Protein AF-A0A0Q6SMK9-F1 (afdb_monomer_lite)

Radius of gyration: 26.26 Å; chains: 1; bounding box: 68×52×74 Å

Secondary structure (DSSP, 8-state):
-HHHHHHHHHHHHHHHHHHHHTTSSGGGTTTHHHHHHHTT-PPTTS-HHHHHHHHHHHHHHHHHHHHHHTT--EEEEEPPPS---TT-HHHHHHHHHHHHHHHHHHHH-TTEEEEE---GGGHHHHHHH-S-HHHHSTT-------HHHHHHHHHHHHHHHHHHH-HHHHHHHTT--TTSHHHHHHHHHHHS-SEEE-TTS-EEEHHHHHHTTSSS-HHHHHHHHHHHHHHHHHHHSSSSS--HHHHHHHHHHHHHHHHHHHHHHHHTT-HHHHHHHHHHGGGS-SEEEHHHHHHHHHHHTTTS-TT-S-HHHHHHHTTSEEEEES--S-TT---TTGGGEEEEE-GGG-SS-----TT-EEEE-HHHHHHTTPPPPTT---EEEETT--SSTTTS-STT-

Foldseek 3Di:
DLQVVLLLVVLVVVLVVVCVVCVPDPCCVLQVLSVCQVVVVFDPPDDSVVSNVVSSVSNVVSVLVSCVVVVAAAEAEADEDPAQPLVPLVSLVNVLSNLSSQVVCCVVHVRYHYHYDYDLLCVVSNCVSHPDNCRSCVPPDDDFAALLNLLLVCLVVVLVVCVPQPVVLNVVLVPQDSVDLQSSVVSVVFQDPQWAQDPLRDIDGLSQVLCLLDLNDNVLSCQLLCQQQVVVCVVPSHNTDRDNVSSNVSSLVSLQVRVCVLCPNVCSPKVQLVVQCLVQQQADAQKFAPVRCVVRVVVCPPRIDPPCPDSQQSCLSSQQKFWFDLAAQDPPDDPPCSVQAGAGAGPSNDPDGDDHDNGTMMGGRPSNCVNSNHDHDSPRRHDYGHHNRHPVVSRDDPVPD

Sequence (401 aa):
MYRDLWVDSLWHEIITYFYDYAHEDDTRADLMPVHRYINAEAPPGVPLKLAAQQMAEDARDAIVSFLDQRDAQLFFLVDTMERYPIRNSVFAQTLSGMFPAMYKIKANNSRIKIIFSVPEEIESFMAAGSANLMKDFASSFRVRWKPIDLVHLIAYRLRASASIHDRPLYERTESLDFSKRDDLHKMLSVILPETIRNACGNDEDALAYIIRHTQLLPRQILFIFNAALSEQFRKHKTFENVKGELVRKAVTESQRFIGEQMLTLYRNVYPKLLTEARKILPDLEPICDYQSLRKIESRFNRNIEDDVVSIWDTMFEMGILGRSTTKSGDLSNPPMDESRYCYGQFHFNADSGFGLATDGEYCFHPIFARYYGMARRKEEQRVVYPANIDLENIYVDQSSR

pLDDT: mean 90.01, std 11.03, range [34.66, 98.38]

Structure (mmCIF, N/CA/C/O backbone):
data_AF-A0A0Q6SMK9-F1
#
_entry.id   AF-A0A0Q6SMK9-F1
#
loop_
_atom_site.group_PDB
_atom_site.id
_atom_site.type_symbol
_atom_site.label_atom_id
_atom_site.label_alt_id
_atom_site.label_comp_id
_atom_site.label_asym_id
_atom_site.label_entity_id
_atom_site.label_seq_id
_atom_site.pdbx_PDB_ins_code
_atom_site.Cartn_x
_atom_site.Cartn_y
_atom_site.Cartn_z
_atom_site.occupancy
_atom_site.B_iso_or_equiv
_atom_site.auth_seq_id
_atom_site.auth_comp_id
_atom_site.auth_asym_id
_atom_site.auth_atom_id
_atom_site.pdbx_PDB_model_num
ATOM 1 N N . MET A 1 1 ? 4.345 7.850 -32.147 1.00 79.25 1 MET A N 1
ATOM 2 C CA . MET A 1 1 ? 5.231 8.912 -31.623 1.00 79.25 1 MET A CA 1
ATOM 3 C C . MET A 1 1 ? 5.659 8.625 -30.188 1.00 79.25 1 MET A C 1
ATOM 5 O O . MET A 1 1 ? 6.796 8.217 -30.025 1.00 79.25 1 MET A O 1
ATOM 9 N N . TYR A 1 2 ? 4.787 8.727 -29.171 1.00 86.69 2 TYR A N 1
ATOM 10 C CA . TYR A 1 2 ? 5.191 8.502 -27.765 1.00 86.69 2 TYR A CA 1
ATOM 11 C C . TYR A 1 2 ? 5.784 7.114 -27.487 1.00 86.69 2 TYR A C 1
ATOM 13 O O . TYR A 1 2 ? 6.723 7.004 -26.712 1.00 86.69 2 TYR A O 1
ATOM 21 N N . ARG A 1 3 ? 5.283 6.065 -28.154 1.00 89.69 3 ARG A N 1
ATOM 22 C CA . ARG A 1 3 ? 5.829 4.706 -28.026 1.00 89.69 3 ARG A CA 1
ATOM 23 C C . ARG A 1 3 ? 7.309 4.624 -28.397 1.00 89.69 3 ARG A C 1
ATOM 25 O O . ARG A 1 3 ? 8.086 4.096 -27.619 1.00 89.69 3 ARG A O 1
ATOM 32 N N . ASP A 1 4 ? 7.689 5.095 -29.583 1.00 91.88 4 ASP A N 1
ATOM 33 C CA . ASP A 1 4 ? 9.074 4.961 -30.053 1.00 91.88 4 ASP A CA 1
ATOM 34 C C . ASP A 1 4 ? 10.018 5.850 -29.240 1.00 91.88 4 ASP A C 1
ATOM 36 O O . ASP A 1 4 ? 11.091 5.393 -28.866 1.00 91.88 4 ASP A O 1
ATOM 40 N N . LEU A 1 5 ? 9.554 7.042 -28.839 1.00 92.81 5 LEU A N 1
ATOM 41 C CA . LEU A 1 5 ? 10.288 7.897 -27.906 1.00 92.81 5 LEU A CA 1
ATOM 42 C C . LEU A 1 5 ? 10.588 7.166 -26.589 1.00 92.81 5 LEU A C 1
ATOM 44 O O . LEU A 1 5 ? 11.727 7.165 -26.146 1.00 92.81 5 LEU A O 1
ATOM 48 N N . TRP A 1 6 ? 9.599 6.487 -25.998 1.00 94.06 6 TRP A N 1
ATOM 49 C CA . TRP A 1 6 ? 9.809 5.704 -24.778 1.00 94.06 6 TRP A CA 1
ATOM 50 C C . TRP A 1 6 ? 10.737 4.509 -24.969 1.00 94.06 6 TRP A C 1
ATOM 52 O O . TRP A 1 6 ? 11.508 4.198 -24.067 1.00 94.06 6 TRP A O 1
ATOM 62 N N . VAL A 1 7 ? 10.674 3.830 -26.118 1.00 94.62 7 VAL A N 1
ATOM 63 C CA . VAL A 1 7 ? 11.601 2.731 -26.427 1.00 94.62 7 VAL A CA 1
ATOM 64 C C . VAL A 1 7 ? 13.032 3.252 -26.433 1.00 94.62 7 VAL A C 1
ATOM 66 O O . VAL A 1 7 ? 13.901 2.638 -25.819 1.00 94.62 7 VAL A O 1
ATOM 69 N N . ASP A 1 8 ? 13.264 4.386 -27.089 1.00 94.25 8 ASP A N 1
ATOM 70 C CA . ASP A 1 8 ? 14.588 4.990 -27.166 1.00 94.25 8 ASP A CA 1
ATOM 71 C C . ASP A 1 8 ? 15.049 5.526 -25.806 1.00 94.25 8 ASP A C 1
ATOM 73 O O . ASP A 1 8 ? 16.189 5.272 -25.429 1.00 94.25 8 ASP A O 1
ATOM 77 N N . SER A 1 9 ? 14.169 6.169 -25.028 1.00 94.62 9 SER A N 1
ATOM 78 C CA . SER A 1 9 ? 14.482 6.633 -23.669 1.00 94.62 9 SER A CA 1
ATOM 79 C C . SER A 1 9 ? 14.834 5.485 -22.722 1.00 94.62 9 SER A C 1
ATOM 81 O O . SER A 1 9 ? 15.853 5.552 -22.047 1.00 94.62 9 SER A O 1
ATOM 83 N N . LEU A 1 10 ? 14.044 4.406 -22.689 1.00 95.00 10 LEU A N 1
ATOM 84 C CA . LEU A 1 10 ? 14.331 3.249 -21.832 1.00 95.00 10 LEU A CA 1
ATOM 85 C C . LEU A 1 10 ? 15.648 2.573 -22.224 1.00 95.00 10 LEU A C 1
ATOM 87 O O . LEU A 1 10 ? 16.432 2.200 -21.356 1.00 95.00 10 LEU A O 1
ATOM 91 N N . TRP A 1 11 ? 15.916 2.437 -23.525 1.00 96.44 11 TRP A N 1
ATOM 92 C CA . TRP A 1 11 ? 17.199 1.914 -23.984 1.00 96.44 11 TRP A CA 1
ATOM 93 C C . TRP A 1 11 ? 18.363 2.827 -23.635 1.00 96.44 11 TRP A C 1
ATOM 95 O O . TRP A 1 11 ? 19.417 2.317 -23.278 1.00 96.44 11 TRP A O 1
ATOM 105 N N . HIS A 1 12 ? 18.183 4.142 -23.721 1.00 95.62 12 HIS A N 1
ATOM 106 C CA . HIS A 1 12 ? 19.212 5.092 -23.325 1.00 95.62 12 HIS A CA 1
ATOM 107 C C . HIS A 1 12 ? 19.593 4.909 -21.851 1.00 95.62 12 HIS A C 1
ATOM 109 O O . HIS A 1 12 ? 20.771 4.748 -21.561 1.00 95.62 12 HIS A O 1
ATOM 115 N N . GLU A 1 13 ? 18.617 4.813 -20.945 1.00 96.00 13 GLU A N 1
ATOM 116 C CA . GLU A 1 13 ? 18.878 4.559 -19.518 1.00 96.00 13 GLU A CA 1
ATOM 117 C C . GLU A 1 13 ? 19.581 3.213 -19.276 1.00 96.00 13 GLU A C 1
ATOM 119 O O . GLU A 1 13 ? 20.529 3.132 -18.497 1.00 96.00 13 GLU A O 1
ATOM 124 N N . ILE A 1 14 ? 19.163 2.151 -19.977 1.00 96.31 14 ILE A N 1
ATOM 125 C CA . ILE A 1 14 ? 19.816 0.834 -19.891 1.00 96.31 14 ILE A CA 1
ATOM 126 C C . ILE A 1 14 ? 21.274 0.920 -20.367 1.00 96.31 14 ILE A C 1
ATOM 128 O O . ILE A 1 14 ? 22.170 0.398 -19.711 1.00 96.31 14 ILE A O 1
ATOM 132 N N . ILE A 1 15 ? 21.525 1.585 -21.494 1.00 97.12 15 ILE A N 1
ATOM 133 C CA . ILE A 1 15 ? 22.871 1.767 -22.046 1.00 97.12 15 ILE A CA 1
ATOM 134 C C . ILE A 1 15 ? 23.745 2.575 -21.084 1.00 97.12 15 ILE A C 1
ATOM 136 O O . ILE A 1 15 ? 24.880 2.177 -20.839 1.00 97.12 15 ILE A O 1
ATOM 140 N N . THR A 1 16 ? 23.225 3.661 -20.509 1.00 95.94 16 THR A N 1
ATOM 141 C CA . THR A 1 16 ? 23.942 4.474 -19.515 1.00 95.94 16 THR A CA 1
ATOM 142 C C . THR A 1 16 ? 24.323 3.643 -18.290 1.00 95.94 16 THR A C 1
ATOM 144 O O . THR A 1 16 ? 25.478 3.672 -17.876 1.00 95.94 16 THR A O 1
ATOM 147 N N . TYR A 1 17 ? 23.414 2.809 -17.775 1.00 95.44 17 TYR A N 1
ATOM 148 C CA . TYR A 1 17 ? 23.731 1.885 -16.682 1.00 95.44 17 TYR A CA 1
ATOM 149 C C . TYR A 1 17 ? 24.894 0.939 -17.030 1.00 95.44 17 TYR A C 1
ATOM 151 O O . TYR A 1 17 ? 25.826 0.785 -16.242 1.00 95.44 17 TYR A O 1
ATOM 159 N N . PHE A 1 18 ? 24.875 0.322 -18.218 1.00 95.69 18 PHE A N 1
ATOM 160 C CA . PHE A 1 18 ? 25.954 -0.578 -18.641 1.00 95.69 18 PHE A CA 1
ATOM 161 C C . PHE A 1 18 ? 27.259 0.149 -18.961 1.00 95.69 18 PHE A C 1
ATOM 163 O O . PHE A 1 18 ? 28.326 -0.445 -18.828 1.00 95.69 18 PHE A O 1
ATOM 170 N N . TYR A 1 19 ? 27.194 1.417 -19.364 1.00 95.50 19 TYR A N 1
ATOM 171 C CA . TYR A 1 19 ? 28.375 2.254 -19.524 1.00 95.50 19 TYR A CA 1
ATOM 172 C C . TYR A 1 19 ? 29.073 2.474 -18.183 1.00 95.50 19 TYR A C 1
ATOM 174 O O . TYR A 1 19 ? 30.276 2.243 -18.092 1.00 95.50 19 TYR A O 1
ATOM 182 N N . ASP A 1 20 ? 28.318 2.851 -17.150 1.00 93.00 20 ASP A N 1
ATOM 183 C CA . ASP A 1 20 ? 28.854 3.060 -15.803 1.00 93.00 20 ASP A CA 1
ATOM 184 C C . ASP A 1 20 ? 29.398 1.749 -15.215 1.00 93.00 20 ASP A C 1
ATOM 186 O O . ASP A 1 20 ? 30.517 1.711 -14.707 1.00 93.00 20 ASP A O 1
ATOM 190 N N . TYR A 1 21 ? 28.660 0.648 -15.389 1.00 89.56 21 TYR A N 1
ATOM 191 C CA . TYR A 1 21 ? 29.073 -0.691 -14.958 1.00 89.56 21 TYR A CA 1
ATOM 192 C C . TYR A 1 21 ? 30.359 -1.184 -15.648 1.00 89.56 21 TYR A C 1
ATOM 194 O O . TYR A 1 21 ? 31.188 -1.854 -15.033 1.00 89.56 21 TYR A O 1
ATOM 202 N N . ALA A 1 22 ? 30.564 -0.849 -16.927 1.00 85.81 22 ALA A N 1
ATOM 203 C CA . ALA A 1 22 ? 31.739 -1.273 -17.693 1.00 85.81 22 ALA A CA 1
ATOM 204 C C . ALA A 1 22 ? 33.062 -0.648 -17.210 1.00 85.81 22 ALA A C 1
ATOM 206 O O . ALA A 1 22 ? 34.131 -1.091 -17.634 1.00 85.81 22 ALA A O 1
ATOM 207 N N . HIS A 1 23 ? 33.012 0.379 -16.354 1.00 79.50 23 HIS A N 1
ATOM 208 C CA . HIS A 1 23 ? 34.212 0.974 -15.756 1.00 79.50 23 HIS A CA 1
ATOM 209 C C . HIS A 1 23 ? 34.726 0.204 -14.538 1.00 79.50 23 HIS A C 1
ATOM 211 O O . HIS A 1 23 ? 35.821 0.511 -14.066 1.00 79.50 23 HIS A O 1
ATOM 217 N N . GLU A 1 24 ? 33.980 -0.787 -14.042 1.00 71.31 24 GLU A N 1
ATOM 218 C CA . GLU A 1 24 ? 34.328 -1.487 -12.806 1.00 71.31 24 GLU A CA 1
ATOM 219 C C . GLU A 1 24 ? 35.216 -2.737 -12.998 1.00 71.31 24 GLU A C 1
ATOM 221 O O . GLU A 1 24 ? 35.770 -3.163 -11.995 1.00 71.31 24 GLU A O 1
ATOM 226 N N . ASP A 1 25 ? 35.434 -3.295 -14.212 1.00 64.50 25 ASP A N 1
ATOM 227 C CA . ASP A 1 25 ? 36.262 -4.518 -14.421 1.00 64.50 25 ASP A CA 1
ATOM 228 C C . ASP A 1 25 ? 36.524 -4.908 -15.915 1.00 64.50 25 ASP A C 1
ATOM 230 O O . ASP A 1 25 ? 36.196 -4.160 -16.841 1.00 64.50 25 ASP A O 1
ATOM 234 N N . ASP A 1 26 ? 37.081 -6.115 -16.162 1.00 75.44 26 ASP A N 1
ATOM 235 C CA . ASP A 1 26 ? 37.329 -6.832 -17.448 1.00 75.44 26 ASP A CA 1
ATOM 236 C C . ASP A 1 26 ? 36.135 -6.895 -18.444 1.00 75.44 26 ASP A C 1
ATOM 238 O O . ASP A 1 26 ? 36.234 -7.453 -19.539 1.00 75.44 26 ASP A O 1
ATOM 242 N N . THR A 1 27 ? 34.987 -6.310 -18.103 1.00 87.62 27 THR A N 1
ATOM 243 C CA . THR A 1 27 ? 33.757 -6.259 -18.911 1.00 87.62 27 THR A CA 1
ATOM 244 C C . THR A 1 27 ? 33.818 -5.225 -20.038 1.00 87.62 27 THR A C 1
ATOM 246 O O . THR A 1 27 ? 33.006 -5.268 -20.967 1.00 87.62 27 THR A O 1
ATOM 249 N N . ARG A 1 28 ? 34.801 -4.313 -20.006 1.00 86.69 28 ARG A N 1
ATOM 250 C CA . ARG A 1 28 ? 34.953 -3.229 -20.990 1.00 86.69 28 ARG A CA 1
ATOM 251 C C . ARG A 1 28 ? 35.103 -3.721 -22.430 1.00 86.69 28 ARG A C 1
ATOM 253 O O . ARG A 1 28 ? 34.667 -3.034 -23.352 1.00 86.69 28 ARG A O 1
ATOM 260 N N . ALA A 1 29 ? 35.726 -4.881 -22.637 1.00 90.88 29 ALA A N 1
ATOM 261 C CA . ALA A 1 29 ? 35.870 -5.460 -23.971 1.00 90.88 29 ALA A CA 1
ATOM 262 C C . ALA A 1 29 ? 34.508 -5.884 -24.547 1.00 90.88 29 ALA A C 1
ATOM 264 O O . ALA A 1 29 ? 34.180 -5.505 -25.673 1.00 90.88 29 ALA A O 1
ATOM 265 N N . ASP A 1 30 ? 33.698 -6.585 -23.748 1.00 92.94 30 ASP A N 1
ATOM 266 C CA . ASP A 1 30 ? 32.361 -7.060 -24.127 1.00 92.94 30 ASP A CA 1
ATOM 267 C C . ASP A 1 30 ? 31.387 -5.892 -24.376 1.00 92.94 30 ASP A C 1
ATOM 269 O O . ASP A 1 30 ? 30.515 -5.966 -25.240 1.00 92.94 30 ASP A O 1
ATOM 273 N N . LEU A 1 31 ? 31.554 -4.789 -23.637 1.00 96.06 31 LEU A N 1
ATOM 274 C CA . LEU A 1 31 ? 30.688 -3.605 -23.680 1.00 96.06 31 LEU A CA 1
ATOM 275 C C . LEU A 1 31 ? 31.292 -2.435 -24.478 1.00 96.06 31 LEU A C 1
ATOM 277 O O . LEU A 1 31 ? 30.815 -1.302 -24.395 1.00 96.06 31 LEU A O 1
ATOM 281 N N . MET A 1 32 ? 32.311 -2.680 -25.306 1.00 95.50 32 MET A N 1
ATOM 282 C CA . MET A 1 32 ? 32.933 -1.637 -26.133 1.00 95.50 32 MET A CA 1
ATOM 283 C C . MET A 1 32 ? 31.930 -0.872 -27.027 1.00 95.50 32 MET A C 1
ATOM 285 O O . MET A 1 32 ? 32.054 0.352 -27.137 1.00 95.50 32 MET A O 1
ATOM 289 N N . PRO A 1 33 ? 30.910 -1.509 -27.643 1.00 97.25 33 PRO A N 1
ATOM 290 C CA . PRO A 1 33 ? 29.893 -0.780 -28.409 1.00 97.25 33 PRO A CA 1
ATOM 291 C C . PRO A 1 33 ? 29.089 0.230 -27.576 1.00 97.25 33 PRO A C 1
ATOM 293 O O . PRO A 1 33 ? 28.796 1.324 -28.059 1.00 97.25 33 PRO A O 1
ATOM 296 N N . VAL A 1 34 ? 28.811 -0.086 -26.307 1.00 96.94 34 VAL A N 1
ATOM 297 C CA . VAL A 1 34 ? 28.153 0.825 -25.352 1.00 96.94 34 VAL A CA 1
ATOM 298 C C . VAL A 1 34 ? 29.017 2.069 -25.127 1.00 96.94 34 VAL A C 1
ATOM 300 O O . VAL A 1 34 ? 28.524 3.195 -25.219 1.00 96.94 34 VAL A O 1
ATOM 303 N N . HIS A 1 35 ? 30.326 1.882 -24.921 1.00 95.06 35 HIS A N 1
ATOM 304 C CA . HIS A 1 35 ? 31.280 2.982 -24.745 1.00 95.06 35 HIS A CA 1
ATOM 305 C C . HIS A 1 35 ? 31.341 3.903 -25.966 1.00 95.06 35 HIS A C 1
ATOM 307 O O . HIS A 1 35 ? 31.327 5.126 -25.817 1.00 95.06 35 HIS A O 1
ATOM 313 N N . ARG A 1 36 ? 31.381 3.328 -27.174 1.00 94.94 36 ARG A N 1
ATOM 314 C CA . ARG A 1 36 ? 31.384 4.107 -28.420 1.00 94.94 36 ARG A CA 1
ATOM 315 C C . ARG A 1 36 ? 30.119 4.938 -28.557 1.00 94.94 36 ARG A C 1
ATOM 317 O O . ARG A 1 36 ? 30.217 6.110 -28.909 1.00 94.94 36 ARG A O 1
ATOM 324 N N . TYR A 1 37 ? 28.955 4.347 -28.273 1.00 95.94 37 TYR A N 1
ATOM 325 C CA . TYR A 1 37 ? 27.670 5.040 -28.344 1.00 95.94 37 TYR A CA 1
ATOM 326 C C . TYR A 1 37 ? 27.622 6.261 -27.415 1.00 95.94 37 TYR A C 1
ATOM 328 O O . TYR A 1 37 ? 27.344 7.360 -27.893 1.00 95.94 37 TYR A O 1
ATOM 336 N N . ILE A 1 38 ? 27.953 6.100 -26.128 1.00 95.75 38 ILE A N 1
ATOM 337 C CA . ILE A 1 38 ? 27.912 7.199 -25.145 1.00 95.75 38 ILE A CA 1
ATOM 338 C C . ILE A 1 38 ? 28.923 8.305 -25.479 1.00 95.75 38 ILE A C 1
ATOM 340 O O . ILE A 1 38 ? 28.590 9.486 -25.393 1.00 95.75 38 ILE A O 1
ATOM 344 N N . ASN A 1 39 ? 30.130 7.943 -25.925 1.00 94.69 39 ASN A N 1
ATOM 345 C CA . ASN A 1 39 ? 31.172 8.911 -26.287 1.00 94.69 39 ASN A CA 1
ATOM 346 C C . ASN A 1 39 ? 31.044 9.460 -27.719 1.00 94.69 39 ASN A C 1
ATOM 348 O O . ASN A 1 39 ? 31.895 10.233 -28.157 1.00 94.69 39 ASN A O 1
ATOM 352 N N . ALA A 1 40 ? 29.990 9.077 -28.449 1.00 93.88 40 ALA A N 1
ATOM 353 C CA . ALA A 1 40 ? 29.737 9.484 -29.829 1.00 93.88 40 ALA A CA 1
ATOM 354 C C . ALA A 1 40 ? 30.945 9.270 -30.773 1.00 93.88 40 ALA A C 1
ATOM 356 O O . ALA A 1 40 ? 31.209 10.084 -31.661 1.00 93.88 40 ALA A O 1
ATOM 357 N N . GLU A 1 41 ? 31.668 8.158 -30.602 1.00 94.00 41 GLU A N 1
ATOM 358 C CA . GLU A 1 41 ? 32.825 7.756 -31.418 1.00 94.00 41 GLU A CA 1
ATOM 359 C C . GLU A 1 41 ? 32.398 7.262 -32.817 1.00 94.00 41 GLU A C 1
ATOM 361 O O . GLU A 1 41 ? 32.514 6.082 -33.159 1.00 94.00 41 GLU A O 1
ATOM 366 N N . ALA A 1 42 ? 31.851 8.168 -33.630 1.00 91.31 42 ALA A N 1
ATOM 367 C CA . ALA A 1 42 ? 31.332 7.846 -34.953 1.00 91.31 42 ALA A CA 1
ATOM 368 C C . ALA A 1 42 ? 32.451 7.412 -35.925 1.00 91.31 42 ALA A C 1
ATOM 370 O O . ALA A 1 42 ? 33.508 8.053 -35.977 1.00 91.31 42 ALA A O 1
ATOM 371 N N . PRO A 1 43 ? 32.223 6.380 -36.762 1.00 88.75 43 PRO A N 1
ATOM 372 C CA . PRO A 1 43 ? 33.174 6.000 -37.797 1.00 88.75 43 PRO A CA 1
ATOM 373 C C . PRO A 1 43 ? 33.420 7.148 -38.791 1.00 88.75 43 PRO A C 1
ATOM 375 O O . PRO A 1 43 ? 32.468 7.813 -39.221 1.00 88.75 43 PRO A O 1
ATOM 378 N N . PRO A 1 44 ? 34.674 7.378 -39.213 1.00 92.31 44 PRO A N 1
ATOM 379 C CA . PRO A 1 44 ? 34.985 8.427 -40.174 1.00 92.31 44 PRO A CA 1
ATOM 380 C C . PRO A 1 44 ? 34.287 8.167 -41.517 1.00 92.31 44 PRO A C 1
ATOM 382 O O . PRO A 1 44 ? 34.274 7.048 -42.025 1.00 92.31 44 PRO A O 1
ATOM 385 N N . GLY A 1 45 ? 33.718 9.220 -42.109 1.00 93.50 45 GLY A N 1
ATOM 386 C CA . GLY A 1 45 ? 33.084 9.163 -43.433 1.00 93.50 45 GLY A CA 1
ATOM 387 C C . GLY A 1 45 ? 31.628 8.681 -43.456 1.00 93.50 45 GLY A C 1
ATOM 388 O O . GLY A 1 45 ? 31.021 8.681 -44.526 1.00 93.50 45 GLY A O 1
ATOM 389 N N . VAL A 1 46 ? 31.038 8.323 -42.311 1.00 92.81 46 VAL A N 1
ATOM 390 C CA . VAL A 1 46 ? 29.616 7.950 -42.218 1.00 92.81 46 VAL A CA 1
ATOM 391 C C . VAL A 1 46 ? 28.772 9.175 -41.835 1.00 92.81 46 VAL A C 1
ATOM 393 O O . VAL A 1 46 ? 29.144 9.908 -40.916 1.00 92.81 46 VAL A O 1
ATOM 396 N N . PRO A 1 47 ? 27.619 9.427 -42.487 1.00 95.50 47 PRO A N 1
ATOM 397 C CA . PRO A 1 47 ? 26.704 10.485 -42.063 1.00 95.50 47 PRO A CA 1
ATOM 398 C C . PRO A 1 47 ? 26.276 10.316 -40.597 1.00 95.50 47 PRO A C 1
ATOM 400 O O . PRO A 1 47 ? 25.805 9.247 -40.212 1.00 95.50 47 PRO A O 1
ATOM 403 N N . LEU A 1 48 ? 26.364 11.388 -39.800 1.00 91.94 48 LEU A N 1
ATOM 404 C CA . LEU A 1 48 ? 26.160 11.356 -38.339 1.00 91.94 48 LEU A CA 1
ATOM 405 C C . LEU A 1 48 ? 24.860 10.670 -37.899 1.00 91.94 48 LEU A C 1
ATOM 407 O O . LEU A 1 48 ? 24.858 9.907 -36.942 1.00 91.94 48 LEU A O 1
ATOM 411 N N . LYS A 1 49 ? 23.752 10.907 -38.613 1.00 92.94 49 LYS A N 1
ATOM 412 C CA . LYS A 1 49 ? 22.455 10.294 -38.291 1.00 92.94 49 LYS A CA 1
ATOM 413 C C . LYS A 1 49 ? 22.479 8.769 -38.436 1.00 92.94 49 LYS A C 1
ATOM 415 O O . LYS A 1 49 ? 21.910 8.079 -37.598 1.00 92.94 49 LYS A O 1
ATOM 420 N N . LEU A 1 50 ? 23.120 8.265 -39.491 1.00 93.94 50 LEU A N 1
ATOM 421 C CA . LEU A 1 50 ? 23.236 6.829 -39.743 1.00 93.94 50 LEU A CA 1
ATOM 422 C C . LEU A 1 50 ? 24.213 6.189 -38.752 1.00 93.94 50 LEU A C 1
ATOM 424 O O . LEU A 1 50 ? 23.908 5.141 -38.194 1.00 93.94 50 LEU A O 1
ATOM 428 N N . ALA A 1 51 ? 25.337 6.861 -38.478 1.00 94.31 51 ALA A N 1
ATOM 429 C CA . ALA A 1 51 ? 26.296 6.425 -37.467 1.00 94.31 51 ALA A CA 1
ATOM 430 C C . ALA A 1 51 ? 25.635 6.302 -36.083 1.00 94.31 51 ALA A C 1
ATOM 432 O O . ALA A 1 51 ? 25.765 5.269 -35.439 1.00 94.31 51 ALA A O 1
ATOM 433 N N . ALA A 1 52 ? 24.855 7.303 -35.660 1.00 92.56 52 ALA A N 1
ATOM 434 C CA . ALA A 1 52 ? 24.162 7.280 -34.372 1.00 92.56 52 ALA A CA 1
ATOM 435 C C . ALA A 1 52 ? 23.146 6.129 -34.253 1.00 92.56 52 ALA A C 1
ATOM 437 O O . ALA A 1 52 ? 23.041 5.521 -33.190 1.00 92.56 52 ALA A O 1
ATOM 438 N N . GLN A 1 53 ? 22.414 5.816 -35.330 1.00 93.62 53 GLN A N 1
ATOM 439 C CA . GLN A 1 53 ? 21.474 4.689 -35.352 1.00 93.62 53 GLN A CA 1
ATOM 440 C C . GLN A 1 53 ? 22.201 3.349 -35.223 1.00 93.62 53 GLN A C 1
ATOM 442 O O . GLN A 1 53 ? 21.843 2.561 -34.352 1.00 93.62 53 GLN A O 1
ATOM 447 N N . GLN A 1 54 ? 23.254 3.136 -36.018 1.00 95.94 54 GLN A N 1
ATOM 448 C CA . GLN A 1 54 ? 24.043 1.905 -35.959 1.00 95.94 54 GLN A CA 1
ATOM 449 C C . GLN A 1 54 ? 24.685 1.717 -34.583 1.00 95.94 54 GLN A C 1
ATOM 451 O O . GLN A 1 54 ? 24.589 0.650 -33.996 1.00 95.94 54 GLN A O 1
ATOM 456 N N . MET A 1 55 ? 25.280 2.773 -34.024 1.00 96.38 55 MET A N 1
ATOM 457 C CA . MET A 1 55 ? 25.913 2.708 -32.705 1.00 96.38 55 MET A CA 1
ATOM 458 C C . MET A 1 55 ? 24.906 2.390 -31.594 1.00 96.38 55 MET A C 1
ATOM 460 O O . MET A 1 55 ? 25.245 1.686 -30.648 1.00 96.38 55 MET A O 1
ATOM 464 N N . ALA A 1 56 ? 23.670 2.893 -31.698 1.00 95.81 56 ALA A N 1
ATOM 465 C CA . ALA A 1 56 ? 22.612 2.561 -30.749 1.00 95.81 56 ALA A CA 1
ATOM 466 C C . ALA A 1 56 ? 22.210 1.082 -30.844 1.00 95.81 56 ALA A C 1
ATOM 468 O O . ALA A 1 56 ? 21.982 0.450 -29.817 1.00 95.81 56 ALA A O 1
ATOM 469 N N . GLU A 1 57 ? 22.111 0.536 -32.056 1.00 96.44 57 GLU A N 1
ATOM 470 C CA . GLU A 1 57 ? 21.819 -0.884 -32.285 1.00 96.44 57 GLU A CA 1
ATOM 471 C C . GLU A 1 57 ? 22.959 -1.774 -31.776 1.00 96.44 57 GLU A C 1
ATOM 473 O O . GLU A 1 57 ? 22.708 -2.655 -30.957 1.00 96.44 57 GLU A O 1
ATOM 478 N N . ASP A 1 58 ? 24.210 -1.459 -32.124 1.00 97.19 58 ASP A N 1
ATOM 479 C CA . ASP A 1 58 ? 25.390 -2.198 -31.665 1.00 97.19 58 ASP A CA 1
ATOM 480 C C . ASP A 1 58 ? 25.493 -2.213 -30.128 1.00 97.19 58 ASP A C 1
ATOM 482 O O . ASP A 1 58 ? 25.839 -3.230 -29.527 1.00 97.19 58 ASP A O 1
ATOM 486 N N . ALA A 1 59 ? 25.174 -1.092 -29.467 1.00 97.69 59 ALA A N 1
ATOM 487 C CA . ALA A 1 59 ? 25.148 -1.009 -28.008 1.00 97.69 59 ALA A CA 1
ATOM 488 C C . ALA A 1 59 ? 24.054 -1.898 -27.391 1.00 97.69 59 ALA A C 1
ATOM 490 O O . ALA A 1 59 ? 24.304 -2.572 -26.390 1.00 97.69 59 ALA A O 1
ATOM 491 N N . ARG A 1 60 ? 22.853 -1.932 -27.986 1.00 97.56 60 ARG A N 1
ATOM 492 C CA . ARG A 1 60 ? 21.746 -2.797 -27.535 1.00 97.56 60 ARG A CA 1
ATOM 493 C C . ARG A 1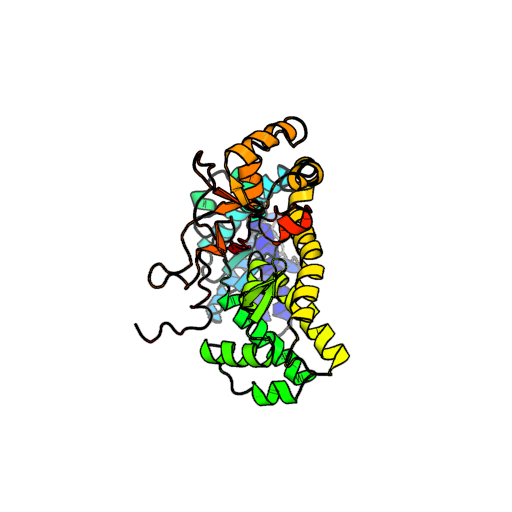 60 ? 22.123 -4.272 -27.662 1.00 97.56 60 ARG A C 1
ATOM 495 O O . ARG A 1 60 ? 21.969 -5.020 -26.697 1.00 97.56 60 ARG A O 1
ATOM 502 N N . ASP A 1 61 ? 22.669 -4.664 -28.808 1.00 97.50 61 ASP A N 1
ATOM 503 C CA . ASP A 1 61 ? 23.069 -6.046 -29.087 1.00 97.50 61 ASP A CA 1
ATOM 504 C C . ASP A 1 61 ? 24.223 -6.500 -28.185 1.00 97.50 61 ASP A C 1
ATOM 506 O O . ASP A 1 61 ? 24.219 -7.635 -27.694 1.00 97.50 61 ASP A O 1
ATOM 510 N N . ALA A 1 62 ? 25.178 -5.607 -27.900 1.00 97.69 62 ALA A N 1
ATOM 511 C CA . ALA A 1 62 ? 26.263 -5.873 -26.961 1.00 97.69 62 ALA A CA 1
ATOM 512 C C . ALA A 1 62 ? 25.740 -6.151 -25.546 1.00 97.69 62 ALA A C 1
ATOM 514 O O . ALA A 1 62 ? 26.161 -7.122 -24.924 1.00 97.69 62 ALA A O 1
ATOM 515 N N . ILE A 1 63 ? 24.780 -5.359 -25.055 1.00 97.62 63 ILE A N 1
ATOM 516 C CA . ILE A 1 63 ? 24.171 -5.558 -23.729 1.00 97.62 63 ILE A CA 1
ATOM 517 C C . ILE A 1 63 ? 23.427 -6.894 -23.654 1.00 97.62 63 ILE A C 1
ATOM 519 O O . ILE A 1 63 ? 23.569 -7.629 -22.678 1.00 97.62 63 ILE A O 1
ATOM 523 N N . VAL A 1 64 ? 22.641 -7.236 -24.678 1.00 97.38 64 VAL A N 1
ATOM 524 C CA . VAL A 1 64 ? 21.909 -8.513 -24.710 1.00 97.38 64 VAL A CA 1
ATOM 525 C C . VAL A 1 64 ? 22.883 -9.689 -24.740 1.00 97.38 64 VAL A C 1
ATOM 527 O O . VAL A 1 64 ? 22.755 -10.605 -23.929 1.00 97.38 64 VAL A O 1
ATOM 530 N N . SER A 1 65 ? 23.903 -9.620 -25.598 1.00 97.12 65 SER A N 1
ATOM 531 C CA . SER A 1 65 ? 24.950 -10.643 -25.691 1.00 97.12 65 SER A CA 1
ATOM 532 C C . SER A 1 65 ? 25.706 -10.799 -24.372 1.00 97.12 65 SER A C 1
ATOM 534 O O . SER A 1 65 ? 25.958 -11.917 -23.928 1.00 97.12 65 SER A O 1
ATOM 536 N N . PHE A 1 66 ? 26.024 -9.683 -23.716 1.00 96.38 66 PHE A N 1
ATOM 537 C CA . PHE A 1 66 ? 26.674 -9.652 -22.411 1.00 96.38 66 PHE A CA 1
ATOM 538 C C . PHE A 1 66 ? 25.840 -10.364 -21.338 1.00 96.38 66 PHE A C 1
ATOM 540 O O . PHE A 1 66 ? 26.375 -11.169 -20.570 1.00 96.38 66 PHE A O 1
ATOM 547 N N . LEU A 1 67 ? 24.530 -10.090 -21.295 1.00 96.94 67 LEU A N 1
ATOM 548 C CA . LEU A 1 67 ? 23.594 -10.742 -20.376 1.00 96.94 67 LEU A CA 1
ATOM 549 C C . LEU A 1 67 ? 23.473 -12.243 -20.664 1.00 96.94 67 LEU A C 1
ATOM 551 O O . LEU A 1 67 ? 23.488 -13.040 -19.728 1.00 96.94 67 LEU A O 1
ATOM 555 N N . ASP A 1 68 ? 23.393 -12.637 -21.936 1.00 96.69 68 ASP A N 1
ATOM 556 C CA . ASP A 1 68 ? 23.293 -14.044 -22.333 1.00 96.69 68 ASP A CA 1
ATOM 557 C C . ASP A 1 68 ? 24.553 -14.842 -21.986 1.00 96.69 68 ASP A C 1
ATOM 559 O O . ASP A 1 68 ? 24.447 -15.932 -21.425 1.00 96.69 68 ASP A O 1
ATOM 563 N N . GLN A 1 69 ? 25.742 -14.292 -22.249 1.00 95.88 69 GLN A N 1
ATOM 564 C CA . GLN A 1 69 ? 27.022 -14.935 -21.924 1.00 95.88 69 GLN A CA 1
ATOM 565 C C . GLN A 1 69 ? 27.191 -15.199 -20.425 1.00 95.88 69 GLN A C 1
ATOM 567 O O . GLN A 1 69 ? 27.841 -16.168 -20.037 1.00 95.88 69 GLN A O 1
ATOM 572 N N . ARG A 1 70 ? 26.606 -14.343 -19.582 1.00 94.75 70 ARG A N 1
ATOM 573 C CA . ARG A 1 70 ? 26.669 -14.449 -18.117 1.00 94.75 70 ARG A CA 1
ATOM 574 C C . ARG A 1 70 ? 25.456 -15.144 -17.505 1.00 94.75 70 ARG A C 1
ATOM 576 O O . ARG A 1 70 ? 25.365 -15.217 -16.284 1.00 94.75 70 ARG A O 1
ATOM 583 N N . ASP A 1 71 ? 24.527 -15.620 -18.334 1.00 96.12 71 ASP A N 1
ATOM 584 C CA . ASP A 1 71 ? 23.229 -16.154 -17.913 1.00 96.12 71 ASP A CA 1
ATOM 585 C C . ASP A 1 71 ? 22.477 -15.225 -16.932 1.00 96.12 71 ASP A C 1
ATOM 587 O O . ASP A 1 71 ? 21.767 -15.656 -16.026 1.00 96.12 71 ASP A O 1
ATOM 591 N N . ALA A 1 72 ? 22.629 -13.912 -17.114 1.00 95.88 72 ALA A N 1
ATOM 592 C CA . ALA A 1 72 ? 22.110 -12.890 -16.216 1.00 95.88 72 ALA A CA 1
ATOM 593 C C . ALA A 1 72 ? 20.773 -12.316 -16.709 1.00 95.88 72 ALA A C 1
ATOM 595 O O . ALA A 1 72 ? 20.420 -12.404 -17.886 1.00 95.88 72 ALA A O 1
ATOM 596 N N . GLN A 1 73 ? 20.014 -11.698 -15.803 1.00 96.75 73 GLN A N 1
ATOM 597 C CA . GLN A 1 73 ? 18.794 -10.958 -16.129 1.00 96.75 73 GLN A CA 1
ATOM 598 C C . GLN A 1 73 ? 18.888 -9.528 -15.606 1.00 96.75 73 GLN A C 1
ATOM 600 O O . GLN A 1 73 ? 19.283 -9.305 -14.464 1.00 96.75 73 GLN A O 1
ATOM 605 N N . LEU A 1 74 ? 18.472 -8.567 -16.430 1.00 95.81 74 LEU A N 1
ATOM 606 C CA . LEU A 1 74 ? 18.335 -7.172 -16.029 1.00 95.81 74 LEU A CA 1
ATOM 607 C C . LEU A 1 74 ? 16.902 -6.916 -15.568 1.00 95.81 74 LEU A C 1
ATOM 609 O O . LEU A 1 74 ? 15.962 -7.060 -16.352 1.00 95.81 74 LEU A O 1
ATOM 613 N N . PHE A 1 75 ? 16.747 -6.467 -14.326 1.00 94.69 75 PHE A N 1
ATOM 614 C CA . PHE A 1 75 ? 15.485 -5.947 -13.810 1.00 94.69 75 PHE A CA 1
ATOM 615 C C . PHE A 1 75 ? 15.561 -4.424 -13.737 1.00 94.69 75 PHE A C 1
ATOM 617 O O . PHE A 1 75 ? 16.253 -3.868 -12.890 1.00 94.69 75 PHE A O 1
ATOM 624 N N . PHE A 1 76 ? 14.838 -3.752 -14.629 1.00 92.06 76 PHE A N 1
ATOM 625 C CA . PHE A 1 76 ? 14.703 -2.302 -14.643 1.00 92.06 76 PHE A CA 1
ATOM 626 C C . PHE A 1 76 ? 13.410 -1.918 -13.921 1.00 92.06 76 PHE A C 1
ATOM 628 O O . PHE A 1 76 ? 12.310 -2.081 -14.458 1.00 92.06 76 PHE A O 1
ATOM 635 N N . LEU A 1 77 ? 13.543 -1.459 -12.679 1.00 91.25 77 LEU A N 1
ATOM 636 C CA . LEU A 1 77 ? 12.423 -1.067 -11.829 1.00 91.25 77 LEU A CA 1
ATOM 637 C C . LEU A 1 77 ? 12.203 0.439 -11.952 1.00 91.25 77 LEU A C 1
ATOM 639 O O . LEU A 1 77 ? 13.035 1.235 -11.528 1.00 91.25 77 LEU A O 1
ATOM 643 N N . VAL A 1 78 ? 11.067 0.822 -12.521 1.00 88.19 78 VAL A N 1
ATOM 644 C CA . VAL A 1 78 ? 10.601 2.204 -12.522 1.00 88.19 78 VAL A CA 1
ATOM 645 C C . VAL A 1 78 ? 9.742 2.381 -11.275 1.00 88.19 78 VAL A C 1
ATOM 647 O O . VAL A 1 78 ? 8.621 1.867 -11.199 1.00 88.19 78 VAL A O 1
ATOM 650 N N . ASP A 1 79 ? 10.319 3.050 -10.280 1.00 82.25 79 ASP A N 1
ATOM 651 C CA . ASP A 1 79 ? 9.648 3.326 -9.015 1.00 82.25 79 ASP A CA 1
ATOM 652 C C . ASP A 1 79 ? 8.542 4.380 -9.182 1.00 82.25 79 ASP A C 1
ATOM 654 O O . ASP A 1 79 ? 8.489 5.149 -10.147 1.00 82.25 79 ASP A O 1
ATOM 658 N N . THR A 1 80 ? 7.631 4.384 -8.218 1.00 75.50 80 THR A N 1
ATOM 659 C CA . THR A 1 80 ? 6.480 5.270 -8.164 1.00 75.50 80 THR A CA 1
ATOM 660 C C . THR A 1 80 ? 6.894 6.742 -8.084 1.00 75.50 80 THR A C 1
ATOM 662 O O . THR A 1 80 ? 7.837 7.121 -7.393 1.00 75.50 80 THR A O 1
ATOM 665 N N . MET A 1 81 ? 6.141 7.611 -8.755 1.00 74.38 81 MET A N 1
ATOM 666 C CA . MET A 1 81 ? 6.275 9.059 -8.598 1.00 74.38 81 MET A CA 1
ATOM 667 C C . MET A 1 81 ? 5.577 9.533 -7.318 1.00 74.38 81 MET A C 1
ATOM 669 O O . MET A 1 81 ? 4.466 9.102 -7.015 1.00 74.38 81 MET A O 1
ATOM 673 N N . GLU A 1 82 ? 6.153 10.512 -6.613 1.00 69.62 82 GLU A N 1
ATOM 674 C CA . GLU A 1 82 ? 5.478 11.134 -5.458 1.00 69.62 82 GLU A CA 1
ATOM 675 C C . GLU A 1 82 ? 4.182 11.862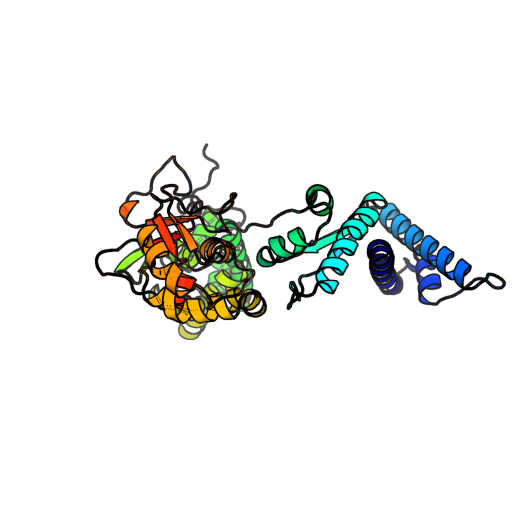 -5.851 1.00 69.62 82 GLU A C 1
ATOM 677 O O . GLU A 1 82 ? 3.258 12.002 -5.048 1.00 69.62 82 GLU A O 1
ATOM 682 N N . ARG A 1 83 ? 4.119 12.378 -7.086 1.00 80.56 83 ARG A N 1
ATOM 683 C CA . ARG A 1 83 ? 2.995 13.169 -7.593 1.00 80.56 83 ARG A CA 1
ATOM 684 C C . ARG A 1 83 ? 2.644 12.748 -9.006 1.00 80.56 83 ARG A C 1
ATOM 686 O O . ARG A 1 83 ? 3.363 13.076 -9.942 1.00 80.56 83 ARG A O 1
ATOM 693 N N . TYR A 1 84 ? 1.497 12.101 -9.157 1.00 83.38 84 TYR A N 1
ATOM 694 C CA . TYR A 1 84 ? 0.934 11.771 -10.458 1.00 83.38 84 TYR A CA 1
ATOM 695 C C . TYR A 1 84 ? 0.001 12.892 -10.926 1.00 83.38 84 TYR A C 1
ATOM 697 O O . TYR A 1 84 ? -1.044 13.110 -10.306 1.00 83.38 84 TYR A O 1
ATOM 705 N N . PRO A 1 85 ? 0.324 13.620 -12.010 1.00 86.69 85 PRO A N 1
ATOM 706 C CA . PRO A 1 85 ? -0.574 14.621 -12.569 1.00 86.69 85 PRO A CA 1
ATOM 707 C C . PRO A 1 85 ? -1.662 13.924 -13.401 1.00 86.69 85 PRO A C 1
ATOM 709 O O . PRO A 1 85 ? -1.746 14.110 -14.608 1.00 86.69 85 PRO A O 1
ATOM 712 N N . ILE A 1 86 ? -2.500 13.104 -12.763 1.00 82.62 86 ILE A N 1
ATOM 713 C CA . ILE A 1 86 ? -3.450 12.205 -13.443 1.00 82.62 86 ILE A CA 1
ATOM 714 C C . ILE A 1 86 ? -4.524 12.930 -14.267 1.00 82.62 86 ILE A C 1
ATOM 716 O O . ILE A 1 86 ? -5.064 12.361 -15.207 1.00 82.62 86 ILE A O 1
ATOM 720 N N . ARG A 1 87 ? -4.794 14.207 -13.967 1.00 83.50 87 ARG A N 1
ATOM 721 C CA . ARG A 1 87 ? -5.676 15.073 -14.771 1.00 83.50 87 ARG A CA 1
ATOM 722 C C . ARG A 1 87 ? -4.975 15.739 -15.956 1.00 83.50 87 ARG A C 1
ATOM 724 O O . ARG A 1 87 ? -5.620 16.392 -16.770 1.00 83.50 87 ARG A O 1
ATOM 731 N N . ASN A 1 88 ? -3.656 15.612 -16.056 1.00 86.62 88 ASN A N 1
ATOM 732 C CA . ASN A 1 88 ? -2.904 16.123 -17.188 1.00 86.62 88 ASN A CA 1
ATOM 733 C C . ASN A 1 88 ? -3.009 15.120 -18.344 1.00 86.62 88 ASN A C 1
ATOM 735 O O . ASN A 1 88 ? -2.437 14.031 -18.297 1.00 86.62 88 ASN A O 1
ATOM 739 N N . SER A 1 89 ? -3.706 15.502 -19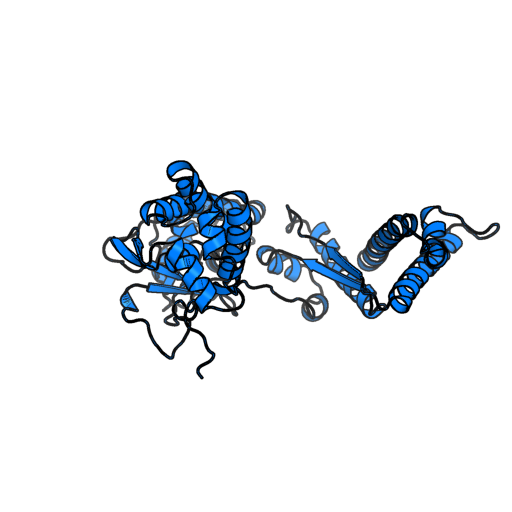.412 1.00 83.88 89 SER A N 1
ATOM 740 C CA . SER A 1 89 ? -3.859 14.662 -20.603 1.00 83.88 89 SER A CA 1
ATOM 741 C C . SER A 1 89 ? -2.517 14.291 -21.243 1.00 83.88 89 SER A C 1
ATOM 743 O O . SER A 1 89 ? -2.385 13.190 -21.769 1.00 83.88 89 SER A O 1
ATOM 745 N N . VAL A 1 90 ? -1.503 15.162 -21.160 1.00 88.38 90 VAL A N 1
ATOM 746 C CA . VAL A 1 90 ? -0.141 14.872 -21.637 1.00 88.38 90 VAL A CA 1
ATOM 747 C C . VAL A 1 90 ? 0.480 13.750 -20.816 1.00 88.38 90 VAL A C 1
ATOM 749 O O . VAL A 1 90 ? 1.142 12.882 -21.378 1.00 88.38 90 VAL A O 1
ATOM 752 N N . PHE A 1 91 ? 0.241 13.718 -19.505 1.00 87.50 91 PHE A N 1
ATOM 753 C CA . PHE A 1 91 ? 0.727 12.639 -18.648 1.00 87.50 91 PHE A CA 1
ATOM 754 C C . PHE A 1 91 ? 0.078 11.299 -19.010 1.00 87.50 91 PHE A C 1
ATOM 756 O O . PHE A 1 91 ? 0.788 10.322 -19.243 1.00 87.50 91 PHE A O 1
ATOM 763 N N . ALA A 1 92 ? -1.250 11.268 -19.161 1.00 83.19 92 ALA A N 1
ATOM 764 C CA . ALA A 1 92 ? -1.968 10.066 -19.588 1.00 83.19 92 ALA A CA 1
ATOM 765 C C . ALA A 1 92 ? -1.491 9.570 -20.968 1.00 83.19 92 ALA A C 1
ATOM 767 O O . ALA A 1 92 ? -1.185 8.391 -21.140 1.00 83.19 92 ALA A O 1
ATOM 768 N N . GLN A 1 93 ? -1.332 10.480 -21.937 1.00 83.81 93 GLN A N 1
ATOM 769 C CA . GLN A 1 93 ? -0.775 10.160 -23.257 1.00 83.81 93 GLN A CA 1
ATOM 770 C C . GLN A 1 93 ? 0.660 9.632 -23.167 1.00 83.81 93 GLN A C 1
ATOM 772 O O . GLN A 1 93 ? 1.017 8.684 -23.868 1.00 83.81 93 GLN A O 1
ATOM 777 N N . THR A 1 94 ? 1.472 10.203 -22.281 1.00 88.56 94 THR A N 1
ATOM 778 C CA . THR A 1 94 ? 2.849 9.768 -22.051 1.00 88.56 94 THR A CA 1
ATOM 779 C C . THR A 1 94 ? 2.878 8.333 -21.521 1.00 88.56 94 THR A C 1
ATOM 781 O O . THR A 1 94 ? 3.560 7.496 -22.112 1.00 88.56 94 THR A O 1
ATOM 784 N N . LEU A 1 95 ? 2.085 8.006 -20.495 1.00 86.69 95 LEU A N 1
ATOM 785 C CA . LEU A 1 95 ? 1.968 6.637 -19.974 1.00 86.69 95 LEU A CA 1
ATOM 786 C C . LEU A 1 95 ? 1.426 5.653 -21.021 1.00 86.69 95 LEU A C 1
ATOM 788 O O . LEU A 1 95 ? 1.943 4.543 -21.144 1.00 86.69 95 LEU A O 1
ATOM 792 N N . SER A 1 96 ? 0.458 6.078 -21.842 1.00 82.75 96 SER A N 1
ATOM 793 C CA . SER A 1 96 ? -0.083 5.254 -22.935 1.00 82.75 96 SER A CA 1
ATOM 794 C C . SER A 1 96 ? 0.978 4.866 -23.977 1.00 82.75 96 SER A C 1
ATOM 796 O O . SER A 1 96 ? 0.862 3.837 -24.635 1.00 82.75 96 SER A O 1
ATOM 798 N N . GLY A 1 97 ? 2.038 5.671 -24.129 1.00 87.69 97 GLY A N 1
ATOM 799 C CA . GLY A 1 97 ? 3.197 5.333 -24.956 1.00 87.69 97 GLY A CA 1
ATOM 800 C C . GLY A 1 97 ? 4.187 4.403 -24.255 1.00 87.69 97 GLY A C 1
ATOM 801 O O . GLY A 1 97 ? 4.814 3.573 -24.916 1.00 87.69 97 GLY A O 1
ATOM 802 N N . MET A 1 98 ? 4.302 4.518 -22.931 1.00 90.12 98 MET A N 1
ATOM 803 C CA . MET A 1 98 ? 5.251 3.763 -22.118 1.00 90.12 98 MET A CA 1
ATOM 804 C C . MET A 1 98 ? 4.896 2.275 -22.044 1.00 90.12 98 MET A C 1
ATOM 806 O O . MET A 1 98 ? 5.767 1.442 -22.287 1.00 90.12 98 MET A O 1
ATOM 810 N N . PHE A 1 99 ? 3.634 1.905 -21.794 1.00 87.62 99 PHE A N 1
ATOM 811 C CA . PHE A 1 99 ? 3.265 0.483 -21.673 1.00 87.62 99 PHE A CA 1
ATOM 812 C C . PHE A 1 99 ? 3.559 -0.331 -22.949 1.00 87.62 99 PHE A C 1
ATOM 814 O O . PHE A 1 99 ? 4.237 -1.364 -22.865 1.00 87.62 99 PHE A O 1
ATOM 821 N N . PRO A 1 100 ? 3.187 0.131 -24.161 1.00 87.69 100 PRO A N 1
ATOM 822 C CA . PRO A 1 100 ? 3.558 -0.556 -25.396 1.00 87.69 100 PRO A CA 1
ATOM 823 C C . PRO A 1 100 ? 5.066 -0.557 -25.674 1.00 87.69 100 PRO A C 1
ATOM 825 O O . PRO A 1 100 ? 5.546 -1.425 -26.412 1.00 87.69 100 PRO A O 1
ATOM 828 N N . ALA A 1 101 ? 5.813 0.420 -25.147 1.00 91.19 101 ALA A N 1
ATOM 829 C CA . ALA A 1 101 ? 7.270 0.459 -25.240 1.00 91.19 101 ALA A CA 1
ATOM 830 C C . ALA A 1 101 ? 7.909 -0.618 -24.354 1.00 91.19 101 ALA A C 1
ATOM 832 O O . ALA A 1 101 ? 8.686 -1.428 -24.860 1.00 91.19 101 ALA A O 1
ATOM 833 N N . MET A 1 102 ? 7.500 -0.708 -23.084 1.00 91.00 102 MET A N 1
ATOM 834 C CA . MET A 1 102 ? 7.929 -1.761 -22.156 1.00 91.00 102 MET A CA 1
ATOM 835 C C . MET A 1 102 ? 7.653 -3.154 -22.732 1.00 91.00 102 MET A C 1
ATOM 837 O O . MET A 1 102 ? 8.533 -4.017 -22.738 1.00 91.00 102 MET A O 1
ATOM 841 N N . TYR A 1 103 ? 6.455 -3.358 -23.292 1.00 88.44 103 TYR A N 1
ATOM 842 C CA . TYR A 1 103 ? 6.101 -4.615 -23.949 1.00 88.44 103 TYR A CA 1
ATOM 843 C C . TYR A 1 103 ? 7.008 -4.914 -25.151 1.00 88.44 103 TYR A C 1
ATOM 845 O O . TYR A 1 103 ? 7.457 -6.046 -25.302 1.00 88.44 103 TYR A O 1
ATOM 853 N N . LYS A 1 104 ? 7.315 -3.913 -25.993 1.00 90.62 104 LYS A N 1
ATOM 854 C CA . LYS A 1 104 ? 8.208 -4.078 -27.156 1.00 90.62 104 LYS A CA 1
ATOM 855 C C . LYS A 1 104 ? 9.614 -4.503 -26.727 1.00 90.62 104 LYS A C 1
ATOM 857 O O . LYS A 1 104 ? 10.166 -5.419 -27.326 1.00 90.62 104 LYS A O 1
ATOM 862 N N . ILE A 1 105 ? 10.174 -3.875 -25.690 1.00 92.31 105 ILE A N 1
ATOM 863 C CA . ILE A 1 105 ? 11.510 -4.224 -25.188 1.00 92.31 105 ILE A CA 1
ATOM 864 C C . ILE A 1 105 ? 11.509 -5.650 -24.630 1.00 92.31 105 ILE A C 1
ATOM 866 O O . ILE A 1 105 ? 12.354 -6.447 -25.029 1.00 92.31 105 ILE A O 1
ATOM 870 N N . LYS A 1 106 ? 10.516 -6.004 -23.804 1.00 88.88 106 LYS A N 1
ATOM 871 C CA . LYS A 1 106 ? 10.358 -7.357 -23.247 1.00 88.88 106 LYS A CA 1
ATOM 872 C C . LYS A 1 106 ? 10.160 -8.430 -24.325 1.00 88.88 106 LYS A C 1
ATOM 874 O O . LYS A 1 106 ? 10.696 -9.525 -24.195 1.00 88.88 106 LYS A O 1
ATOM 879 N N . ALA A 1 107 ? 9.374 -8.144 -25.364 1.00 89.69 107 ALA A N 1
ATOM 880 C CA . ALA A 1 107 ? 9.100 -9.091 -26.447 1.00 89.69 107 ALA A CA 1
ATOM 881 C C . ALA A 1 107 ? 10.349 -9.385 -27.289 1.00 89.69 107 ALA A C 1
ATOM 883 O O . ALA A 1 107 ? 10.527 -10.511 -27.742 1.00 89.69 107 ALA A O 1
ATOM 884 N N . ASN A 1 108 ? 11.216 -8.386 -27.458 1.00 91.31 108 ASN A N 1
ATOM 885 C CA . ASN A 1 108 ? 12.449 -8.525 -28.224 1.00 91.31 108 ASN A CA 1
ATOM 886 C C . ASN A 1 108 ? 13.623 -9.051 -27.381 1.00 91.31 108 ASN A C 1
ATOM 888 O O . ASN A 1 108 ? 14.610 -9.493 -27.954 1.00 91.31 108 ASN A O 1
ATOM 892 N N . ASN A 1 109 ? 13.536 -9.003 -26.044 1.00 93.50 109 ASN A N 1
ATOM 893 C CA . ASN A 1 109 ? 14.655 -9.306 -25.147 1.00 93.50 109 ASN A CA 1
ATOM 894 C C . ASN A 1 109 ? 14.172 -10.092 -23.922 1.00 93.50 109 ASN A C 1
ATOM 896 O O . ASN A 1 109 ? 13.628 -9.530 -22.970 1.00 93.50 109 ASN A O 1
ATOM 900 N N . SER A 1 110 ? 14.406 -11.404 -23.906 1.00 93.25 110 SER A N 1
ATOM 901 C CA . SER A 1 110 ? 13.969 -12.275 -22.806 1.00 93.25 110 SER A CA 1
ATOM 902 C C . SER A 1 110 ? 14.705 -11.993 -21.488 1.00 93.25 110 SER A C 1
ATOM 904 O O . SER A 1 110 ? 14.106 -12.174 -20.422 1.00 93.25 110 SER A O 1
ATOM 906 N N . ARG A 1 111 ? 15.954 -11.508 -21.557 1.00 95.94 111 ARG A N 1
ATOM 907 C CA . ARG A 1 111 ? 16.821 -11.181 -20.411 1.00 95.94 111 ARG A CA 1
ATOM 908 C C . ARG A 1 111 ? 16.510 -9.845 -19.737 1.00 95.94 111 ARG A C 1
ATOM 910 O O . ARG A 1 111 ? 16.936 -9.642 -18.605 1.00 95.94 111 ARG A O 1
ATOM 917 N N . ILE A 1 112 ? 15.762 -8.954 -20.391 1.00 95.94 112 ILE A N 1
ATOM 918 C CA . ILE A 1 112 ? 15.440 -7.623 -19.862 1.00 95.94 112 ILE A CA 1
ATOM 919 C C . ILE A 1 112 ? 13.988 -7.604 -19.379 1.00 95.94 112 ILE A C 1
ATOM 921 O O . ILE A 1 112 ? 13.047 -7.831 -20.143 1.00 95.94 112 ILE A O 1
ATOM 925 N N . LYS A 1 113 ? 13.793 -7.322 -18.090 1.00 93.12 113 LYS A N 1
ATOM 926 C CA . LYS A 1 113 ? 12.486 -7.184 -17.444 1.00 93.12 113 LYS A CA 1
ATOM 927 C C . LYS A 1 113 ? 12.312 -5.748 -16.977 1.00 93.12 113 LYS A C 1
ATOM 929 O O . LYS A 1 113 ? 13.013 -5.304 -16.078 1.00 93.12 113 LYS A O 1
ATOM 934 N N . ILE A 1 114 ? 11.356 -5.038 -17.566 1.00 92.00 114 ILE A N 1
ATOM 935 C CA . ILE A 1 114 ? 10.991 -3.689 -17.129 1.00 92.00 114 ILE A CA 1
ATOM 936 C C . ILE A 1 114 ? 9.723 -3.793 -16.287 1.00 92.00 114 ILE A C 1
ATOM 938 O O . ILE A 1 114 ? 8.710 -4.314 -16.759 1.00 92.00 114 ILE A O 1
ATOM 942 N N . ILE A 1 115 ? 9.795 -3.325 -15.045 1.00 91.00 115 ILE A N 1
ATOM 943 C CA . ILE A 1 115 ? 8.700 -3.344 -14.076 1.00 91.00 115 ILE A CA 1
ATOM 944 C C . ILE A 1 115 ? 8.373 -1.896 -13.738 1.00 91.00 115 ILE A C 1
ATOM 946 O O . ILE A 1 115 ? 9.227 -1.178 -13.232 1.00 91.00 115 ILE A O 1
ATOM 950 N N . PHE A 1 116 ? 7.143 -1.472 -14.020 1.00 89.06 116 PHE A N 1
ATOM 951 C CA . PHE A 1 116 ? 6.637 -0.171 -13.597 1.00 89.06 116 PHE A CA 1
ATOM 952 C C . PHE A 1 116 ? 5.656 -0.378 -12.458 1.00 89.06 116 PHE A C 1
ATOM 954 O O . PHE A 1 116 ? 4.613 -1.011 -12.639 1.00 89.06 116 PHE A O 1
ATOM 961 N N . SER A 1 117 ? 6.024 0.130 -11.291 1.00 89.00 117 SER A N 1
ATOM 962 C CA . SER A 1 117 ? 5.195 0.053 -10.099 1.00 89.00 117 SER A CA 1
ATOM 963 C C . SER A 1 117 ? 4.336 1.302 -10.011 1.00 89.00 117 SER A C 1
ATOM 965 O O . SER A 1 117 ? 4.831 2.419 -10.140 1.00 89.00 117 SER A O 1
ATOM 967 N N . VAL A 1 118 ? 3.045 1.112 -9.761 1.00 87.12 118 VAL A N 1
ATOM 968 C CA . VAL A 1 118 ? 2.076 2.197 -9.616 1.00 87.12 118 VAL A CA 1
ATOM 969 C C . VAL A 1 118 ? 1.206 1.970 -8.390 1.00 87.12 118 VAL A C 1
ATOM 971 O O . VAL A 1 118 ? 0.869 0.819 -8.105 1.00 87.12 118 VAL A O 1
ATOM 974 N N . PRO A 1 119 ? 0.829 3.038 -7.669 1.00 85.81 119 PRO A N 1
ATOM 975 C CA . PRO A 1 119 ? -0.202 2.942 -6.647 1.00 85.81 119 PRO A CA 1
ATOM 976 C C . PRO A 1 119 ? -1.524 2.469 -7.268 1.00 85.81 119 PRO A C 1
ATOM 978 O O . PRO A 1 119 ? -1.877 2.881 -8.376 1.00 85.81 119 PRO A O 1
ATOM 981 N N . GLU A 1 120 ? -2.262 1.615 -6.560 1.00 85.25 120 GLU A N 1
ATOM 982 C CA . GLU A 1 120 ? -3.565 1.109 -7.021 1.00 85.25 120 GLU A CA 1
ATOM 983 C C . GLU A 1 120 ? -4.566 2.268 -7.198 1.00 85.25 120 GLU A C 1
ATOM 985 O O . GLU A 1 120 ? -5.388 2.269 -8.110 1.00 85.25 120 GLU A O 1
ATOM 990 N N . GLU A 1 121 ? -4.414 3.327 -6.399 1.00 83.50 121 GLU A N 1
ATOM 991 C CA . GLU A 1 121 ? -5.241 4.536 -6.388 1.00 83.50 121 GLU A CA 1
ATOM 992 C C . GLU A 1 121 ? -5.247 5.300 -7.720 1.00 83.50 121 GLU A C 1
ATOM 994 O O . GLU A 1 121 ? -6.153 6.097 -7.971 1.00 83.50 121 GLU A O 1
ATOM 999 N N . ILE A 1 122 ? -4.232 5.101 -8.568 1.00 84.88 122 ILE A N 1
ATOM 1000 C CA . ILE A 1 122 ? -4.150 5.749 -9.883 1.00 84.88 122 ILE A CA 1
ATOM 1001 C C . ILE A 1 122 ? -4.516 4.813 -11.042 1.00 84.88 122 ILE A C 1
ATOM 1003 O O . ILE A 1 122 ? -4.512 5.248 -12.197 1.00 84.88 122 ILE A O 1
ATOM 1007 N N . GLU A 1 123 ? -4.828 3.543 -10.762 1.00 85.12 123 GLU A N 1
ATOM 1008 C CA . GLU A 1 123 ? -5.092 2.524 -11.781 1.00 85.12 123 GLU A CA 1
ATOM 1009 C C . GLU A 1 123 ? -6.261 2.917 -12.685 1.00 85.12 123 GLU A C 1
ATOM 1011 O O . GLU A 1 123 ? -6.113 2.891 -13.906 1.00 85.12 123 GLU A O 1
ATOM 1016 N N . SER A 1 124 ? -7.382 3.365 -12.112 1.00 82.00 124 SER A N 1
ATOM 1017 C CA . SER A 1 124 ? -8.569 3.778 -12.875 1.00 82.00 124 SER A CA 1
ATOM 1018 C C . SER A 1 124 ? -8.277 4.935 -13.840 1.00 82.00 124 SER A C 1
ATOM 1020 O O . SER A 1 124 ? -8.760 4.945 -14.974 1.00 82.00 124 SER A O 1
ATOM 1022 N N . PHE A 1 125 ? -7.412 5.872 -13.446 1.00 81.62 125 PHE A N 1
ATOM 1023 C CA . PHE A 1 125 ? -7.011 7.004 -14.286 1.00 81.62 125 PHE A CA 1
ATOM 1024 C C . PHE A 1 125 ? -6.089 6.582 -15.426 1.00 81.62 125 PHE A C 1
ATOM 1026 O O . PHE A 1 125 ? -6.240 7.052 -16.554 1.00 81.62 125 PHE A O 1
ATOM 1033 N N . MET A 1 126 ? -5.142 5.680 -15.155 1.00 83.19 126 MET A N 1
ATOM 1034 C CA . MET A 1 126 ? -4.298 5.111 -16.209 1.00 83.19 126 MET A CA 1
ATOM 1035 C C . MET A 1 126 ? -5.122 4.268 -17.174 1.00 83.19 126 MET A C 1
ATOM 1037 O O . MET A 1 126 ? -4.908 4.330 -18.385 1.00 83.19 126 MET A O 1
ATOM 1041 N N . ALA A 1 127 ? -6.091 3.528 -16.641 1.00 83.50 127 ALA A N 1
ATOM 1042 C CA . ALA A 1 127 ? -6.994 2.714 -17.420 1.00 83.50 127 ALA A CA 1
ATOM 1043 C C . ALA A 1 127 ? -7.829 3.573 -18.386 1.00 83.50 127 ALA A C 1
ATOM 1045 O O . ALA A 1 127 ? -7.884 3.288 -19.581 1.00 83.50 127 ALA A O 1
ATOM 1046 N N . ALA A 1 128 ? -8.392 4.685 -17.909 1.00 81.88 128 ALA A N 1
ATOM 1047 C CA . ALA A 1 128 ? -9.143 5.621 -18.747 1.00 81.88 128 ALA A CA 1
ATOM 1048 C C . ALA A 1 128 ? -8.313 6.214 -19.907 1.00 81.88 128 ALA A C 1
ATOM 1050 O O . ALA A 1 128 ? -8.869 6.581 -20.941 1.00 81.88 128 ALA A O 1
ATOM 1051 N N . GLY A 1 129 ? -6.986 6.306 -19.750 1.00 78.44 129 GLY A N 1
ATOM 1052 C CA . GLY A 1 129 ? -6.066 6.788 -20.784 1.00 78.44 129 GLY A CA 1
ATOM 1053 C C . GLY A 1 129 ? -5.559 5.718 -21.759 1.00 78.44 129 GLY A C 1
ATOM 1054 O O . GLY A 1 129 ? -4.920 6.066 -22.755 1.00 78.44 129 GLY A O 1
ATOM 1055 N N . SER A 1 130 ? -5.804 4.432 -21.497 1.00 81.00 130 SER A N 1
ATOM 1056 C CA . SER A 1 130 ? -5.336 3.337 -22.353 1.00 81.00 130 SER A CA 1
ATOM 1057 C C . SER A 1 130 ? -6.288 3.104 -23.526 1.00 81.00 130 SER A C 1
ATOM 1059 O O . SER A 1 130 ? -7.500 2.974 -23.365 1.00 81.00 130 SER A O 1
ATOM 1061 N N . ALA A 1 131 ? -5.724 2.979 -24.730 1.00 80.94 131 ALA A N 1
ATOM 1062 C CA . ALA A 1 131 ? -6.482 2.595 -25.919 1.00 80.94 131 ALA A CA 1
ATOM 1063 C C . ALA A 1 131 ? -6.802 1.086 -25.963 1.00 80.94 131 ALA A C 1
ATOM 1065 O O . ALA A 1 131 ? -7.663 0.666 -26.735 1.00 80.94 131 ALA A O 1
ATOM 1066 N N . ASN A 1 132 ? -6.094 0.257 -25.182 1.00 83.62 132 ASN A N 1
ATOM 1067 C CA . ASN A 1 132 ? -6.298 -1.189 -25.121 1.00 83.62 132 ASN A CA 1
ATOM 1068 C C . ASN A 1 132 ? -5.882 -1.751 -23.753 1.00 83.62 132 ASN A C 1
ATOM 1070 O O . ASN A 1 132 ? -4.808 -2.337 -23.602 1.00 83.62 132 ASN A O 1
ATOM 1074 N N . LEU A 1 133 ? -6.782 -1.617 -22.777 1.00 80.50 133 LEU A N 1
ATOM 1075 C CA . LEU A 1 133 ? -6.589 -2.072 -21.398 1.00 80.50 133 LEU A CA 1
ATOM 1076 C C . LEU A 1 133 ? -6.098 -3.511 -21.296 1.00 80.50 133 LEU A C 1
ATOM 1078 O O . LEU A 1 133 ? -5.128 -3.797 -20.601 1.00 80.50 133 LEU A O 1
ATOM 1082 N N . MET A 1 134 ? -6.754 -4.415 -22.024 1.00 81.25 134 MET A N 1
ATOM 1083 C CA . MET A 1 134 ? -6.443 -5.838 -21.961 1.00 81.25 134 MET A CA 1
ATOM 1084 C C . MET A 1 134 ? -5.013 -6.117 -22.403 1.00 81.25 134 MET A C 1
ATOM 1086 O O . MET A 1 134 ? -4.369 -6.977 -21.823 1.00 81.25 134 MET A O 1
ATOM 1090 N N . LYS A 1 135 ? -4.502 -5.402 -23.409 1.00 81.56 135 LYS A N 1
ATOM 1091 C CA . LYS A 1 135 ? -3.128 -5.583 -23.883 1.00 81.56 135 LYS A CA 1
ATOM 1092 C C . LYS A 1 135 ? -2.113 -4.877 -22.988 1.00 81.56 135 LYS A C 1
ATOM 1094 O O . LYS A 1 135 ? -1.079 -5.467 -22.682 1.00 81.56 135 LYS A O 1
ATOM 1099 N N . ASP A 1 136 ? -2.405 -3.643 -22.590 1.00 78.94 136 ASP A N 1
ATOM 1100 C CA . ASP A 1 136 ? -1.473 -2.802 -21.833 1.00 78.94 136 ASP A CA 1
ATOM 1101 C C . ASP A 1 136 ? -1.284 -3.319 -20.399 1.00 78.94 136 ASP A C 1
ATOM 1103 O O . ASP A 1 136 ? -0.182 -3.247 -19.858 1.00 78.94 136 ASP A O 1
ATOM 1107 N N . PHE A 1 137 ? -2.327 -3.927 -19.824 1.00 81.69 137 PHE A N 1
ATOM 1108 C CA . PHE A 1 137 ? -2.327 -4.475 -18.467 1.00 81.69 137 PHE A CA 1
ATOM 1109 C C . PHE A 1 137 ? -2.378 -6.013 -18.421 1.00 81.69 137 PHE A C 1
ATOM 1111 O O . PHE A 1 137 ? -2.464 -6.574 -17.336 1.00 81.69 137 PHE A O 1
ATOM 1118 N N . ALA A 1 138 ? -2.250 -6.731 -19.549 1.00 80.75 138 ALA A N 1
ATOM 1119 C CA . ALA A 1 138 ? -2.245 -8.208 -19.573 1.00 80.75 138 ALA A CA 1
ATOM 1120 C C . ALA A 1 138 ? -1.224 -8.840 -18.613 1.00 80.75 138 ALA A C 1
ATOM 1122 O O . ALA A 1 138 ? -1.419 -9.956 -18.140 1.00 80.75 138 ALA A O 1
ATOM 1123 N N . SER A 1 139 ? -0.100 -8.155 -18.384 1.00 79.31 139 SER A N 1
ATOM 1124 C CA . SER A 1 139 ? 0.964 -8.610 -17.489 1.00 79.31 139 SER A CA 1
ATOM 1125 C C . SER A 1 139 ? 1.054 -7.812 -16.192 1.00 79.31 139 SER A C 1
ATOM 1127 O O . SER A 1 139 ? 2.097 -7.870 -15.539 1.00 79.31 139 SER A O 1
ATOM 1129 N N . SER A 1 140 ? 0.031 -7.025 -15.848 1.00 82.94 140 SER A N 1
ATOM 1130 C CA . SER A 1 140 ? -0.006 -6.372 -14.546 1.00 82.94 140 SER A CA 1
ATOM 1131 C C . SER A 1 140 ? -0.251 -7.421 -13.463 1.00 82.94 140 SER A C 1
ATOM 1133 O O . SER A 1 140 ? -0.969 -8.404 -13.650 1.00 82.94 140 SER A O 1
ATOM 1135 N N . PHE A 1 141 ? 0.394 -7.228 -12.321 1.00 85.88 141 PHE A N 1
ATOM 1136 C CA . PHE A 1 141 ? 0.129 -7.993 -11.116 1.00 85.88 141 PHE A CA 1
ATOM 1137 C C . PHE A 1 141 ? -0.170 -6.997 -10.006 1.00 85.88 141 PHE A C 1
ATOM 1139 O O . PHE A 1 141 ? 0.519 -5.986 -9.864 1.00 85.88 141 PHE A O 1
ATOM 1146 N N . ARG A 1 142 ? -1.214 -7.270 -9.226 1.00 86.31 142 ARG A N 1
ATOM 1147 C CA . ARG A 1 142 ? -1.535 -6.472 -8.045 1.00 86.31 142 ARG A CA 1
ATOM 1148 C C . ARG A 1 142 ? -0.883 -7.113 -6.834 1.00 86.31 142 ARG A C 1
ATOM 1150 O O . ARG A 1 142 ? -1.121 -8.283 -6.540 1.00 86.31 142 ARG A O 1
ATOM 1157 N N . VAL A 1 143 ? -0.059 -6.342 -6.133 1.00 88.69 143 VAL A N 1
ATOM 1158 C CA . VAL A 1 143 ? 0.524 -6.766 -4.860 1.00 88.69 143 VAL A CA 1
ATOM 1159 C C . VAL A 1 143 ? -0.453 -6.396 -3.755 1.00 88.69 143 VAL A C 1
ATOM 1161 O O . VAL A 1 143 ? -0.657 -5.219 -3.471 1.00 88.69 143 VAL A O 1
ATOM 1164 N N . ARG A 1 144 ? -1.055 -7.408 -3.130 1.00 89.06 144 ARG A N 1
ATOM 1165 C CA . ARG A 1 144 ? -1.935 -7.240 -1.973 1.00 89.06 144 ARG A CA 1
ATOM 1166 C C . ARG A 1 144 ? -1.290 -7.870 -0.757 1.00 89.06 144 ARG A C 1
ATOM 1168 O O . ARG A 1 144 ? -0.997 -9.062 -0.753 1.00 89.06 144 ARG A O 1
ATOM 1175 N N . TRP A 1 145 ? -1.077 -7.053 0.261 1.00 92.44 145 TRP A N 1
ATOM 1176 C CA . TRP A 1 145 ? -0.498 -7.490 1.519 1.00 92.44 145 TRP A CA 1
ATOM 1177 C C . TRP A 1 145 ? -1.554 -8.182 2.364 1.00 92.44 145 TRP A C 1
ATOM 1179 O O . TRP A 1 145 ? -2.632 -7.635 2.605 1.00 92.44 145 TRP A O 1
ATOM 1189 N N . LYS A 1 146 ? -1.229 -9.375 2.849 1.00 91.50 146 LYS A N 1
ATOM 1190 C CA . LYS A 1 146 ? -2.037 -10.059 3.850 1.00 91.50 146 LYS A CA 1
ATOM 1191 C C . LYS A 1 146 ? -1.568 -9.658 5.250 1.00 91.50 146 LYS A C 1
ATOM 1193 O O . LYS A 1 146 ? -0.391 -9.355 5.446 1.00 91.50 146 LYS A O 1
ATOM 1198 N N . PRO A 1 147 ? -2.451 -9.731 6.258 1.00 91.88 147 PRO A N 1
ATOM 1199 C CA . PRO A 1 147 ? -2.099 -9.554 7.668 1.00 91.88 147 PRO A CA 1
ATOM 1200 C C . PRO A 1 147 ? -0.837 -10.317 8.083 1.00 91.88 147 PRO A C 1
ATOM 1202 O O . PRO A 1 147 ? 0.048 -9.758 8.724 1.00 91.88 147 PRO A O 1
ATOM 1205 N N . ILE A 1 148 ? -0.720 -11.576 7.654 1.00 92.62 148 ILE A N 1
ATOM 1206 C CA . ILE A 1 148 ? 0.427 -12.416 7.987 1.00 92.62 148 ILE A CA 1
ATOM 1207 C C . ILE A 1 148 ? 1.735 -11.893 7.372 1.00 92.62 148 ILE A C 1
ATOM 1209 O O . ILE A 1 148 ? 2.764 -11.914 8.041 1.00 92.62 148 ILE A O 1
ATOM 1213 N N . ASP A 1 149 ? 1.715 -11.345 6.154 1.00 93.88 149 ASP A N 1
ATOM 1214 C CA . ASP A 1 149 ? 2.904 -10.763 5.510 1.00 93.88 149 ASP A CA 1
ATOM 1215 C C . ASP A 1 149 ? 3.410 -9.544 6.297 1.00 93.88 149 ASP A C 1
ATOM 1217 O O . ASP A 1 149 ? 4.612 -9.334 6.477 1.00 93.88 149 ASP A O 1
ATOM 1221 N N . LEU A 1 150 ? 2.472 -8.754 6.826 1.00 95.31 150 LEU A N 1
ATOM 1222 C CA . LEU A 1 150 ? 2.775 -7.610 7.677 1.00 95.31 150 LEU A CA 1
ATOM 1223 C C . LEU A 1 150 ? 3.397 -8.044 9.008 1.00 95.31 150 LEU A C 1
ATOM 1225 O O . LEU A 1 150 ? 4.342 -7.409 9.474 1.00 95.31 150 LEU A O 1
ATOM 1229 N N . VAL A 1 151 ? 2.914 -9.137 9.599 1.00 95.12 151 VAL A N 1
ATOM 1230 C CA . VAL A 1 151 ? 3.487 -9.708 10.825 1.00 95.12 151 VAL A CA 1
ATOM 1231 C C . VAL A 1 151 ? 4.923 -10.185 10.598 1.00 95.12 151 VAL A C 1
ATOM 1233 O O . VAL A 1 151 ? 5.796 -9.845 11.398 1.00 95.12 151 VAL A O 1
ATOM 1236 N N . HIS A 1 152 ? 5.198 -10.882 9.489 1.00 96.00 152 HIS A N 1
ATOM 1237 C CA . HIS A 1 152 ? 6.564 -11.267 9.113 1.00 96.00 152 HIS A CA 1
ATOM 1238 C C . HIS A 1 152 ? 7.480 -10.042 9.042 1.00 96.00 152 HIS A C 1
ATOM 1240 O O . HIS A 1 152 ? 8.560 -10.024 9.637 1.00 96.00 152 HIS A O 1
ATOM 1246 N N . LEU A 1 153 ? 7.032 -8.985 8.357 1.00 96.88 153 LEU A N 1
ATOM 1247 C CA . LEU A 1 153 ? 7.793 -7.746 8.226 1.00 96.88 153 LEU A CA 1
ATOM 1248 C C . LEU A 1 153 ? 8.134 -7.129 9.590 1.00 96.88 153 LEU A C 1
ATOM 1250 O O . LEU A 1 153 ? 9.275 -6.710 9.802 1.00 96.88 153 LEU A O 1
ATOM 1254 N N . ILE A 1 154 ? 7.167 -7.072 10.512 1.00 97.44 154 ILE A N 1
ATOM 1255 C CA . ILE A 1 154 ? 7.398 -6.574 11.873 1.00 97.44 154 ILE A CA 1
ATOM 1256 C C . ILE A 1 154 ? 8.419 -7.448 12.602 1.00 97.44 154 ILE A C 1
ATOM 1258 O O . ILE A 1 154 ? 9.372 -6.909 13.164 1.00 97.44 154 ILE A O 1
ATOM 1262 N N . ALA A 1 155 ? 8.262 -8.772 12.563 1.00 97.19 155 ALA A N 1
ATOM 1263 C CA . ALA A 1 155 ? 9.137 -9.704 13.266 1.00 97.19 155 ALA A CA 1
ATOM 1264 C C . ALA A 1 155 ? 10.601 -9.567 12.813 1.00 97.19 155 ALA A C 1
ATOM 1266 O O . ALA A 1 155 ? 11.485 -9.342 13.646 1.00 97.19 155 ALA A O 1
ATOM 1267 N N . TYR A 1 156 ? 10.860 -9.595 11.500 1.00 97.69 156 TYR A N 1
ATOM 1268 C CA . TYR A 1 156 ? 12.213 -9.431 10.955 1.00 97.69 156 TYR A CA 1
ATOM 1269 C C . TYR A 1 156 ? 12.830 -8.079 11.319 1.00 97.69 156 TYR A C 1
ATOM 1271 O O . TYR A 1 156 ? 13.981 -8.019 11.761 1.00 97.69 156 TYR A O 1
ATOM 1279 N N . ARG A 1 157 ? 12.072 -6.983 11.176 1.00 97.38 157 ARG A N 1
ATOM 1280 C CA . ARG A 1 157 ? 12.586 -5.646 11.506 1.00 97.38 157 ARG A CA 1
ATOM 1281 C C . ARG A 1 157 ? 12.848 -5.480 12.994 1.00 97.38 157 ARG A C 1
ATOM 1283 O O . ARG A 1 157 ? 13.838 -4.852 13.362 1.00 97.38 157 ARG A O 1
ATOM 1290 N N . LEU A 1 158 ? 11.998 -6.046 13.843 1.00 97.12 158 LEU A N 1
ATOM 1291 C CA . LEU A 1 158 ? 12.180 -5.973 15.282 1.00 97.12 158 LEU A CA 1
ATOM 1292 C C . LEU A 1 158 ? 13.367 -6.813 15.747 1.00 97.12 158 LEU A C 1
ATOM 1294 O O . LEU A 1 158 ? 14.142 -6.312 16.550 1.00 97.12 158 LEU A O 1
ATOM 1298 N N . ARG A 1 159 ? 13.582 -8.022 15.208 1.00 97.19 159 ARG A N 1
ATOM 1299 C CA . ARG A 1 159 ? 14.799 -8.803 15.501 1.00 97.19 159 ARG A CA 1
ATOM 1300 C C . ARG A 1 159 ? 16.060 -8.019 15.141 1.00 97.19 159 ARG A C 1
ATOM 1302 O O . ARG A 1 159 ? 16.983 -7.946 15.949 1.00 97.19 159 ARG A O 1
ATOM 1309 N N . ALA A 1 160 ? 16.082 -7.394 13.963 1.00 97.56 160 ALA A N 1
ATOM 1310 C CA . ALA A 1 160 ? 17.201 -6.555 13.539 1.00 97.56 160 ALA A CA 1
ATOM 1311 C C . ALA A 1 160 ? 17.394 -5.323 14.444 1.00 97.56 160 ALA A C 1
ATOM 1313 O O . ALA A 1 160 ? 18.520 -4.924 14.709 1.00 97.56 160 ALA A O 1
ATOM 1314 N N . SER A 1 161 ? 16.313 -4.721 14.946 1.00 97.75 161 SER A N 1
ATOM 1315 C CA . SER A 1 161 ? 16.402 -3.599 15.890 1.00 97.75 161 SER A CA 1
ATOM 1316 C C . SER A 1 161 ? 16.857 -4.046 17.286 1.00 97.75 161 SER A C 1
ATOM 1318 O O . SER A 1 161 ? 17.688 -3.386 17.912 1.00 97.75 161 SER A O 1
ATOM 1320 N N . ALA A 1 162 ? 16.363 -5.191 17.762 1.00 98.12 162 ALA A N 1
ATOM 1321 C CA . ALA A 1 162 ? 16.703 -5.772 19.055 1.00 98.12 162 ALA A CA 1
ATOM 1322 C C . ALA A 1 162 ? 18.180 -6.178 19.127 1.00 98.12 162 ALA A C 1
ATOM 1324 O O . ALA A 1 162 ? 18.818 -5.940 20.148 1.00 98.12 162 ALA A O 1
ATOM 1325 N N . SER A 1 163 ? 18.769 -6.690 18.039 1.00 98.00 163 SER A N 1
ATOM 1326 C CA . SER A 1 163 ? 20.199 -7.044 18.019 1.00 98.00 163 SER A CA 1
ATOM 1327 C C . SER A 1 163 ? 21.123 -5.856 18.322 1.00 98.00 163 SER A C 1
ATOM 1329 O O . SER A 1 163 ? 22.230 -6.054 18.822 1.00 98.00 163 SER A O 1
ATOM 1331 N N . ILE A 1 164 ? 20.652 -4.632 18.056 1.00 98.19 164 ILE A N 1
ATOM 1332 C CA . ILE A 1 164 ? 21.384 -3.380 18.268 1.00 98.19 164 ILE A CA 1
ATOM 1333 C C . ILE A 1 164 ? 21.002 -2.730 19.606 1.00 98.19 164 ILE A C 1
ATOM 1335 O O . ILE A 1 164 ? 21.867 -2.201 20.303 1.00 98.19 164 ILE A O 1
ATOM 1339 N N . HIS A 1 165 ? 19.712 -2.725 19.959 1.00 98.00 165 HIS A N 1
ATOM 1340 C CA . HIS A 1 165 ? 19.185 -1.889 21.046 1.00 98.00 165 HIS A CA 1
ATOM 1341 C C . HIS A 1 165 ? 18.649 -2.659 22.259 1.00 98.00 165 HIS A C 1
ATOM 1343 O O . HIS A 1 165 ? 18.604 -2.088 23.346 1.00 98.00 165 HIS A O 1
ATOM 1349 N N . ASP A 1 166 ? 18.251 -3.921 22.096 1.00 98.19 166 ASP A N 1
ATOM 1350 C CA . ASP A 1 166 ? 17.609 -4.742 23.131 1.00 98.19 166 ASP A CA 1
ATOM 1351 C C . ASP A 1 166 ? 18.128 -6.188 23.069 1.00 98.19 166 ASP A C 1
ATOM 1353 O O . ASP A 1 166 ? 17.480 -7.107 22.555 1.00 98.19 166 ASP A O 1
ATOM 1357 N N . ARG A 1 167 ? 19.358 -6.368 23.566 1.00 98.12 167 ARG A N 1
ATOM 1358 C CA . ARG A 1 167 ? 20.072 -7.649 23.532 1.00 98.12 167 ARG A CA 1
ATOM 1359 C C . ARG A 1 167 ? 19.289 -8.800 24.193 1.00 98.12 167 ARG A C 1
ATOM 1361 O O . ARG A 1 167 ? 19.242 -9.861 23.571 1.00 98.12 167 ARG A O 1
ATOM 1368 N N . PRO A 1 168 ? 18.643 -8.626 25.366 1.00 98.06 168 PRO A N 1
ATOM 1369 C CA . PRO A 1 168 ? 17.827 -9.681 25.972 1.00 98.06 168 PRO A CA 1
ATOM 1370 C C . PRO A 1 168 ? 16.690 -10.186 25.074 1.00 98.06 168 PRO A C 1
ATOM 1372 O O . PRO A 1 168 ? 16.500 -11.399 24.951 1.00 98.06 168 PRO A O 1
ATOM 1375 N N . LEU A 1 169 ? 15.959 -9.282 24.408 1.00 97.81 169 LEU A N 1
ATOM 1376 C CA . LEU A 1 169 ? 14.913 -9.687 23.467 1.00 97.81 169 LEU A CA 1
ATOM 1377 C C . LEU A 1 169 ? 15.507 -10.428 22.264 1.00 97.81 169 LEU A C 1
ATOM 1379 O O . LEU A 1 169 ? 14.954 -11.442 21.831 1.00 97.81 169 LEU A O 1
ATOM 1383 N N . TYR A 1 170 ? 16.629 -9.942 21.724 1.00 98.31 170 TYR A N 1
ATOM 1384 C CA . TYR A 1 170 ? 17.306 -10.601 20.608 1.00 98.31 170 TYR A CA 1
ATOM 1385 C C . TYR A 1 170 ? 17.693 -12.039 20.960 1.00 98.31 170 TYR A C 1
ATOM 1387 O O . TYR A 1 170 ? 17.314 -12.956 20.243 1.00 98.31 170 TYR A O 1
ATOM 1395 N N . GLU A 1 171 ? 18.357 -12.259 22.094 1.00 97.94 171 GLU A N 1
ATOM 1396 C CA . GLU A 1 171 ? 18.803 -13.593 22.522 1.00 97.94 171 GLU A CA 1
ATOM 1397 C C . GLU A 1 171 ? 17.637 -14.570 22.716 1.00 97.94 171 GLU A C 1
ATOM 1399 O O . GLU A 1 171 ? 17.747 -15.748 22.377 1.00 97.94 171 GLU A O 1
ATOM 1404 N N . ARG A 1 172 ? 16.481 -14.089 23.191 1.00 96.56 172 ARG A N 1
ATOM 1405 C CA . ARG A 1 172 ? 15.274 -14.921 23.329 1.00 96.56 172 ARG A CA 1
ATOM 1406 C C . ARG A 1 172 ? 14.657 -15.311 21.983 1.00 96.56 172 ARG A C 1
ATOM 1408 O O . ARG A 1 172 ? 13.926 -16.294 21.909 1.00 96.56 172 ARG A O 1
ATOM 1415 N N . THR A 1 173 ? 14.900 -14.524 20.938 1.00 96.75 173 THR A N 1
ATOM 1416 C CA . THR A 1 173 ? 14.144 -14.591 19.679 1.00 96.75 173 THR A CA 1
ATOM 1417 C C . THR A 1 173 ? 15.006 -14.918 18.463 1.00 96.75 173 THR A C 1
ATOM 1419 O O . THR A 1 173 ? 14.460 -15.128 17.382 1.00 96.75 173 THR A O 1
ATOM 1422 N N . GLU A 1 174 ? 16.329 -14.997 18.619 1.00 97.06 174 GLU A N 1
ATOM 1423 C CA . GLU A 1 174 ? 17.306 -15.289 17.563 1.00 97.06 174 GLU A CA 1
ATOM 1424 C C . GLU A 1 174 ? 17.081 -16.667 16.929 1.00 97.06 174 GLU A C 1
ATOM 1426 O O . GLU A 1 174 ? 17.190 -16.805 15.712 1.00 97.06 174 GLU A O 1
ATOM 1431 N N . SER A 1 175 ? 16.698 -17.661 17.733 1.00 97.19 175 SER A N 1
ATOM 1432 C CA . SER A 1 175 ? 16.448 -19.036 17.284 1.00 97.19 175 SER A CA 1
ATOM 1433 C C . SER A 1 175 ? 15.078 -19.254 16.637 1.00 97.19 175 SER A C 1
ATOM 1435 O O . SER A 1 175 ? 14.841 -20.328 16.087 1.00 97.19 175 SER A O 1
ATOM 1437 N N . LEU A 1 176 ? 14.176 -18.268 16.701 1.00 97.56 176 LEU A N 1
ATOM 1438 C CA . LEU A 1 176 ? 12.840 -18.388 16.120 1.00 97.56 176 LEU A CA 1
ATOM 1439 C C . LEU A 1 176 ? 12.928 -18.394 14.587 1.00 97.56 176 LEU A C 1
ATOM 1441 O O . LEU A 1 176 ? 13.626 -17.578 13.975 1.00 97.56 176 LEU A O 1
ATOM 1445 N N . ASP A 1 177 ? 12.183 -19.277 13.943 1.00 97.12 177 ASP A N 1
ATOM 1446 C CA . ASP A 1 177 ? 12.076 -19.321 12.491 1.00 97.12 177 ASP A CA 1
ATOM 1447 C C . ASP A 1 177 ? 10.836 -18.543 12.055 1.00 97.12 177 ASP A C 1
ATOM 1449 O O . ASP A 1 177 ? 9.716 -19.043 12.101 1.00 97.12 177 ASP A O 1
ATOM 1453 N N . PHE A 1 178 ? 11.028 -17.298 11.617 1.00 95.44 178 PHE A N 1
ATOM 1454 C CA . PHE A 1 178 ? 9.921 -16.433 11.206 1.00 95.44 178 PHE A CA 1
ATOM 1455 C C . PHE A 1 178 ? 9.226 -16.873 9.917 1.00 95.44 178 PHE A C 1
ATOM 1457 O O . PHE A 1 178 ? 8.235 -16.250 9.569 1.00 95.44 178 PHE A O 1
ATOM 1464 N N . SER A 1 179 ? 9.676 -17.935 9.238 1.00 92.56 179 SER A N 1
ATOM 1465 C CA . SER A 1 179 ? 8.861 -18.583 8.202 1.00 92.56 179 SER A CA 1
ATOM 1466 C C . SER A 1 179 ? 7.703 -19.412 8.785 1.00 92.56 179 SER A C 1
ATOM 1468 O O . SER A 1 179 ? 6.773 -19.764 8.059 1.00 92.56 179 SER A O 1
ATOM 1470 N N . LYS A 1 180 ? 7.733 -19.707 10.095 1.00 93.12 180 LYS A N 1
ATOM 1471 C CA . LYS A 1 180 ? 6.717 -20.479 10.820 1.00 93.12 180 LYS A CA 1
ATOM 1472 C C . LYS A 1 180 ? 5.802 -19.565 11.629 1.00 93.12 180 LYS A C 1
ATOM 1474 O O . LYS A 1 180 ? 6.260 -18.708 12.387 1.00 93.12 180 LYS A O 1
ATOM 1479 N N . ARG A 1 181 ? 4.491 -19.803 11.536 1.00 88.88 181 ARG A N 1
ATOM 1480 C CA . ARG A 1 181 ? 3.463 -19.011 12.237 1.00 88.88 181 ARG A CA 1
ATOM 1481 C C . ARG A 1 181 ? 3.595 -19.069 13.757 1.00 88.88 181 ARG A C 1
ATOM 1483 O O . ARG A 1 181 ? 3.559 -18.024 14.401 1.00 88.88 181 ARG A O 1
ATOM 1490 N N . ASP A 1 182 ? 3.835 -20.252 14.317 1.00 92.19 182 ASP A N 1
ATOM 1491 C CA . ASP A 1 182 ? 4.002 -20.434 15.766 1.00 92.19 182 ASP A CA 1
ATOM 1492 C C . ASP A 1 182 ? 5.124 -19.564 16.339 1.00 92.19 182 ASP A C 1
ATOM 1494 O O . ASP A 1 182 ? 5.011 -19.012 17.433 1.00 92.19 182 ASP A O 1
ATOM 1498 N N . ASP A 1 183 ? 6.217 -19.425 15.597 1.00 95.88 183 ASP A N 1
ATOM 1499 C CA . ASP A 1 183 ? 7.378 -18.653 16.022 1.00 95.88 183 ASP A CA 1
ATOM 1500 C C . ASP A 1 183 ? 7.140 -17.141 15.883 1.00 95.88 183 ASP A C 1
ATOM 1502 O O . ASP A 1 183 ? 7.603 -16.369 16.727 1.00 95.88 183 ASP A O 1
ATOM 1506 N N . LEU A 1 184 ? 6.340 -16.704 14.902 1.00 95.00 184 LEU A N 1
ATOM 1507 C CA . LEU A 1 184 ? 5.826 -15.329 14.846 1.00 95.00 184 LEU A CA 1
ATOM 1508 C C . LEU A 1 184 ? 4.915 -15.023 16.040 1.00 95.00 184 LEU A C 1
ATOM 1510 O O . LEU A 1 184 ? 5.053 -13.966 16.657 1.00 95.00 184 LEU A O 1
ATOM 1514 N N . HIS A 1 185 ? 4.020 -15.946 16.399 1.00 91.94 185 HIS A N 1
ATOM 1515 C CA . HIS A 1 185 ? 3.144 -15.786 17.558 1.00 91.94 185 HIS A CA 1
ATOM 1516 C C . HIS A 1 185 ? 3.950 -15.699 18.860 1.00 91.94 185 HIS A C 1
ATOM 1518 O O . HIS A 1 185 ? 3.761 -14.756 19.624 1.00 91.94 185 HIS A O 1
ATOM 1524 N N . LYS A 1 186 ? 4.917 -16.604 19.075 1.00 95.06 186 LYS A N 1
ATOM 1525 C CA . LYS A 1 186 ? 5.828 -16.558 20.236 1.00 95.06 186 LYS A CA 1
ATOM 1526 C C . LYS A 1 186 ? 6.590 -15.238 20.324 1.00 95.06 186 LYS A C 1
ATOM 1528 O O . LYS A 1 186 ? 6.765 -14.705 21.417 1.00 95.06 186 LYS A O 1
ATOM 1533 N N . MET A 1 187 ? 7.055 -14.705 19.191 1.00 96.12 187 MET A N 1
ATOM 1534 C CA . MET A 1 187 ? 7.698 -13.390 19.150 1.00 96.12 187 MET A CA 1
ATOM 1535 C C . MET A 1 187 ? 6.725 -12.304 19.617 1.00 96.12 187 MET A C 1
ATOM 1537 O O . MET A 1 187 ? 7.036 -11.539 20.528 1.00 96.12 187 MET A O 1
ATOM 1541 N N . LEU A 1 188 ? 5.534 -12.248 19.017 1.00 95.56 188 LEU A N 1
ATOM 1542 C CA . LEU A 1 188 ? 4.537 -11.226 19.321 1.00 95.56 188 LEU A CA 1
ATOM 1543 C C . LEU A 1 188 ? 4.007 -11.309 20.753 1.00 95.56 188 LEU A C 1
ATOM 1545 O O . LEU A 1 188 ? 3.829 -10.258 21.358 1.00 95.56 188 LEU A O 1
ATOM 1549 N N . SER A 1 189 ? 3.840 -12.501 21.330 1.00 95.50 189 SER A N 1
ATOM 1550 C CA . SER A 1 189 ? 3.371 -12.672 22.713 1.00 95.50 189 SER A CA 1
ATOM 1551 C C . SER A 1 189 ? 4.367 -12.165 23.762 1.00 95.50 189 SER A C 1
ATOM 1553 O O . SER A 1 189 ? 3.993 -11.902 24.899 1.00 95.50 189 SER A O 1
ATOM 1555 N N . VAL A 1 190 ? 5.650 -12.034 23.404 1.00 96.81 190 VAL A N 1
ATOM 1556 C CA . VAL A 1 190 ? 6.675 -11.416 24.267 1.00 96.81 190 VAL A CA 1
ATOM 1557 C C . VAL A 1 190 ? 6.591 -9.882 24.226 1.00 96.81 190 VAL A C 1
ATOM 1559 O O . VAL A 1 190 ? 7.004 -9.192 25.161 1.00 96.81 190 VAL A O 1
ATOM 1562 N N . ILE A 1 191 ? 6.059 -9.328 23.137 1.00 97.38 191 ILE A N 1
ATOM 1563 C CA . ILE A 1 191 ? 6.053 -7.888 22.864 1.00 97.38 191 ILE A CA 1
ATOM 1564 C C . ILE A 1 191 ? 4.712 -7.269 23.230 1.00 97.38 191 ILE A C 1
ATOM 1566 O O . ILE A 1 191 ? 4.668 -6.265 23.932 1.00 97.38 191 ILE A O 1
ATOM 1570 N N . LEU A 1 192 ? 3.624 -7.826 22.710 1.00 97.94 192 LEU A N 1
ATOM 1571 C CA . LEU A 1 192 ? 2.273 -7.303 22.829 1.00 97.94 192 LEU A CA 1
ATOM 1572 C C . LEU A 1 192 ? 1.525 -8.018 23.958 1.00 97.94 192 LEU A C 1
ATOM 1574 O O . LEU A 1 192 ? 1.791 -9.188 24.229 1.00 97.94 192 LEU A O 1
ATOM 1578 N N . PRO A 1 193 ? 0.565 -7.340 24.608 1.00 96.94 193 PRO A N 1
ATOM 1579 C CA . PRO A 1 193 ? -0.360 -8.035 25.486 1.00 96.94 193 PRO A CA 1
ATOM 1580 C C . PRO A 1 193 ? -1.286 -8.908 24.631 1.00 96.94 193 PRO A C 1
ATOM 1582 O O . PRO A 1 193 ? -1.569 -8.561 23.488 1.00 96.94 193 PRO A O 1
ATOM 1585 N N . GLU A 1 194 ? -1.805 -9.996 25.193 1.00 94.25 194 GLU A N 1
ATOM 1586 C CA . GLU A 1 194 ? -2.779 -10.851 24.500 1.00 94.25 194 GLU A CA 1
ATOM 1587 C C . GLU A 1 194 ? -4.037 -10.052 24.121 1.00 94.25 194 GLU A C 1
ATOM 1589 O O . GLU A 1 194 ? -4.453 -10.011 22.967 1.00 94.25 194 GLU A O 1
ATOM 1594 N N . THR A 1 195 ? -4.583 -9.303 25.083 1.00 95.62 195 THR A N 1
ATOM 1595 C CA . THR A 1 195 ? -5.800 -8.506 24.897 1.00 95.62 195 THR A CA 1
ATOM 1596 C C . THR A 1 195 ? -5.603 -7.039 25.260 1.00 95.62 195 THR A C 1
ATOM 1598 O O . THR A 1 195 ? -4.840 -6.694 26.169 1.00 95.62 195 THR A O 1
ATOM 1601 N N . ILE A 1 196 ? -6.373 -6.161 24.621 1.00 96.06 196 ILE A N 1
ATOM 1602 C CA . ILE A 1 196 ? -6.523 -4.756 24.992 1.00 96.06 196 ILE A CA 1
ATOM 1603 C C . ILE A 1 196 ? -7.995 -4.361 25.091 1.00 96.06 196 ILE A C 1
ATOM 1605 O O . ILE A 1 196 ? -8.837 -4.855 24.351 1.00 96.06 196 ILE A O 1
ATOM 1609 N N . ARG A 1 197 ? -8.289 -3.369 25.935 1.00 95.12 197 ARG A N 1
ATOM 1610 C CA . ARG A 1 197 ? -9.628 -2.784 26.035 1.00 95.12 197 ARG A CA 1
ATOM 1611 C C . ARG A 1 197 ? -9.815 -1.649 25.029 1.00 95.12 197 ARG A C 1
ATOM 1613 O O . ARG A 1 197 ? -9.253 -0.566 25.208 1.00 95.12 197 ARG A O 1
ATOM 1620 N N . ASN A 1 198 ? -10.589 -1.873 23.974 1.00 91.75 198 ASN A N 1
ATOM 1621 C CA . ASN A 1 198 ? -10.787 -0.910 22.891 1.00 91.75 198 ASN A CA 1
ATOM 1622 C C . ASN A 1 198 ? -11.623 0.321 23.314 1.00 91.75 198 ASN A C 1
ATOM 1624 O O . ASN A 1 198 ? -12.074 0.449 24.453 1.00 91.75 198 ASN A O 1
ATOM 1628 N N . ALA A 1 199 ? -11.823 1.270 22.392 1.00 86.69 199 ALA A N 1
ATOM 1629 C CA . ALA A 1 199 ? -12.563 2.510 22.664 1.00 86.69 199 ALA A CA 1
ATOM 1630 C C . ALA A 1 199 ? -14.054 2.296 23.000 1.00 86.69 199 ALA A C 1
ATOM 1632 O O . ALA A 1 199 ? -14.671 3.178 23.591 1.00 86.69 199 ALA A O 1
ATOM 1633 N N . CYS A 1 200 ? -14.618 1.136 22.651 1.00 85.50 200 CYS A N 1
ATOM 1634 C CA . CYS A 1 200 ? -15.976 0.732 23.018 1.00 85.50 200 CYS A CA 1
ATOM 1635 C C . CYS A 1 200 ? -16.033 0.045 24.390 1.00 85.50 200 CYS A C 1
ATOM 1637 O O . CYS A 1 200 ? -17.112 -0.300 24.854 1.00 85.50 200 CYS A O 1
ATOM 1639 N N . GLY A 1 201 ? -14.889 -0.128 25.059 1.00 88.75 201 GLY A N 1
ATOM 1640 C CA . GLY A 1 201 ? -14.807 -0.764 26.367 1.00 88.75 201 GLY A CA 1
ATOM 1641 C C . GLY A 1 201 ? -14.768 -2.291 26.325 1.00 88.75 201 GLY A C 1
ATOM 1642 O O . GLY A 1 201 ? -14.783 -2.880 27.405 1.00 88.75 201 GLY A O 1
ATOM 1643 N N . ASN A 1 202 ? -14.673 -2.890 25.134 1.00 89.31 202 ASN A N 1
ATOM 1644 C CA . ASN A 1 202 ? -14.603 -4.334 24.917 1.00 89.31 202 ASN A CA 1
ATOM 1645 C C . ASN A 1 202 ? -13.148 -4.801 24.841 1.00 89.31 202 ASN A C 1
ATOM 1647 O O . ASN A 1 202 ? -12.298 -4.072 24.323 1.00 89.31 202 ASN A O 1
ATOM 1651 N N . ASP A 1 203 ? -12.882 -6.016 25.312 1.00 91.94 203 ASP A N 1
ATOM 1652 C CA . ASP A 1 203 ? -11.579 -6.656 25.141 1.00 91.94 203 ASP A CA 1
ATOM 1653 C C . ASP A 1 203 ? -11.435 -7.209 23.717 1.00 91.94 203 ASP A C 1
ATOM 1655 O O . ASP A 1 203 ? -12.386 -7.730 23.129 1.00 91.94 203 ASP A O 1
ATOM 1659 N N . GLU A 1 204 ? -10.249 -7.034 23.146 1.00 90.75 204 GLU A N 1
ATOM 1660 C CA . GLU A 1 204 ? -9.915 -7.352 21.760 1.00 90.75 204 GLU A CA 1
ATOM 1661 C C . GLU A 1 204 ? -8.453 -7.810 21.682 1.00 90.75 204 GLU A C 1
ATOM 1663 O O . GLU A 1 204 ? -7.614 -7.272 22.407 1.00 90.75 204 GLU A O 1
ATOM 1668 N N . ASP A 1 205 ? -8.128 -8.763 20.803 1.00 92.50 205 ASP A N 1
ATOM 1669 C CA . ASP A 1 205 ? -6.735 -9.146 20.531 1.00 92.50 205 ASP A CA 1
ATOM 1670 C C . ASP A 1 205 ? -5.906 -7.914 20.116 1.00 92.50 205 ASP A C 1
ATOM 1672 O O . ASP A 1 205 ? -6.345 -7.071 19.321 1.00 92.50 205 ASP A O 1
ATOM 1676 N N . ALA A 1 206 ? -4.711 -7.769 20.692 1.00 95.62 206 ALA A N 1
ATOM 1677 C CA . ALA A 1 206 ? -3.910 -6.561 20.508 1.00 95.62 206 ALA A CA 1
ATOM 1678 C C . ALA A 1 206 ? -3.438 -6.369 19.061 1.00 95.62 206 ALA A C 1
ATOM 1680 O O . ALA A 1 206 ? -3.415 -5.238 18.562 1.00 95.62 206 ALA A O 1
ATOM 1681 N N . LEU A 1 207 ? -3.066 -7.454 18.379 1.00 94.81 207 LEU A N 1
ATOM 1682 C CA . LEU A 1 207 ? -2.621 -7.400 16.993 1.00 94.81 207 LEU A CA 1
ATOM 1683 C C . LEU A 1 207 ? -3.804 -7.134 16.060 1.00 94.81 207 LEU A C 1
ATOM 1685 O O . LEU A 1 207 ? -3.705 -6.270 15.188 1.00 94.81 207 LEU A O 1
ATOM 1689 N N . ALA A 1 208 ? -4.931 -7.810 16.274 1.00 92.50 208 ALA A N 1
ATOM 1690 C CA . ALA A 1 208 ? -6.178 -7.596 15.556 1.00 92.50 208 ALA A CA 1
ATOM 1691 C C . ALA A 1 208 ? -6.593 -6.124 15.626 1.00 92.50 208 ALA A C 1
ATOM 1693 O O . ALA A 1 208 ? -6.887 -5.510 14.593 1.00 92.50 208 ALA A O 1
ATOM 1694 N N . TYR A 1 209 ? -6.524 -5.539 16.827 1.00 95.75 209 TYR A N 1
ATOM 1695 C CA . TYR A 1 209 ? -6.772 -4.123 17.042 1.00 95.75 209 TYR A CA 1
ATOM 1696 C C . TYR A 1 209 ? -5.813 -3.243 16.236 1.00 95.75 209 TYR A C 1
ATOM 1698 O O . TYR A 1 209 ? -6.255 -2.266 15.641 1.00 95.75 209 TYR A O 1
ATOM 1706 N N . ILE A 1 210 ? -4.514 -3.548 16.180 1.00 96.88 210 ILE A N 1
ATOM 1707 C CA . ILE A 1 210 ? -3.558 -2.773 15.372 1.00 96.88 210 ILE A CA 1
ATOM 1708 C C . ILE A 1 210 ? -3.889 -2.890 13.877 1.00 96.88 210 ILE A C 1
ATOM 1710 O O . ILE A 1 210 ? -3.997 -1.873 13.191 1.00 96.88 210 ILE A O 1
ATOM 1714 N N . ILE A 1 211 ? -4.090 -4.112 13.377 1.00 95.31 211 ILE A N 1
ATOM 1715 C CA . ILE A 1 211 ? -4.261 -4.408 11.949 1.00 95.31 211 ILE A CA 1
ATOM 1716 C C . ILE A 1 211 ? -5.509 -3.733 11.374 1.00 95.31 211 ILE A C 1
ATOM 1718 O O . ILE A 1 211 ? -5.414 -3.112 10.314 1.00 95.31 211 ILE A O 1
ATOM 1722 N N . ARG A 1 212 ? -6.650 -3.739 12.083 1.00 94.75 212 ARG A N 1
ATOM 1723 C CA . ARG A 1 212 ? -7.876 -3.058 11.608 1.00 94.75 212 ARG A CA 1
ATOM 1724 C C . ARG A 1 212 ? -7.760 -1.535 11.519 1.00 94.75 212 ARG A C 1
ATOM 1726 O O . ARG A 1 212 ? -8.637 -0.875 10.970 1.00 94.75 212 ARG A O 1
ATOM 1733 N N . HIS A 1 213 ? -6.697 -0.956 12.073 1.00 97.00 213 HIS A N 1
ATOM 1734 C CA . HIS A 1 213 ? -6.363 0.460 11.933 1.00 97.00 213 HIS A CA 1
ATOM 1735 C C . HIS A 1 213 ? -5.329 0.706 10.825 1.00 97.00 213 HIS A C 1
ATOM 1737 O O . HIS A 1 213 ? -4.629 1.718 10.842 1.00 97.00 213 HIS A O 1
ATOM 1743 N N . THR A 1 214 ? -5.268 -0.188 9.836 1.00 96.81 214 THR A N 1
ATOM 1744 C CA . THR A 1 214 ? -4.468 -0.074 8.612 1.00 96.81 214 THR A CA 1
ATOM 1745 C C . THR A 1 214 ? -5.315 -0.489 7.405 1.00 96.81 214 THR A C 1
ATOM 1747 O O . THR A 1 214 ? -6.223 -1.297 7.550 1.00 96.81 214 THR A O 1
ATOM 1750 N N . GLN A 1 215 ? -4.991 -0.000 6.210 1.00 95.25 215 GLN A N 1
ATOM 1751 C CA . GLN A 1 215 ? -5.424 -0.592 4.935 1.00 95.25 215 GLN A CA 1
ATOM 1752 C C . GLN A 1 215 ? -4.465 -1.701 4.478 1.00 95.25 215 GLN A C 1
ATOM 1754 O O . GLN A 1 215 ? -4.160 -1.839 3.298 1.00 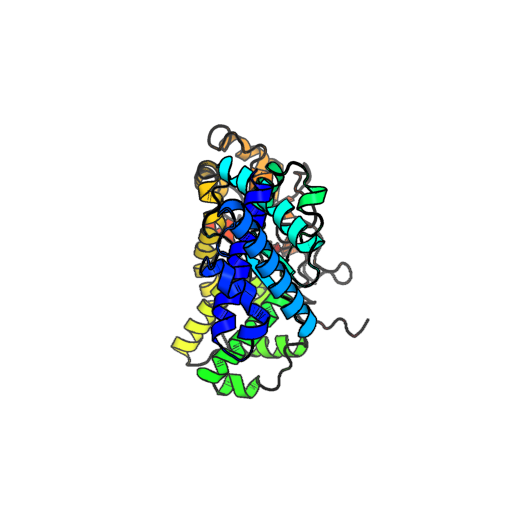95.25 215 GLN A O 1
ATOM 1759 N N . LEU A 1 216 ? -3.908 -2.443 5.438 1.00 94.50 216 LEU A N 1
ATOM 1760 C CA . LEU A 1 216 ? -2.921 -3.494 5.209 1.00 94.50 216 LEU A CA 1
ATOM 1761 C C . LEU A 1 216 ? -1.638 -3.025 4.502 1.00 94.50 216 LEU A C 1
ATOM 1763 O O . LEU A 1 216 ? -0.942 -3.820 3.884 1.00 94.50 216 LEU A O 1
ATOM 1767 N N . LEU A 1 217 ? -1.261 -1.749 4.621 1.00 93.75 217 LEU A N 1
ATOM 1768 C CA . LEU A 1 217 ? -0.013 -1.263 4.031 1.00 93.75 217 LEU A CA 1
ATOM 1769 C C . LEU A 1 217 ? 1.169 -1.404 5.010 1.00 93.75 217 LEU A C 1
ATOM 1771 O O . LEU A 1 217 ? 1.074 -0.924 6.147 1.00 93.75 217 LEU A O 1
ATOM 1775 N N . PRO A 1 218 ? 2.331 -1.932 4.565 1.00 95.69 218 PRO A N 1
ATOM 1776 C CA . PRO A 1 218 ? 3.548 -2.063 5.373 1.00 95.69 218 PRO A CA 1
ATOM 1777 C C . PRO A 1 218 ? 3.924 -0.808 6.159 1.00 95.69 218 PRO A C 1
ATOM 1779 O O . PRO A 1 218 ? 4.240 -0.862 7.346 1.00 95.69 218 PRO A O 1
ATOM 1782 N N . ARG A 1 219 ? 3.854 0.361 5.515 1.00 95.19 219 ARG A N 1
ATOM 1783 C CA . ARG A 1 219 ? 4.229 1.631 6.144 1.00 95.19 219 ARG A CA 1
ATOM 1784 C C . ARG A 1 219 ? 3.332 1.982 7.333 1.00 95.19 219 ARG A C 1
ATOM 1786 O O . ARG A 1 219 ? 3.820 2.558 8.299 1.00 95.19 219 ARG A O 1
ATOM 1793 N N . GLN A 1 220 ? 2.047 1.641 7.272 1.00 97.06 220 GLN A N 1
ATOM 1794 C CA . GLN A 1 220 ? 1.065 1.999 8.297 1.00 97.06 220 GLN A CA 1
ATOM 1795 C C . GLN A 1 220 ? 1.248 1.157 9.560 1.00 97.06 220 GLN A C 1
ATOM 1797 O O . GLN A 1 220 ? 1.330 1.713 10.655 1.00 97.06 220 GLN A O 1
ATOM 1802 N N . ILE A 1 221 ? 1.389 -0.165 9.409 1.00 97.19 221 ILE A N 1
ATOM 1803 C CA . ILE A 1 221 ? 1.643 -1.052 10.551 1.00 97.19 221 ILE A CA 1
ATOM 1804 C C . ILE A 1 221 ? 2.992 -0.729 11.203 1.00 97.19 221 ILE A C 1
ATOM 1806 O O . ILE A 1 221 ? 3.067 -0.604 12.424 1.00 97.19 221 ILE A O 1
ATOM 1810 N N . LEU A 1 222 ? 4.033 -0.475 10.401 1.00 97.62 222 LEU A N 1
ATOM 1811 C CA . LEU A 1 222 ? 5.340 -0.058 10.910 1.00 97.62 222 LEU A CA 1
ATOM 1812 C C . LEU A 1 222 ? 5.258 1.250 11.691 1.00 97.62 222 LEU A C 1
ATOM 1814 O O . LEU A 1 222 ? 5.916 1.386 12.716 1.00 97.62 222 LEU A O 1
ATOM 1818 N N . PHE A 1 223 ? 4.451 2.207 11.233 1.00 97.81 223 PHE A N 1
ATOM 1819 C CA . PHE A 1 223 ? 4.273 3.475 11.930 1.00 97.81 223 PHE A CA 1
ATOM 1820 C C . PHE A 1 223 ? 3.649 3.278 13.320 1.00 97.81 223 PHE A C 1
ATOM 1822 O O . PHE A 1 223 ? 4.171 3.809 14.301 1.00 97.81 223 PHE A O 1
ATOM 1829 N N . ILE A 1 224 ? 2.605 2.445 13.423 1.00 98.38 224 ILE A N 1
ATOM 1830 C CA . ILE A 1 224 ? 1.953 2.120 14.702 1.00 98.38 224 ILE A CA 1
ATOM 1831 C C . ILE A 1 224 ? 2.920 1.389 15.644 1.00 98.38 224 ILE A C 1
ATOM 1833 O O . ILE A 1 224 ? 3.067 1.787 16.802 1.00 98.38 224 ILE A O 1
ATOM 1837 N N . PHE A 1 225 ? 3.608 0.347 15.161 1.00 98.31 225 PHE A N 1
ATOM 1838 C CA . PHE A 1 225 ? 4.573 -0.403 15.971 1.00 98.31 225 PHE A CA 1
ATOM 1839 C C . PHE A 1 225 ? 5.731 0.481 16.426 1.00 98.31 225 PHE A C 1
ATOM 1841 O O . PHE A 1 225 ? 6.062 0.478 17.608 1.00 98.31 225 PHE A O 1
ATOM 1848 N N . ASN A 1 226 ? 6.305 1.293 15.536 1.00 97.94 226 ASN A N 1
ATOM 1849 C CA . ASN A 1 226 ? 7.384 2.208 15.898 1.00 97.94 226 ASN A CA 1
ATOM 1850 C C . ASN A 1 226 ? 6.937 3.194 16.980 1.00 97.94 226 ASN A C 1
ATOM 1852 O O . ASN A 1 226 ? 7.700 3.436 17.911 1.00 97.94 226 ASN A O 1
ATOM 1856 N N . ALA A 1 227 ? 5.716 3.730 16.910 1.00 98.12 227 ALA A N 1
ATOM 1857 C CA . ALA A 1 227 ? 5.192 4.622 17.942 1.00 98.12 227 ALA A CA 1
ATOM 1858 C C . ALA A 1 227 ? 5.059 3.917 19.308 1.00 98.12 227 ALA A C 1
ATOM 1860 O O . ALA A 1 227 ? 5.513 4.451 20.322 1.00 98.12 227 ALA A O 1
ATOM 1861 N N . ALA A 1 228 ? 4.500 2.701 19.340 1.00 98.31 228 ALA A N 1
ATOM 1862 C CA . ALA A 1 228 ? 4.334 1.932 20.576 1.00 98.31 228 ALA A CA 1
ATOM 1863 C C . ALA A 1 228 ? 5.681 1.489 21.177 1.00 98.31 228 ALA A C 1
ATOM 1865 O O . ALA A 1 228 ? 5.952 1.721 22.357 1.00 98.31 228 ALA A O 1
ATOM 1866 N N . LEU A 1 229 ? 6.540 0.885 20.353 1.00 98.25 229 LEU A N 1
ATOM 1867 C CA . LEU A 1 229 ? 7.820 0.312 20.763 1.00 98.25 229 LEU A CA 1
ATOM 1868 C C . LEU A 1 229 ? 8.841 1.381 21.139 1.00 98.25 229 LEU A C 1
ATOM 1870 O O . LEU A 1 229 ? 9.568 1.204 22.112 1.00 98.25 229 LEU A O 1
ATOM 1874 N N . SER A 1 230 ? 8.875 2.513 20.432 1.00 97.81 230 SER A N 1
ATOM 1875 C CA . SER A 1 230 ? 9.789 3.607 20.786 1.00 97.81 230 SER A CA 1
ATOM 1876 C C . SER A 1 230 ? 9.433 4.203 22.146 1.00 97.81 230 SER A C 1
ATOM 1878 O O . SER A 1 230 ? 10.318 4.493 22.949 1.00 97.81 230 SER A O 1
ATOM 1880 N N . GLU A 1 231 ? 8.138 4.359 22.438 1.00 98.12 231 GLU A N 1
ATOM 1881 C CA . GLU A 1 231 ? 7.675 4.847 23.738 1.00 98.12 231 GLU A CA 1
ATOM 1882 C C . GLU A 1 231 ? 7.958 3.840 24.863 1.00 98.12 231 GLU A C 1
ATOM 1884 O O . GLU A 1 231 ? 8.390 4.244 25.948 1.00 98.12 231 GLU A O 1
ATOM 1889 N N . GLN A 1 232 ? 7.767 2.541 24.602 1.00 98.12 232 GLN A N 1
ATOM 1890 C CA . GLN A 1 232 ? 8.123 1.460 25.526 1.00 98.12 232 GLN A CA 1
ATOM 1891 C C . GLN A 1 232 ? 9.629 1.468 25.822 1.00 98.12 232 GLN A C 1
ATOM 1893 O O . GLN A 1 232 ? 10.036 1.563 26.982 1.00 98.12 232 GLN A O 1
ATOM 1898 N N . PHE A 1 233 ? 10.462 1.482 24.781 1.00 98.12 233 PHE A N 1
ATOM 1899 C CA . PHE A 1 233 ? 11.916 1.482 24.904 1.00 98.12 233 PHE A CA 1
ATOM 1900 C C . PHE A 1 233 ? 12.437 2.732 25.612 1.00 98.12 233 PHE A C 1
ATOM 1902 O O . PHE A 1 233 ? 13.319 2.659 26.467 1.00 98.12 233 PHE A O 1
ATOM 1909 N N . ARG A 1 234 ? 11.857 3.903 25.334 1.00 98.00 234 ARG A N 1
ATOM 1910 C CA . ARG A 1 234 ? 12.220 5.151 26.015 1.00 98.00 234 ARG A CA 1
ATOM 1911 C C . ARG A 1 234 ? 12.022 5.059 27.530 1.00 98.00 234 ARG A C 1
ATOM 1913 O O . ARG A 1 234 ? 12.862 5.577 28.265 1.00 98.00 234 ARG A O 1
ATOM 1920 N N . LYS A 1 235 ? 10.942 4.410 27.981 1.00 97.88 235 LYS A N 1
ATOM 1921 C CA . LYS A 1 235 ? 10.574 4.276 29.402 1.00 97.88 235 LYS A CA 1
ATOM 1922 C C . LYS A 1 235 ? 11.278 3.127 30.113 1.00 97.88 235 LYS A C 1
ATOM 1924 O O . LYS A 1 235 ? 11.678 3.290 31.260 1.00 97.88 235 LYS A O 1
ATOM 1929 N N . HIS A 1 236 ? 11.403 1.985 29.447 1.00 97.94 236 HIS A N 1
ATOM 1930 C CA . HIS A 1 236 ? 11.782 0.722 30.082 1.00 97.94 236 HIS A CA 1
ATOM 1931 C C . HIS A 1 236 ? 13.085 0.128 29.544 1.00 97.94 236 HIS A C 1
ATOM 1933 O O . HIS A 1 236 ? 13.561 -0.854 30.100 1.00 97.94 236 HIS A O 1
ATOM 1939 N N . LYS A 1 237 ? 13.681 0.729 28.503 1.00 97.69 237 LYS A N 1
ATOM 1940 C CA . LYS A 1 237 ? 14.905 0.243 27.837 1.00 97.69 237 LYS A CA 1
ATOM 1941 C C . LYS A 1 237 ? 14.787 -1.192 27.311 1.00 97.69 237 LYS A C 1
ATOM 1943 O O . LYS A 1 237 ? 15.777 -1.902 27.224 1.00 97.69 237 LYS A O 1
ATOM 1948 N N . THR A 1 238 ? 13.571 -1.582 26.944 1.00 98.06 238 THR A N 1
ATOM 1949 C CA . THR A 1 238 ? 13.243 -2.852 26.296 1.00 98.06 238 THR A CA 1
ATOM 1950 C C . THR A 1 238 ? 12.047 -2.657 25.364 1.00 98.06 238 THR A C 1
ATOM 1952 O O . THR A 1 238 ? 11.285 -1.703 25.536 1.00 98.06 238 THR A O 1
ATOM 1955 N N . PHE A 1 239 ? 11.888 -3.530 24.377 1.00 98.38 239 PHE A N 1
ATOM 1956 C CA . PHE A 1 239 ? 10.712 -3.649 23.520 1.00 98.38 239 PHE A CA 1
ATOM 1957 C C . PHE A 1 239 ? 9.680 -4.655 24.058 1.00 98.38 239 PHE A C 1
ATOM 1959 O O . PHE A 1 239 ? 8.577 -4.730 23.522 1.00 98.38 239 PHE A O 1
ATOM 1966 N N . GLU A 1 240 ? 10.011 -5.415 25.104 1.00 97.81 240 GLU A N 1
ATOM 1967 C CA . GLU A 1 240 ? 9.135 -6.432 25.694 1.00 97.81 240 GLU A CA 1
ATOM 1968 C C . GLU A 1 240 ? 7.961 -5.830 26.478 1.00 97.81 240 GLU A C 1
ATOM 1970 O O . GLU A 1 240 ? 8.054 -4.720 27.017 1.00 97.81 240 GLU A O 1
ATOM 1975 N N . ASN A 1 241 ? 6.887 -6.615 26.626 1.00 97.38 241 ASN A N 1
ATOM 1976 C CA . ASN A 1 241 ? 5.759 -6.344 27.525 1.00 97.38 241 ASN A CA 1
ATOM 1977 C C . ASN A 1 241 ? 5.140 -4.944 27.342 1.00 97.38 241 ASN A C 1
ATOM 1979 O O . ASN A 1 241 ? 4.894 -4.209 28.309 1.00 97.38 241 ASN A O 1
ATOM 1983 N N . VAL A 1 242 ? 4.898 -4.550 26.091 1.00 98.19 242 VAL A N 1
ATOM 1984 C CA . VAL A 1 242 ? 4.188 -3.317 25.748 1.00 98.19 242 VAL A CA 1
ATOM 1985 C C . VAL A 1 242 ? 2.809 -3.346 26.403 1.00 98.19 242 VAL A C 1
ATOM 1987 O O . VAL A 1 242 ? 2.023 -4.270 26.230 1.00 98.19 242 VAL A O 1
ATOM 1990 N N . LYS A 1 243 ? 2.473 -2.299 27.157 1.00 97.94 243 LYS A N 1
ATOM 1991 C CA . LYS A 1 243 ? 1.152 -2.200 27.792 1.00 97.94 243 LYS A CA 1
ATOM 1992 C C . LYS A 1 243 ? 0.076 -1.856 26.763 1.00 97.94 243 LYS A C 1
ATOM 1994 O O . LYS A 1 243 ? 0.289 -0.999 25.905 1.00 97.94 243 LYS A O 1
ATOM 1999 N N . GLY A 1 244 ? -1.129 -2.406 26.924 1.00 97.44 244 GLY A N 1
ATOM 2000 C CA . GLY A 1 244 ? -2.264 -2.117 26.034 1.00 97.44 244 GLY A CA 1
ATOM 2001 C C . GLY A 1 244 ? -2.614 -0.625 25.923 1.00 97.44 244 GLY A C 1
ATOM 2002 O O . GLY A 1 244 ? -3.052 -0.156 24.877 1.00 97.44 244 GLY A O 1
ATOM 2003 N N . GLU A 1 245 ? -2.358 0.172 26.965 1.00 97.62 245 GLU A N 1
ATOM 2004 C CA . GLU A 1 245 ? -2.502 1.635 26.914 1.00 97.62 245 GLU A CA 1
ATOM 2005 C C . GLU A 1 245 ? -1.553 2.300 25.910 1.00 97.62 245 GLU A C 1
ATOM 2007 O O . GLU A 1 245 ? -1.965 3.222 25.206 1.00 97.62 245 GLU A O 1
ATOM 2012 N N . LEU A 1 246 ? -0.309 1.818 25.812 1.00 98.00 246 LEU A N 1
ATOM 2013 C CA . LEU A 1 246 ? 0.663 2.316 24.840 1.00 98.00 246 LEU A CA 1
ATOM 2014 C C . LEU A 1 246 ? 0.254 1.937 23.419 1.00 98.00 246 LEU A C 1
ATOM 2016 O O . LEU A 1 246 ? 0.337 2.784 22.535 1.00 98.00 246 LEU A O 1
ATOM 2020 N N . VAL A 1 247 ? -0.265 0.722 23.214 1.00 98.31 247 VAL A N 1
ATOM 2021 C CA . VAL A 1 247 ? -0.813 0.290 21.916 1.00 98.31 247 VAL A CA 1
ATOM 2022 C C . VAL A 1 247 ? -1.958 1.208 21.480 1.00 98.31 247 VAL A C 1
ATOM 2024 O O . VAL A 1 247 ? -1.937 1.751 20.376 1.00 98.31 247 VAL A O 1
ATOM 2027 N N . ARG A 1 248 ? -2.940 1.460 22.357 1.00 97.44 248 ARG A N 1
ATOM 2028 C CA . ARG A 1 248 ? -4.075 2.350 22.041 1.00 97.44 248 ARG A CA 1
ATOM 2029 C C . ARG A 1 248 ? -3.634 3.774 21.751 1.00 97.44 248 ARG A C 1
ATOM 2031 O O . ARG A 1 248 ? -4.156 4.390 20.819 1.00 97.44 248 ARG A O 1
ATOM 2038 N N . LYS A 1 249 ? -2.685 4.292 22.535 1.00 97.31 249 LYS A N 1
ATOM 2039 C CA . LYS A 1 249 ? -2.098 5.615 22.318 1.00 97.31 249 LYS A CA 1
ATOM 2040 C C . LYS A 1 249 ? -1.418 5.683 20.948 1.00 97.31 249 LYS A C 1
ATOM 2042 O O . LYS A 1 249 ? -1.757 6.565 20.166 1.00 97.31 249 LYS A O 1
ATOM 2047 N N . ALA A 1 250 ? -0.556 4.716 20.634 1.00 98.00 250 ALA A N 1
ATOM 2048 C CA . ALA A 1 250 ? 0.154 4.637 19.362 1.00 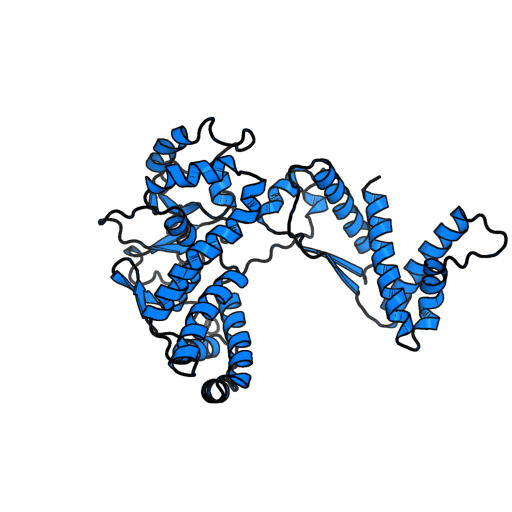98.00 250 ALA A CA 1
ATOM 2049 C C . ALA A 1 250 ? -0.806 4.571 18.168 1.00 98.00 250 ALA A C 1
ATOM 2051 O O . ALA A 1 250 ? -0.643 5.326 17.213 1.00 98.00 250 ALA A O 1
ATOM 2052 N N . VAL A 1 251 ? -1.850 3.738 18.241 1.00 97.56 251 VAL A N 1
ATOM 2053 C CA . VAL A 1 251 ? -2.901 3.683 17.213 1.00 97.56 251 VAL A CA 1
ATOM 2054 C C . VAL A 1 251 ? -3.600 5.036 17.074 1.00 97.56 251 VAL A C 1
ATOM 2056 O O . VAL A 1 251 ? -3.706 5.551 15.965 1.00 97.56 251 VAL A O 1
ATOM 2059 N N . THR A 1 252 ? -4.024 5.650 18.182 1.00 95.31 252 THR A N 1
ATOM 2060 C CA . THR A 1 252 ? -4.754 6.931 18.168 1.00 95.31 252 THR A CA 1
ATOM 2061 C C . THR A 1 252 ? -3.933 8.058 17.539 1.00 95.31 252 THR A C 1
ATOM 2063 O O . THR A 1 252 ? -4.447 8.818 16.719 1.00 95.31 252 THR A O 1
ATOM 2066 N N . GLU A 1 253 ? -2.655 8.163 17.904 1.00 94.50 253 GLU A N 1
ATOM 2067 C CA . GLU A 1 253 ? -1.729 9.160 17.355 1.00 94.50 253 GLU A CA 1
ATOM 2068 C C . GLU A 1 253 ? -1.432 8.888 15.872 1.00 94.50 253 GLU A C 1
ATOM 2070 O O . GLU A 1 253 ? -1.321 9.819 15.072 1.00 94.50 253 GLU A O 1
ATOM 2075 N N . SER A 1 254 ? -1.394 7.611 15.483 1.00 96.38 254 SER A N 1
ATOM 2076 C CA . SER A 1 254 ? -1.115 7.186 14.111 1.00 96.38 254 SER A CA 1
ATOM 2077 C C . SER A 1 254 ? -2.282 7.376 13.151 1.00 96.38 254 SER A C 1
ATOM 2079 O O . SER A 1 254 ? -2.058 7.730 11.997 1.00 96.38 254 SER A O 1
ATOM 2081 N N . GLN A 1 255 ? -3.527 7.183 13.598 1.00 95.00 255 GLN A N 1
ATOM 2082 C CA . GLN A 1 255 ? -4.715 7.231 12.736 1.00 95.00 255 GLN A CA 1
ATOM 2083 C C . GLN A 1 255 ? -4.819 8.533 11.943 1.00 95.00 255 GLN A C 1
ATOM 2085 O O . GLN A 1 255 ? -5.082 8.502 10.742 1.00 95.00 255 GLN A O 1
ATOM 2090 N N . ARG A 1 256 ? -4.598 9.681 12.596 1.00 93.62 256 ARG A N 1
ATOM 2091 C CA . ARG A 1 256 ? -4.673 10.976 11.913 1.00 93.62 256 ARG A CA 1
ATOM 2092 C C . ARG A 1 256 ? -3.623 11.064 10.811 1.00 93.62 256 ARG A C 1
ATOM 2094 O O . ARG A 1 256 ? -3.958 11.420 9.688 1.00 93.62 256 ARG A O 1
ATOM 2101 N N . PHE A 1 257 ? -2.378 10.727 11.129 1.00 95.06 257 PHE A N 1
ATOM 2102 C CA . PHE A 1 257 ? -1.274 10.789 10.179 1.00 95.06 257 PHE A CA 1
ATOM 2103 C C . PHE A 1 257 ? -1.471 9.823 9.006 1.00 95.06 257 PHE A C 1
ATOM 2105 O O . PHE A 1 257 ? -1.317 10.223 7.855 1.00 95.06 257 PHE A O 1
ATOM 2112 N N . ILE A 1 258 ? -1.878 8.582 9.285 1.00 96.00 258 ILE A N 1
ATOM 2113 C CA . ILE A 1 258 ? -2.174 7.580 8.258 1.00 96.00 258 ILE A CA 1
ATOM 2114 C C . ILE A 1 258 ? -3.303 8.075 7.345 1.00 96.00 258 ILE A C 1
ATOM 2116 O O . ILE A 1 258 ? -3.124 8.112 6.130 1.00 96.00 258 ILE A O 1
ATOM 2120 N N . GLY A 1 259 ? -4.417 8.547 7.918 1.00 95.56 259 GLY A N 1
ATOM 2121 C CA . GLY A 1 259 ? -5.518 9.125 7.147 1.00 95.56 259 GLY A CA 1
ATOM 2122 C C . GLY A 1 259 ? -5.074 10.314 6.287 1.00 95.56 259 GLY A C 1
ATOM 2123 O O . GLY A 1 259 ? -5.426 10.393 5.113 1.00 95.56 259 GLY A O 1
ATOM 2124 N N . GLU A 1 260 ? -4.240 11.217 6.816 1.00 94.62 260 GLU A N 1
ATOM 2125 C CA . GLU A 1 260 ? -3.691 12.331 6.035 1.00 94.62 260 GLU A CA 1
ATOM 2126 C C . GLU A 1 260 ? -2.822 11.856 4.866 1.00 94.62 260 GLU A C 1
ATOM 2128 O O . GLU A 1 260 ? -2.978 12.391 3.763 1.00 94.62 260 GLU A O 1
ATOM 2133 N N . GLN A 1 261 ? -1.934 10.879 5.083 1.00 91.88 261 GLN A N 1
ATOM 2134 C CA . GLN A 1 261 ? -1.071 10.339 4.031 1.00 91.88 261 GLN A CA 1
ATOM 2135 C C . GLN A 1 261 ? -1.888 9.731 2.897 1.00 91.88 261 GLN A C 1
ATOM 2137 O O . GLN A 1 261 ? -1.673 10.082 1.741 1.00 91.88 261 GLN A O 1
ATOM 2142 N N . MET A 1 262 ? -2.868 8.894 3.224 1.00 91.50 262 MET A N 1
ATOM 2143 C CA . MET A 1 262 ? -3.695 8.221 2.222 1.00 91.50 262 MET A CA 1
ATOM 2144 C C . MET A 1 262 ? -4.497 9.217 1.387 1.00 91.50 262 MET A C 1
ATOM 2146 O O . MET A 1 262 ? -4.530 9.147 0.164 1.00 91.50 262 MET A O 1
ATOM 2150 N N . LEU A 1 263 ? -5.075 10.228 2.040 1.00 93.81 263 LEU A N 1
ATOM 2151 C CA . LEU A 1 263 ? -5.826 11.269 1.344 1.00 93.81 263 LEU A CA 1
ATOM 2152 C C . LEU A 1 263 ? -4.938 12.231 0.551 1.00 93.81 263 LEU A C 1
ATOM 2154 O O . LEU A 1 263 ? -5.466 13.049 -0.194 1.00 93.81 263 LEU A O 1
ATOM 2158 N N . THR A 1 264 ? -3.612 12.203 0.712 1.00 90.81 264 THR A N 1
ATOM 2159 C CA . THR A 1 264 ? -2.721 13.141 0.009 1.00 90.81 264 THR A CA 1
ATOM 2160 C C . THR A 1 264 ? -2.754 12.924 -1.500 1.00 90.81 264 THR A C 1
ATOM 2162 O O . THR A 1 264 ? -2.812 13.909 -2.235 1.00 90.81 264 THR A O 1
ATOM 2165 N N . LEU A 1 265 ? -2.804 11.669 -1.961 1.00 85.38 265 LEU A N 1
ATOM 2166 C CA . LEU A 1 265 ? -2.957 11.354 -3.385 1.00 85.38 265 LEU A CA 1
ATOM 2167 C C . LEU A 1 265 ? -4.274 11.924 -3.922 1.00 85.38 265 LEU A C 1
ATOM 2169 O O . LEU A 1 265 ? -4.289 12.652 -4.913 1.00 85.38 265 LEU A O 1
ATOM 2173 N N . TYR A 1 266 ? -5.361 11.700 -3.187 1.00 90.81 266 TYR A N 1
ATOM 2174 C CA . TYR A 1 266 ? -6.699 12.137 -3.566 1.00 90.81 266 TYR A CA 1
ATOM 2175 C C . TYR A 1 266 ? -6.944 13.638 -3.419 1.00 90.81 266 TYR A C 1
ATOM 2177 O O . TYR A 1 266 ? -7.824 14.162 -4.086 1.00 90.81 266 TYR A O 1
ATOM 2185 N N . ARG A 1 267 ? -6.174 14.380 -2.614 1.00 91.62 267 ARG A N 1
ATOM 2186 C CA . ARG A 1 267 ? -6.326 15.846 -2.497 1.00 91.62 267 ARG A CA 1
ATOM 2187 C C . ARG A 1 267 ? -6.078 16.582 -3.804 1.00 91.62 267 ARG A C 1
ATOM 2189 O O . ARG A 1 267 ? -6.669 17.633 -4.014 1.00 91.62 267 ARG A O 1
ATOM 2196 N N . ASN A 1 268 ? -5.220 16.046 -4.665 1.00 85.44 268 ASN A N 1
ATOM 2197 C CA . ASN A 1 268 ? -4.957 16.648 -5.972 1.00 85.44 268 ASN A CA 1
ATOM 2198 C C . ASN A 1 268 ? -6.058 16.322 -6.990 1.00 85.44 268 ASN A C 1
ATOM 2200 O O . ASN A 1 268 ? -6.188 17.005 -8.003 1.00 85.44 268 ASN A O 1
ATOM 2204 N N . VAL A 1 269 ? -6.839 15.278 -6.715 1.00 87.81 269 VAL A N 1
ATOM 2205 C CA . VAL A 1 269 ? -7.847 14.729 -7.621 1.00 87.81 269 VAL A CA 1
ATOM 2206 C C . VAL A 1 269 ? -9.234 15.213 -7.227 1.00 87.81 269 VAL A C 1
ATOM 2208 O O . VAL A 1 269 ? -9.921 15.833 -8.025 1.00 87.81 269 VAL A O 1
ATOM 2211 N N . TYR A 1 270 ? -9.601 15.023 -5.964 1.00 93.56 270 TYR A N 1
ATOM 2212 C CA . TYR A 1 270 ? -10.918 15.303 -5.409 1.00 93.56 270 TYR A CA 1
ATOM 2213 C C . TYR A 1 270 ? -10.862 16.271 -4.202 1.00 93.56 270 TYR A C 1
ATOM 2215 O O . TYR A 1 270 ? -11.349 15.945 -3.112 1.00 93.56 270 TYR A O 1
ATOM 2223 N N . PRO A 1 271 ? -10.219 17.455 -4.318 1.00 94.94 271 PRO A N 1
ATOM 2224 C CA . PRO A 1 271 ? -10.092 18.399 -3.202 1.00 94.94 271 PRO A CA 1
ATOM 2225 C C . PRO A 1 271 ? -11.434 18.845 -2.599 1.00 94.94 271 PRO A C 1
ATOM 2227 O O . PRO A 1 271 ? -11.539 18.996 -1.376 1.00 94.94 271 PRO A O 1
ATOM 2230 N N . LYS A 1 272 ? -12.455 19.071 -3.430 1.00 97.25 272 LYS A N 1
ATOM 2231 C CA . LYS A 1 272 ? -13.795 19.488 -3.011 1.00 97.25 272 LYS A CA 1
ATOM 2232 C C . LYS A 1 272 ? -14.510 18.352 -2.290 1.00 97.25 272 LYS A C 1
ATOM 2234 O O . LYS A 1 272 ? -14.961 18.572 -1.168 1.00 97.25 272 LYS A O 1
ATOM 2239 N N . LEU A 1 273 ? -14.522 17.134 -2.848 1.00 97.25 273 LEU A N 1
ATOM 2240 C CA . LEU A 1 273 ? -15.082 15.955 -2.173 1.00 97.25 273 LEU A CA 1
ATOM 2241 C C . LEU A 1 273 ? -14.496 15.767 -0.771 1.00 97.25 273 LEU A C 1
ATOM 2243 O O . LEU A 1 273 ? -15.244 15.619 0.192 1.00 97.25 273 LEU A O 1
ATOM 2247 N N . LEU A 1 274 ? -13.169 15.827 -0.626 1.00 97.31 274 LEU A N 1
ATOM 2248 C CA . LEU A 1 274 ? -12.524 15.659 0.680 1.00 97.31 274 LEU A CA 1
ATOM 2249 C C . LEU A 1 274 ? -12.839 16.803 1.652 1.00 97.31 274 LEU A C 1
ATOM 2251 O O . LEU A 1 274 ? -12.922 16.579 2.863 1.00 97.31 274 LEU A O 1
ATOM 2255 N N . THR A 1 275 ? -13.020 18.021 1.139 1.00 97.44 275 THR A N 1
ATOM 2256 C CA . THR A 1 275 ? -13.428 19.183 1.938 1.00 97.44 275 THR A CA 1
ATOM 2257 C C . THR A 1 275 ? -14.853 19.022 2.458 1.00 97.44 275 THR A C 1
ATOM 2259 O O . THR A 1 275 ? -15.095 19.240 3.645 1.00 97.44 275 THR A O 1
ATOM 2262 N N . GLU A 1 276 ? -15.782 18.596 1.605 1.00 97.94 276 GLU A N 1
ATOM 2263 C CA . GLU A 1 276 ? -17.176 18.364 1.988 1.00 97.94 276 GLU A CA 1
ATOM 2264 C C . GLU A 1 276 ? -17.331 17.132 2.883 1.00 97.94 276 GLU A C 1
ATOM 2266 O O . GLU A 1 276 ? -18.068 17.179 3.867 1.00 97.94 276 GLU A O 1
ATOM 2271 N N . ALA A 1 277 ? -16.554 16.071 2.650 1.00 97.88 277 ALA A N 1
ATOM 2272 C CA . ALA A 1 277 ? -16.538 14.882 3.499 1.00 97.88 277 ALA A CA 1
ATOM 2273 C C . ALA A 1 277 ? -16.230 15.229 4.966 1.00 97.88 277 ALA A C 1
ATOM 2275 O O . ALA A 1 277 ? -16.898 14.731 5.868 1.00 97.88 277 ALA A O 1
ATOM 2276 N N . ARG A 1 278 ? -15.300 16.161 5.223 1.00 97.06 278 ARG A N 1
ATOM 2277 C CA . ARG A 1 278 ? -15.002 16.644 6.587 1.00 97.06 278 ARG A CA 1
ATOM 2278 C C . ARG A 1 278 ? -16.168 17.348 7.273 1.00 97.06 278 ARG A C 1
ATOM 2280 O O . ARG A 1 278 ? -16.202 17.374 8.497 1.00 97.06 278 ARG A O 1
ATOM 2287 N N . LYS A 1 279 ? -17.085 17.942 6.510 1.00 97.12 279 LYS A N 1
ATOM 2288 C CA . LYS A 1 279 ? -18.259 18.648 7.043 1.00 97.12 279 LYS A CA 1
ATOM 2289 C C . LYS A 1 279 ? -19.457 17.719 7.202 1.00 97.12 279 LYS A C 1
ATOM 2291 O O . LYS A 1 279 ? -20.268 17.929 8.093 1.00 97.12 279 LYS A O 1
ATOM 2296 N N . ILE A 1 280 ? -19.588 16.741 6.307 1.00 97.06 280 ILE A N 1
ATOM 2297 C CA . ILE A 1 280 ? -20.797 15.928 6.159 1.00 97.06 280 ILE A CA 1
ATOM 2298 C C . ILE A 1 280 ? -20.683 14.586 6.895 1.00 97.06 280 ILE A C 1
ATOM 2300 O O . ILE A 1 280 ? -21.631 14.190 7.568 1.00 97.06 280 ILE A O 1
ATOM 2304 N N . LEU A 1 281 ? -19.540 13.896 6.805 1.00 97.38 281 LEU A N 1
ATOM 2305 C CA . LEU A 1 281 ? -19.355 12.581 7.433 1.00 97.38 281 LEU A CA 1
ATOM 2306 C C . LEU A 1 281 ? -19.442 12.563 8.972 1.00 97.38 281 LEU A C 1
ATOM 2308 O O . LEU A 1 281 ? -19.871 11.531 9.481 1.00 97.38 281 LEU A O 1
ATOM 2312 N N . PRO A 1 282 ? -19.116 13.632 9.736 1.00 97.19 282 PRO A N 1
ATOM 2313 C CA . PRO A 1 282 ? -19.343 13.638 11.185 1.00 97.19 282 PRO A CA 1
ATOM 2314 C C . PRO A 1 282 ? -20.792 13.329 11.601 1.00 97.19 282 PRO A C 1
ATOM 2316 O O . PRO A 1 282 ? -21.011 12.818 12.698 1.00 97.19 282 PRO A O 1
ATOM 2319 N N . ASP A 1 283 ? -21.765 13.615 10.727 1.00 95.50 283 ASP A N 1
ATOM 2320 C CA . ASP A 1 283 ? -23.193 13.381 10.975 1.00 95.50 283 ASP A CA 1
ATOM 2321 C C . ASP A 1 283 ? -23.628 11.928 10.707 1.00 95.50 283 ASP A C 1
ATOM 2323 O O . 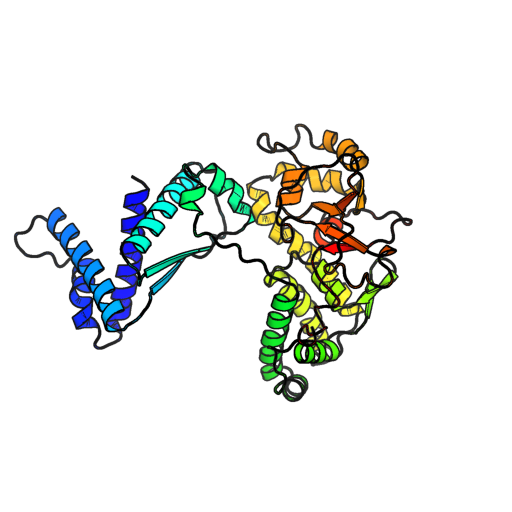ASP A 1 283 ? -24.797 11.587 10.911 1.00 95.50 283 ASP A O 1
ATOM 2327 N N . LEU A 1 284 ? -22.714 11.075 10.233 1.00 95.50 284 LEU A N 1
ATOM 2328 C CA . LEU A 1 284 ? -22.937 9.644 10.065 1.00 95.50 284 LEU A CA 1
ATOM 2329 C C . LEU A 1 284 ? -22.347 8.824 11.197 1.00 95.50 284 LEU A C 1
ATOM 2331 O O . LEU A 1 284 ? -21.313 9.141 11.787 1.00 95.50 284 LEU A O 1
ATOM 2335 N N . GLU A 1 285 ? -22.974 7.673 11.392 1.00 95.38 285 GLU A N 1
ATOM 2336 C CA . GLU A 1 285 ? -22.401 6.594 12.170 1.00 95.38 285 GLU A CA 1
ATOM 2337 C C . GLU A 1 285 ? -21.374 5.814 11.340 1.00 95.38 285 GLU A C 1
ATOM 2339 O O . GLU A 1 285 ? -21.546 5.649 10.130 1.00 95.38 285 GLU A O 1
ATOM 2344 N N . PRO A 1 286 ? -20.301 5.295 11.969 1.00 95.88 286 PRO A N 1
ATOM 2345 C CA . PRO A 1 286 ? -19.316 4.468 11.277 1.00 95.88 286 PRO A CA 1
ATOM 2346 C C . PRO A 1 286 ? -19.881 3.191 10.656 1.00 95.88 286 PRO A C 1
ATOM 2348 O O . PRO A 1 286 ? -19.234 2.640 9.776 1.00 95.88 286 PRO A O 1
ATOM 2351 N N . ILE A 1 287 ? -21.030 2.703 11.120 1.00 96.12 287 ILE A N 1
ATOM 2352 C CA . ILE A 1 287 ? -21.780 1.598 10.519 1.00 96.12 287 ILE A CA 1
ATOM 2353 C C . ILE A 1 287 ? -23.172 2.151 10.229 1.00 96.12 287 ILE A C 1
ATOM 2355 O O . ILE A 1 287 ? -23.774 2.768 11.104 1.00 96.12 287 ILE A O 1
ATOM 2359 N N . CYS A 1 288 ? -23.646 2.021 8.995 1.00 95.75 288 CYS A N 1
ATOM 2360 C CA . CYS A 1 288 ? -24.901 2.634 8.571 1.00 95.75 288 CYS A CA 1
ATOM 2361 C C . CYS A 1 288 ? -25.550 1.871 7.414 1.00 95.75 288 CYS A C 1
ATOM 2363 O O . CYS A 1 288 ? -24.903 1.092 6.716 1.00 95.75 288 CYS A O 1
ATOM 2365 N N . ASP A 1 289 ? -26.841 2.102 7.208 1.00 95.69 289 ASP A N 1
ATOM 2366 C CA . ASP A 1 289 ? -27.604 1.504 6.118 1.00 95.69 289 ASP A CA 1
ATOM 2367 C C . ASP A 1 289 ? -27.587 2.370 4.846 1.00 95.69 289 ASP A C 1
ATOM 2369 O O . ASP A 1 289 ? -27.162 3.533 4.827 1.00 95.69 289 ASP A O 1
ATOM 2373 N N . TYR A 1 290 ? -28.098 1.800 3.755 1.00 95.75 290 TYR A N 1
ATOM 2374 C CA . TYR A 1 290 ? -28.278 2.509 2.488 1.00 95.75 290 TYR A CA 1
ATOM 2375 C C . TYR A 1 290 ? -29.074 3.818 2.637 1.00 95.75 290 TYR A C 1
ATOM 2377 O O . TYR A 1 290 ? -28.731 4.833 2.027 1.00 95.75 290 TYR A O 1
ATOM 2385 N N . GLN A 1 291 ? -30.133 3.820 3.454 1.00 96.50 291 GLN A N 1
ATOM 2386 C CA . GLN A 1 291 ? -31.001 4.989 3.622 1.00 96.50 291 GLN A CA 1
ATOM 2387 C C . GLN A 1 291 ? -30.249 6.167 4.252 1.00 96.50 291 GLN A C 1
ATOM 2389 O O . GLN A 1 291 ? -30.420 7.312 3.824 1.00 96.50 291 GLN A O 1
ATOM 2394 N N . SER A 1 292 ? -29.375 5.890 5.220 1.00 95.88 292 SER A N 1
ATOM 2395 C CA . SER A 1 292 ? -28.521 6.881 5.873 1.00 95.88 292 SER A CA 1
ATOM 2396 C C . SER A 1 292 ? -27.541 7.515 4.889 1.00 95.88 292 SER A C 1
ATOM 2398 O O . SER A 1 292 ? -27.431 8.744 4.850 1.00 95.88 292 SER A O 1
ATOM 2400 N N . LEU A 1 293 ? -26.898 6.707 4.036 1.00 96.00 293 LEU A N 1
ATOM 2401 C CA . LEU A 1 293 ? -26.027 7.211 2.967 1.00 96.00 293 LEU A CA 1
ATOM 2402 C C . LEU A 1 293 ? -26.811 8.090 1.980 1.00 96.00 293 LEU A C 1
ATOM 2404 O O . LEU A 1 293 ? -26.443 9.241 1.738 1.00 96.00 293 LEU A O 1
ATOM 2408 N N . ARG A 1 294 ? -27.954 7.609 1.475 1.00 95.38 294 ARG A N 1
ATOM 2409 C CA . ARG A 1 294 ? -28.798 8.369 0.533 1.00 95.38 294 ARG A CA 1
ATOM 2410 C C . ARG A 1 294 ? -29.279 9.698 1.098 1.00 95.38 294 ARG A C 1
ATOM 2412 O O . ARG A 1 294 ? -29.311 10.697 0.378 1.00 95.38 294 ARG A O 1
ATOM 2419 N N . LYS A 1 295 ? -29.642 9.732 2.383 1.00 95.25 295 LYS A N 1
ATOM 2420 C CA . LYS A 1 295 ? -30.109 10.949 3.055 1.00 95.25 295 LYS A CA 1
ATOM 2421 C C . LYS A 1 295 ? -29.064 12.061 2.982 1.00 95.25 295 LYS A C 1
ATOM 2423 O O . LYS A 1 295 ? -29.415 13.211 2.712 1.00 95.25 295 LYS A O 1
ATOM 2428 N N . ILE A 1 296 ? -27.792 11.736 3.201 1.00 95.88 296 ILE A N 1
ATOM 2429 C CA . ILE A 1 296 ? -26.731 12.746 3.217 1.00 95.88 296 ILE A CA 1
ATOM 2430 C C . ILE A 1 296 ? -26.096 12.999 1.853 1.00 95.88 296 ILE A C 1
ATOM 2432 O O . ILE A 1 296 ? -25.497 14.054 1.675 1.00 95.88 296 ILE A O 1
ATOM 2436 N N . GLU A 1 297 ? -26.226 12.075 0.899 1.00 95.44 297 GLU A N 1
ATOM 2437 C CA . GLU A 1 297 ? -25.666 12.207 -0.453 1.00 95.44 297 GLU A CA 1
ATOM 2438 C C . GLU A 1 297 ? -26.070 13.534 -1.107 1.00 95.44 297 GLU A C 1
ATOM 2440 O O . GLU A 1 297 ? -25.243 14.234 -1.687 1.00 95.44 297 GLU A O 1
ATOM 2445 N N . SER A 1 298 ? -27.318 13.959 -0.892 1.00 93.88 298 SER A N 1
ATOM 2446 C CA . SER A 1 298 ? -27.833 15.246 -1.373 1.00 93.88 298 SER A CA 1
ATOM 2447 C C . SER A 1 298 ? -27.039 16.476 -0.908 1.00 93.88 298 SER A C 1
ATOM 2449 O O . SER A 1 298 ? -27.081 17.506 -1.577 1.00 93.88 298 SER A O 1
ATOM 2451 N N . ARG A 1 299 ? -26.291 16.383 0.200 1.00 95.50 299 ARG A N 1
ATOM 2452 C CA . ARG A 1 299 ? -25.447 17.466 0.734 1.00 95.50 299 ARG A CA 1
ATOM 2453 C C . ARG A 1 299 ? -24.127 17.613 -0.025 1.00 95.50 299 ARG A C 1
ATOM 2455 O O . ARG A 1 299 ? -23.545 18.695 -0.012 1.00 95.50 299 ARG A O 1
ATOM 2462 N N . PHE A 1 300 ? -23.669 16.552 -0.691 1.00 94.88 300 PHE A N 1
ATOM 2463 C CA . PHE A 1 300 ? -22.496 16.600 -1.565 1.00 94.88 300 PHE A CA 1
ATOM 2464 C C . PHE A 1 300 ? -22.827 17.202 -2.936 1.00 94.88 300 PHE A C 1
ATOM 2466 O O . PHE A 1 300 ? -21.956 17.798 -3.572 1.00 94.88 300 PHE A O 1
ATOM 2473 N N . ASN A 1 301 ? -24.080 17.083 -3.389 1.00 86.94 301 ASN A N 1
ATOM 2474 C CA . ASN A 1 301 ? -24.495 17.527 -4.719 1.00 86.94 301 ASN A CA 1
ATOM 2475 C C . ASN A 1 301 ? -24.108 18.987 -4.989 1.00 86.94 301 ASN A C 1
ATOM 2477 O O . ASN A 1 301 ? -24.410 19.880 -4.199 1.00 86.94 301 ASN A O 1
ATOM 2481 N N . ARG A 1 302 ? -23.489 19.222 -6.155 1.00 84.38 302 ARG A N 1
ATOM 2482 C CA . ARG A 1 302 ? -22.983 20.526 -6.637 1.00 84.38 302 ARG A CA 1
ATOM 2483 C C . ARG A 1 302 ? -21.814 21.124 -5.843 1.00 84.38 302 ARG A C 1
ATOM 2485 O O . ARG A 1 302 ? -21.296 22.159 -6.251 1.00 84.38 302 ARG A O 1
ATOM 2492 N N . ASN A 1 303 ? -21.378 20.482 -4.760 1.00 92.56 303 ASN A N 1
ATOM 2493 C CA . ASN A 1 303 ? -20.253 20.940 -3.941 1.00 92.56 303 ASN A CA 1
ATOM 2494 C C . ASN A 1 303 ? -18.968 20.135 -4.179 1.00 92.56 303 ASN A C 1
ATOM 2496 O O . ASN A 1 303 ? -17.944 20.450 -3.582 1.00 92.56 303 ASN A O 1
ATOM 2500 N N . ILE A 1 304 ? -19.008 19.121 -5.044 1.00 95.56 304 ILE A N 1
ATOM 2501 C CA . ILE A 1 304 ? -17.882 18.240 -5.380 1.00 95.56 304 ILE A CA 1
ATOM 2502 C C . ILE A 1 304 ? -17.427 18.448 -6.830 1.00 95.56 304 ILE A C 1
ATOM 2504 O O . ILE A 1 304 ? -17.888 19.364 -7.512 1.00 95.56 304 ILE A O 1
ATOM 2508 N N . GLU A 1 305 ? -16.454 17.666 -7.282 1.00 94.25 305 GLU A N 1
ATOM 2509 C CA . GLU A 1 305 ? -15.988 17.674 -8.664 1.00 94.25 305 GLU A CA 1
ATOM 2510 C C . GLU A 1 305 ? -17.027 17.102 -9.641 1.00 94.25 305 GLU A C 1
ATOM 2512 O O . GLU A 1 305 ? -17.724 16.142 -9.324 1.00 94.25 305 GLU A O 1
ATOM 2517 N N . ASP A 1 306 ? -17.095 17.676 -10.846 1.00 89.88 306 ASP A N 1
ATOM 2518 C CA . ASP A 1 306 ? -18.076 17.289 -11.870 1.00 89.88 306 ASP A CA 1
ATOM 2519 C C . ASP A 1 306 ? -17.802 15.896 -12.472 1.00 89.88 306 ASP A C 1
ATOM 2521 O O . ASP A 1 306 ? -18.699 15.291 -13.055 1.00 89.88 306 ASP A O 1
ATOM 2525 N N . ASP A 1 307 ? -16.572 15.386 -12.344 1.00 88.00 307 ASP A N 1
ATOM 2526 C CA . ASP A 1 307 ? -16.163 14.054 -12.807 1.00 88.00 307 ASP A CA 1
ATOM 2527 C C . ASP A 1 307 ? -16.451 12.936 -11.789 1.00 88.00 307 ASP A C 1
ATOM 2529 O O . ASP A 1 307 ? -16.310 11.758 -12.119 1.00 88.00 307 ASP A O 1
ATOM 2533 N N . VAL A 1 308 ? -16.904 13.272 -10.575 1.00 91.44 308 VAL A N 1
ATOM 2534 C CA . VAL A 1 308 ? -17.334 12.281 -9.578 1.00 91.44 308 VAL A CA 1
ATOM 2535 C C . VAL A 1 308 ? -18.756 11.824 -9.902 1.00 91.44 308 VAL A C 1
ATOM 2537 O O . VAL A 1 308 ? -19.735 12.490 -9.570 1.00 91.44 308 VAL A O 1
ATOM 2540 N N . VAL A 1 309 ? -18.870 10.656 -10.540 1.00 89.44 309 VAL A N 1
ATOM 2541 C CA . VAL A 1 309 ? -20.165 10.059 -10.919 1.00 89.44 309 VAL A CA 1
ATOM 2542 C C . VAL A 1 309 ? -20.933 9.543 -9.697 1.00 89.44 309 VAL A C 1
ATOM 2544 O O . VAL A 1 309 ? -22.139 9.757 -9.586 1.00 89.44 309 VAL A O 1
ATOM 2547 N N . SER A 1 310 ? -20.239 8.879 -8.772 1.00 93.69 310 SER A N 1
ATOM 2548 C CA . SER A 1 310 ? -20.799 8.339 -7.529 1.00 93.69 310 SER A CA 1
ATOM 2549 C C . SER A 1 310 ? -19.840 8.630 -6.382 1.00 93.69 310 SER A C 1
ATOM 2551 O O . SER A 1 310 ? -18.723 8.115 -6.352 1.00 93.69 310 SER A O 1
ATOM 2553 N N . ILE A 1 311 ? -20.280 9.433 -5.406 1.00 95.56 311 ILE A N 1
ATOM 2554 C CA . ILE A 1 311 ? -19.454 9.745 -4.229 1.00 95.56 311 ILE A CA 1
ATOM 2555 C C . ILE A 1 311 ? -19.078 8.490 -3.443 1.00 95.56 311 ILE A C 1
ATOM 2557 O O . ILE A 1 311 ? -18.003 8.429 -2.852 1.00 95.56 311 ILE A O 1
ATOM 2561 N N . TRP A 1 312 ? -19.961 7.494 -3.431 1.00 96.00 312 TRP A N 1
ATOM 2562 C CA . TRP A 1 312 ? -19.792 6.292 -2.632 1.00 96.00 312 TRP A CA 1
ATOM 2563 C C . TRP A 1 312 ? -18.833 5.315 -3.297 1.00 96.00 312 TRP A C 1
ATOM 2565 O O . TRP A 1 312 ? -18.008 4.735 -2.598 1.00 96.00 312 TRP A O 1
ATOM 2575 N N . ASP A 1 313 ? -18.864 5.217 -4.627 1.00 94.25 313 ASP A N 1
ATOM 2576 C CA . ASP A 1 313 ? -17.899 4.423 -5.393 1.00 94.25 313 ASP A CA 1
ATOM 2577 C C . ASP A 1 313 ? -16.504 5.031 -5.229 1.00 94.25 313 ASP A C 1
ATOM 2579 O O . ASP A 1 313 ? -15.562 4.333 -4.870 1.00 94.25 313 ASP A O 1
ATOM 2583 N N . THR A 1 314 ? -16.390 6.358 -5.347 1.00 94.31 314 THR A N 1
ATOM 2584 C CA . THR A 1 314 ? -15.129 7.069 -5.110 1.00 94.31 314 THR A CA 1
ATOM 2585 C C . THR A 1 314 ? -14.627 6.894 -3.670 1.00 94.31 314 THR A C 1
ATOM 2587 O O . THR A 1 314 ? -13.444 6.643 -3.453 1.00 94.31 314 THR A O 1
ATOM 2590 N N . MET A 1 315 ? -15.497 6.974 -2.655 1.00 96.62 315 MET A N 1
ATOM 2591 C CA . MET A 1 315 ? -15.099 6.702 -1.264 1.00 96.62 315 MET A CA 1
ATOM 2592 C C . MET A 1 315 ? -14.727 5.233 -1.029 1.00 96.62 315 MET A C 1
ATOM 2594 O O . MET A 1 315 ? -13.874 4.955 -0.181 1.00 96.62 315 MET A O 1
ATOM 2598 N N . PHE A 1 316 ? -15.341 4.296 -1.749 1.00 96.12 316 PHE A N 1
ATOM 2599 C CA . PHE A 1 316 ? -14.950 2.894 -1.709 1.00 96.12 316 PHE A CA 1
ATOM 2600 C C . PHE A 1 316 ? -13.571 2.683 -2.328 1.00 96.12 316 PHE A C 1
ATOM 2602 O O . PHE A 1 316 ? -12.743 2.049 -1.686 1.00 96.12 316 PHE A O 1
ATOM 2609 N N . GLU A 1 317 ? -13.294 3.254 -3.505 1.00 93.06 317 GLU A N 1
ATOM 2610 C CA . GLU A 1 317 ? -11.982 3.200 -4.175 1.00 93.06 317 GLU A CA 1
ATOM 2611 C C . GLU A 1 317 ? -10.862 3.759 -3.285 1.00 93.06 317 GLU A C 1
ATOM 2613 O O . GLU A 1 317 ? -9.782 3.182 -3.191 1.00 93.06 317 GLU A O 1
ATOM 2618 N N . MET A 1 318 ? -11.146 4.820 -2.521 1.00 94.81 318 MET A N 1
ATOM 2619 C CA . MET A 1 318 ? -10.233 5.353 -1.496 1.00 94.81 318 MET A CA 1
ATOM 2620 C C . MET A 1 318 ? -10.037 4.415 -0.287 1.00 94.81 318 MET A C 1
ATOM 2622 O O . MET A 1 318 ? -9.212 4.678 0.592 1.00 94.81 318 MET A O 1
ATOM 2626 N N . GLY A 1 319 ? -10.847 3.361 -0.179 1.00 95.62 319 GLY A N 1
ATOM 2627 C CA . GLY A 1 319 ? -10.979 2.482 0.981 1.00 95.62 319 GLY A CA 1
ATOM 2628 C C . GLY A 1 319 ? -11.459 3.209 2.243 1.00 95.62 319 GLY A C 1
ATOM 2629 O O . GLY A 1 319 ? -11.122 2.804 3.360 1.00 95.62 319 GLY A O 1
ATOM 2630 N N . ILE A 1 320 ? -12.213 4.302 2.071 1.00 97.50 320 ILE A N 1
ATOM 2631 C CA . ILE A 1 320 ? -12.901 5.028 3.147 1.00 97.50 320 ILE A CA 1
ATOM 2632 C C . ILE A 1 320 ? -14.164 4.279 3.551 1.00 97.50 320 ILE A C 1
ATOM 2634 O O . ILE A 1 320 ? -14.388 4.038 4.740 1.00 97.50 320 ILE A O 1
ATOM 2638 N N . LEU A 1 321 ? -14.962 3.920 2.548 1.00 97.94 321 LEU A N 1
ATOM 2639 C CA . LEU A 1 321 ? -16.214 3.193 2.684 1.00 97.94 321 LEU A CA 1
ATOM 2640 C C . LEU A 1 321 ? -16.002 1.724 2.319 1.00 97.94 321 LEU A C 1
ATOM 2642 O O . LEU A 1 321 ? -15.271 1.400 1.388 1.00 97.94 321 LEU A O 1
ATOM 2646 N N . GLY A 1 322 ? -16.665 0.838 3.046 1.00 97.12 322 GLY A N 1
ATOM 2647 C CA . GLY A 1 322 ? -16.751 -0.578 2.740 1.00 97.12 322 GLY A CA 1
ATOM 2648 C C . GLY A 1 322 ? -18.183 -1.076 2.861 1.00 97.12 322 GLY A C 1
ATOM 2649 O O . GLY A 1 322 ? -19.035 -0.435 3.483 1.00 97.12 322 GLY A O 1
ATOM 2650 N N . ARG A 1 323 ? -18.450 -2.236 2.267 1.00 95.94 323 ARG A N 1
ATOM 2651 C CA . ARG A 1 323 ? -19.714 -2.957 2.429 1.00 95.94 323 ARG A CA 1
ATOM 2652 C C . ARG A 1 323 ? -19.582 -3.943 3.585 1.00 95.94 323 ARG A C 1
ATOM 2654 O O . ARG A 1 323 ? -18.632 -4.723 3.611 1.00 95.94 323 ARG A O 1
ATOM 2661 N N . SER A 1 324 ? -20.525 -3.915 4.519 1.00 94.12 324 SER A N 1
ATOM 2662 C CA . SER A 1 324 ? -20.606 -4.921 5.577 1.00 94.12 324 SER A CA 1
ATOM 2663 C C . SER A 1 324 ? -20.931 -6.283 4.958 1.00 94.12 324 SER A C 1
ATOM 2665 O O . SER A 1 324 ? -21.778 -6.396 4.067 1.00 94.12 324 SER A O 1
ATOM 2667 N N . THR A 1 325 ? -20.239 -7.323 5.402 1.00 89.50 325 THR A N 1
ATOM 2668 C CA . THR A 1 325 ? -20.458 -8.707 4.985 1.00 89.50 325 THR A CA 1
ATOM 2669 C C . THR A 1 325 ? -20.499 -9.605 6.212 1.00 89.50 325 THR A C 1
ATOM 2671 O O . THR A 1 325 ? -19.843 -9.351 7.214 1.00 89.50 325 THR A O 1
ATOM 2674 N N . THR A 1 326 ? -21.203 -10.728 6.103 1.00 73.62 326 THR A N 1
ATOM 2675 C CA . THR A 1 326 ? -21.183 -11.795 7.117 1.00 73.62 326 THR A CA 1
ATOM 2676 C C . THR A 1 326 ? -19.934 -12.680 7.045 1.00 73.62 326 THR A C 1
ATOM 2678 O O . THR A 1 326 ? -19.805 -13.624 7.811 1.00 73.62 326 THR A O 1
ATOM 2681 N N . LYS A 1 327 ? -19.013 -12.425 6.107 1.00 63.41 327 LYS A N 1
ATOM 2682 C CA . LYS A 1 327 ? -17.837 -13.269 5.887 1.00 63.41 327 LYS A CA 1
ATOM 2683 C C . LYS A 1 327 ? -16.694 -12.819 6.798 1.00 63.41 327 LYS A C 1
ATOM 2685 O O . LYS A 1 327 ? -15.978 -11.872 6.463 1.00 63.41 327 LYS A O 1
ATOM 2690 N N . SER A 1 328 ? -16.510 -13.521 7.915 1.00 62.00 328 SER A N 1
ATOM 2691 C CA . SER A 1 328 ? -15.187 -13.658 8.532 1.00 62.00 328 SER A CA 1
ATOM 2692 C C . SER A 1 328 ? -14.297 -14.505 7.597 1.00 62.00 328 SER A C 1
ATOM 2694 O O . SER A 1 328 ? -14.801 -15.177 6.696 1.00 62.00 328 SER A O 1
ATOM 2696 N N . GLY A 1 329 ? -12.970 -14.417 7.715 1.00 53.12 329 GLY A N 1
ATOM 2697 C CA . GLY A 1 329 ? -12.019 -14.980 6.741 1.00 53.12 329 GLY A CA 1
ATOM 2698 C C . GLY A 1 329 ? -12.070 -16.497 6.487 1.00 53.12 329 GLY A C 1
ATOM 2699 O O . GLY A 1 329 ? -11.408 -16.942 5.552 1.00 53.12 329 GLY A O 1
ATOM 2700 N N . ASP A 1 330 ? -12.866 -17.274 7.230 1.00 55.28 330 ASP A N 1
ATOM 2701 C CA . ASP A 1 330 ? -13.070 -18.712 7.022 1.00 55.28 330 ASP A CA 1
ATOM 2702 C C . ASP A 1 330 ? -14.490 -19.123 7.480 1.00 55.28 330 ASP A C 1
ATOM 2704 O O . ASP A 1 330 ? -14.893 -18.871 8.612 1.00 55.28 330 ASP A O 1
ATOM 2708 N N . LEU A 1 331 ? -15.270 -19.762 6.595 1.00 49.16 331 LEU A N 1
ATOM 2709 C CA . LEU A 1 331 ? -16.641 -20.233 6.876 1.00 49.16 331 LEU A CA 1
ATOM 2710 C C . LEU A 1 331 ? -16.680 -21.447 7.822 1.00 49.16 331 LEU A C 1
ATOM 2712 O O . LEU A 1 331 ? -17.768 -21.896 8.183 1.00 49.16 331 LEU A O 1
ATOM 2716 N N . SER A 1 332 ? -15.524 -22.029 8.162 1.00 53.16 332 SER A N 1
ATOM 2717 C CA . SER A 1 332 ? -15.476 -23.293 8.901 1.00 53.16 332 SER A CA 1
ATOM 2718 C C . SER A 1 332 ? -15.546 -23.153 10.424 1.00 53.16 332 SER A C 1
ATOM 2720 O O . SER A 1 332 ? -15.985 -24.105 11.060 1.00 53.16 332 SER A O 1
ATOM 2722 N N . ASN A 1 333 ? -15.218 -21.987 10.995 1.00 49.09 333 ASN A N 1
ATOM 2723 C CA . ASN A 1 333 ? -15.332 -21.700 12.429 1.00 49.09 333 ASN A CA 1
ATOM 2724 C C . ASN A 1 333 ? -15.721 -20.224 12.637 1.00 49.09 333 ASN A C 1
ATOM 2726 O O . ASN A 1 333 ? -14.843 -19.362 12.664 1.00 49.09 333 ASN A O 1
ATOM 2730 N N . PRO A 1 334 ? -17.015 -19.884 12.760 1.00 52.44 334 PRO A N 1
ATOM 2731 C CA . PRO A 1 334 ? -17.392 -18.528 13.133 1.00 52.44 334 PRO A CA 1
ATOM 2732 C C . PRO A 1 334 ? -16.842 -18.227 14.541 1.00 52.44 334 PRO A C 1
ATOM 2734 O O . PRO A 1 334 ? -17.079 -19.025 15.458 1.00 52.44 334 PRO A O 1
ATOM 2737 N N . PRO A 1 335 ? -16.101 -17.121 14.750 1.00 53.53 335 PRO A N 1
ATOM 2738 C CA . PRO A 1 335 ? -15.598 -16.774 16.072 1.00 53.53 335 PRO A CA 1
ATOM 2739 C C . PRO A 1 335 ? -16.767 -16.646 17.053 1.00 53.53 335 PRO A C 1
ATOM 2741 O O . PRO A 1 335 ? -17.850 -16.184 16.693 1.00 53.53 335 PRO A O 1
ATOM 2744 N N . MET A 1 336 ? -16.536 -17.030 18.311 1.00 51.19 336 MET A N 1
ATOM 2745 C CA . MET A 1 336 ? -17.551 -17.187 19.370 1.00 51.19 336 MET A CA 1
ATOM 2746 C C . MET A 1 336 ? -18.416 -15.943 19.678 1.00 51.19 336 MET A C 1
ATOM 2748 O O . MET A 1 336 ? -19.308 -16.027 20.521 1.00 51.19 336 MET A O 1
ATOM 2752 N N . ASP A 1 337 ? -18.192 -14.799 19.021 1.00 63.19 337 ASP A N 1
ATOM 2753 C CA . ASP A 1 337 ? -19.038 -13.614 19.152 1.00 63.19 337 ASP A CA 1
ATOM 2754 C C . ASP A 1 337 ? -19.062 -12.739 17.878 1.00 63.19 337 ASP A C 1
ATOM 2756 O O . ASP A 1 337 ? -18.631 -11.581 17.876 1.00 63.19 337 ASP A O 1
ATOM 2760 N N . GLU A 1 338 ? -19.582 -13.285 16.769 1.00 64.81 338 GLU A N 1
ATOM 2761 C CA . GLU A 1 338 ? -19.818 -12.539 15.514 1.00 64.81 338 GLU A CA 1
ATOM 2762 C C . GLU A 1 338 ? -20.624 -11.244 15.720 1.00 64.81 338 GLU A C 1
ATOM 2764 O O . GLU A 1 338 ? -20.523 -10.310 14.926 1.00 64.81 338 GLU A O 1
ATOM 2769 N N . SER A 1 339 ? -21.377 -11.143 16.822 1.00 72.81 339 SER A N 1
ATOM 2770 C CA . SER A 1 339 ? -22.192 -9.970 17.137 1.00 72.81 339 SER A CA 1
ATOM 2771 C C . SER A 1 339 ? -21.371 -8.710 17.447 1.00 72.81 339 SER A C 1
ATOM 2773 O O . SER A 1 339 ? -21.912 -7.607 17.390 1.00 72.81 339 SER A O 1
ATOM 2775 N N . ARG A 1 340 ? -20.065 -8.839 17.743 1.00 83.38 340 ARG A N 1
ATOM 2776 C CA . ARG A 1 340 ? -19.179 -7.708 18.089 1.00 83.38 340 ARG A CA 1
ATOM 2777 C C . ARG A 1 340 ? -18.494 -7.053 16.897 1.00 83.38 340 ARG A C 1
ATOM 2779 O O . ARG A 1 340 ? -17.937 -5.960 17.048 1.00 83.38 340 ARG A O 1
ATOM 2786 N N . TYR A 1 341 ? -18.487 -7.695 15.734 1.00 87.94 341 TYR A N 1
ATOM 2787 C CA . TYR A 1 341 ? -17.709 -7.237 14.587 1.00 87.94 341 TYR A CA 1
ATOM 2788 C C . TYR A 1 341 ? -18.606 -6.902 13.399 1.00 87.94 341 TYR A C 1
ATOM 2790 O O . TYR A 1 341 ? -19.585 -7.575 13.104 1.00 87.94 341 TYR A O 1
ATOM 2798 N N . CYS A 1 342 ? -18.246 -5.831 12.699 1.00 92.00 342 CYS A N 1
ATOM 2799 C CA . CYS A 1 342 ? -18.775 -5.496 11.386 1.00 92.00 342 CYS A CA 1
ATOM 2800 C C . CYS A 1 342 ? -17.649 -5.713 10.375 1.00 92.00 342 CYS A C 1
ATOM 2802 O O . CYS A 1 342 ? -16.711 -4.909 10.313 1.00 92.00 342 CYS A O 1
ATOM 2804 N N . TYR A 1 343 ? -17.710 -6.800 9.606 1.00 93.06 343 TYR A N 1
ATOM 2805 C CA . TYR A 1 343 ? -16.673 -7.113 8.626 1.00 93.06 343 TYR A CA 1
ATOM 2806 C C . TYR A 1 343 ? -16.875 -6.289 7.355 1.00 93.06 343 TYR A C 1
ATOM 2808 O O . TYR A 1 343 ? -17.840 -6.479 6.624 1.00 93.06 343 TYR A O 1
ATOM 2816 N N . GLY A 1 344 ? -15.964 -5.358 7.092 1.00 94.62 344 GLY A N 1
ATOM 2817 C CA . GLY A 1 344 ? -15.997 -4.463 5.944 1.00 94.62 344 GLY A CA 1
ATOM 2818 C C . GLY A 1 344 ? -15.197 -4.992 4.761 1.00 94.62 344 GLY A C 1
ATOM 2819 O O . GLY A 1 344 ? -13.983 -5.186 4.851 1.00 94.62 344 GLY A O 1
ATOM 2820 N N . GLN A 1 345 ? -15.861 -5.178 3.628 1.00 95.31 345 GLN A N 1
ATOM 2821 C CA . GLN A 1 345 ? -15.215 -5.297 2.325 1.00 95.31 345 GLN A CA 1
ATOM 2822 C C . GLN A 1 345 ? -14.913 -3.891 1.809 1.00 95.31 345 GLN A C 1
ATOM 2824 O O . GLN A 1 345 ? -15.827 -3.151 1.451 1.00 95.31 345 GLN A O 1
ATOM 2829 N N . PHE A 1 346 ? -13.639 -3.526 1.811 1.00 95.56 346 PHE A N 1
ATOM 2830 C CA . PHE A 1 346 ? -13.070 -2.293 1.275 1.00 95.56 346 PHE A CA 1
ATOM 2831 C C . PHE A 1 346 ? -12.340 -2.593 -0.037 1.00 95.56 346 PHE A C 1
ATOM 2833 O O . PHE A 1 346 ? -12.045 -3.744 -0.343 1.00 95.56 346 PHE A O 1
ATOM 2840 N N . HIS A 1 347 ? -11.968 -1.565 -0.797 1.00 93.69 347 HIS A N 1
ATOM 2841 C CA . HIS A 1 347 ? -11.244 -1.760 -2.055 1.00 93.69 347 HIS A CA 1
ATOM 2842 C C . HIS A 1 347 ? -9.960 -2.603 -1.911 1.00 93.69 347 HIS A C 1
ATOM 2844 O O . HIS A 1 347 ? -9.733 -3.527 -2.687 1.00 93.69 347 HIS A O 1
ATOM 2850 N N . PHE A 1 348 ? -9.164 -2.363 -0.862 1.00 92.19 348 PHE A N 1
ATOM 2851 C CA . PHE A 1 348 ? -7.875 -3.039 -0.653 1.00 92.19 348 PHE A CA 1
ATOM 2852 C C . PHE A 1 348 ? -7.983 -4.528 -0.258 1.00 92.19 348 PHE A C 1
ATOM 2854 O O . PHE A 1 348 ? -6.983 -5.244 -0.303 1.00 92.19 348 PHE A O 1
ATOM 2861 N N . ASN A 1 349 ? -9.165 -5.014 0.137 1.00 91.81 349 ASN A N 1
ATOM 2862 C CA . ASN A 1 349 ? -9.409 -6.420 0.495 1.00 91.81 349 ASN A CA 1
ATOM 2863 C C . ASN A 1 349 ? -10.604 -7.045 -0.256 1.00 91.81 349 ASN A C 1
ATOM 2865 O O . ASN A 1 349 ? -11.060 -8.132 0.114 1.00 91.81 349 ASN A O 1
ATOM 2869 N N . ALA A 1 350 ? -11.100 -6.377 -1.302 1.00 90.81 350 ALA A N 1
ATOM 2870 C CA . ALA A 1 350 ? -12.160 -6.862 -2.178 1.00 90.81 350 ALA A CA 1
ATOM 2871 C C . ALA A 1 350 ? -11.620 -7.202 -3.574 1.00 90.81 350 ALA A C 1
ATOM 2873 O O . ALA A 1 350 ? -10.763 -6.513 -4.129 1.00 90.81 350 ALA A O 1
ATOM 2874 N N . ASP A 1 351 ? -12.156 -8.263 -4.174 1.00 82.81 351 ASP A N 1
ATOM 2875 C CA . ASP A 1 351 ? -11.833 -8.665 -5.551 1.00 82.81 351 ASP A CA 1
ATOM 2876 C C . ASP A 1 351 ? -12.787 -8.058 -6.589 1.00 82.81 351 ASP A C 1
ATOM 2878 O O . ASP A 1 351 ? -12.541 -8.143 -7.790 1.00 82.81 351 ASP A O 1
ATOM 2882 N N . SER A 1 352 ? -13.883 -7.446 -6.138 1.00 81.69 352 SER A N 1
ATOM 2883 C CA . SER A 1 352 ? -14.956 -6.938 -6.990 1.00 81.69 352 SER A CA 1
ATOM 2884 C C . SER A 1 352 ? -15.157 -5.435 -6.839 1.00 81.69 352 SER A C 1
ATOM 2886 O O . SER A 1 352 ? -14.842 -4.850 -5.803 1.00 81.69 352 SER A O 1
ATOM 2888 N N . GLY A 1 353 ? -15.762 -4.832 -7.866 1.00 80.88 353 GLY A N 1
ATOM 2889 C CA . GLY A 1 353 ? -16.231 -3.451 -7.811 1.00 80.88 353 GLY A CA 1
ATOM 2890 C C . GLY A 1 353 ? -17.299 -3.228 -6.737 1.00 80.88 353 GLY A C 1
ATOM 2891 O O . GLY A 1 353 ? -17.908 -4.169 -6.218 1.00 80.88 353 GLY A O 1
ATOM 2892 N N . PHE A 1 354 ? -17.521 -1.958 -6.415 1.00 87.50 354 PHE A N 1
ATOM 2893 C CA . PHE A 1 354 ? -18.518 -1.531 -5.445 1.00 87.50 354 PHE A CA 1
ATOM 2894 C C . PHE A 1 354 ? -19.859 -1.263 -6.112 1.00 87.50 354 PHE A C 1
ATOM 2896 O O . PHE A 1 354 ? -19.934 -0.742 -7.220 1.00 87.50 354 PHE A O 1
ATOM 2903 N N . GLY A 1 355 ? -20.927 -1.631 -5.416 1.00 86.50 355 GLY A N 1
ATOM 2904 C CA . GLY A 1 355 ? -22.284 -1.306 -5.812 1.00 86.50 355 GLY A CA 1
ATOM 2905 C C . GLY A 1 355 ? -23.142 -1.173 -4.569 1.00 86.50 355 GLY A C 1
ATOM 2906 O O . GLY A 1 355 ? -23.147 -2.066 -3.715 1.00 86.50 355 GLY A O 1
ATOM 2907 N N . LEU A 1 356 ? -23.862 -0.056 -4.468 1.00 88.94 356 LEU A N 1
ATOM 2908 C CA . LEU A 1 356 ? -24.798 0.154 -3.376 1.00 88.94 356 LEU A CA 1
ATOM 2909 C C . LEU A 1 356 ? -26.013 -0.758 -3.552 1.00 88.94 356 LEU A C 1
ATOM 2911 O O . LEU A 1 356 ? -26.835 -0.564 -4.446 1.00 88.94 356 LEU A O 1
ATOM 2915 N N . ALA A 1 357 ? -26.137 -1.737 -2.668 1.00 90.56 357 ALA A N 1
ATOM 2916 C CA . ALA A 1 357 ? -27.347 -2.514 -2.492 1.00 90.56 357 ALA A CA 1
ATOM 2917 C C . ALA A 1 357 ? -28.332 -1.760 -1.580 1.00 90.56 357 ALA A C 1
ATOM 2919 O O . ALA A 1 357 ? -27.944 -1.209 -0.545 1.00 90.56 357 ALA A O 1
ATOM 2920 N N . THR A 1 358 ? -29.612 -1.737 -1.951 1.00 90.44 358 THR A N 1
ATOM 2921 C CA . THR A 1 358 ? -30.669 -1.043 -1.189 1.00 90.44 358 THR A CA 1
ATOM 2922 C C . THR A 1 358 ? -30.922 -1.657 0.187 1.00 90.44 358 THR A C 1
ATOM 2924 O O . THR A 1 358 ? -31.397 -0.971 1.086 1.00 90.44 358 THR A O 1
ATOM 2927 N N . ASP A 1 359 ? -30.605 -2.939 0.340 1.00 90.44 359 ASP A N 1
ATOM 2928 C CA . ASP A 1 359 ? -30.659 -3.735 1.568 1.00 90.44 359 ASP A CA 1
ATOM 2929 C C . ASP A 1 359 ? -29.275 -3.894 2.228 1.00 90.44 359 ASP A C 1
ATOM 2931 O O . ASP A 1 359 ? -29.114 -4.664 3.172 1.00 90.44 359 ASP A O 1
ATOM 2935 N N . GLY A 1 360 ? -28.261 -3.185 1.725 1.00 92.62 360 GLY A N 1
ATOM 2936 C CA . GLY A 1 360 ? -26.894 -3.268 2.219 1.00 92.62 360 GLY A CA 1
ATOM 2937 C C . GLY A 1 360 ? -26.665 -2.480 3.509 1.00 92.62 360 GLY A C 1
ATOM 2938 O O . GLY A 1 360 ? -27.174 -1.370 3.684 1.00 92.62 360 GLY A O 1
ATOM 2939 N N . GLU A 1 361 ? -25.815 -3.038 4.368 1.00 95.31 361 GLU A N 1
ATOM 2940 C CA . GLU A 1 361 ? -25.140 -2.325 5.450 1.00 95.31 361 GLU A CA 1
ATOM 2941 C C . GLU A 1 361 ? -23.727 -1.938 4.993 1.00 95.31 361 GLU A C 1
ATOM 2943 O O . GLU A 1 361 ? -23.050 -2.679 4.273 1.00 95.31 361 GLU A O 1
ATOM 2948 N N . TYR A 1 362 ? -23.277 -0.762 5.408 1.00 97.12 362 TYR A N 1
ATOM 2949 C CA . TYR A 1 362 ? -22.000 -0.174 5.035 1.00 97.12 362 TYR A CA 1
ATOM 2950 C C . TYR A 1 362 ? -21.232 0.239 6.274 1.00 97.12 362 TYR A C 1
ATOM 2952 O O . TYR A 1 362 ? -21.806 0.553 7.317 1.00 97.12 362 TYR A O 1
ATOM 2960 N N . CYS A 1 363 ? -19.915 0.281 6.145 1.00 97.44 363 CYS A N 1
ATOM 2961 C CA . CYS A 1 363 ? -19.040 0.660 7.233 1.00 97.44 363 CYS A CA 1
ATOM 2962 C C . CYS A 1 363 ? -17.901 1.558 6.760 1.00 97.44 363 CYS A C 1
ATOM 2964 O O . CYS A 1 363 ? -17.306 1.342 5.707 1.00 97.44 363 CYS A O 1
ATOM 2966 N N . PHE A 1 364 ? -17.554 2.541 7.577 1.00 97.94 364 PHE A N 1
ATOM 2967 C CA . PHE A 1 364 ? -16.388 3.385 7.386 1.00 97.94 364 PHE A CA 1
ATOM 2968 C C . PHE A 1 364 ? -15.180 2.751 8.060 1.00 97.94 364 PHE A C 1
ATOM 2970 O O . PHE A 1 364 ? -15.244 2.303 9.210 1.00 97.94 364 PHE A O 1
ATOM 2977 N N . HIS A 1 365 ? -14.055 2.746 7.354 1.00 97.94 365 HIS A N 1
ATOM 2978 C CA . HIS A 1 365 ? -12.813 2.198 7.878 1.00 97.94 365 HIS A CA 1
ATOM 2979 C C . HIS A 1 365 ? -12.423 2.902 9.196 1.00 97.94 365 HIS A C 1
ATOM 2981 O O . HIS A 1 365 ? -12.523 4.133 9.271 1.00 97.94 365 HIS A O 1
ATOM 2987 N N . PRO A 1 366 ? -11.915 2.193 10.227 1.00 96.62 366 PRO A N 1
ATOM 2988 C CA . PRO A 1 366 ? -11.626 2.784 11.539 1.00 96.62 366 PRO A CA 1
ATOM 2989 C C . PRO A 1 366 ? -10.723 4.025 11.513 1.00 96.62 366 PRO A C 1
ATOM 2991 O O . PRO A 1 366 ? -10.908 4.949 12.305 1.00 96.62 366 PRO A O 1
ATOM 2994 N N . ILE A 1 367 ? -9.756 4.067 10.591 1.00 97.06 367 ILE A N 1
ATOM 2995 C CA . ILE A 1 367 ? -8.903 5.246 10.369 1.00 97.06 367 ILE A CA 1
ATOM 2996 C C . ILE A 1 367 ? -9.751 6.455 9.976 1.00 97.06 367 ILE A C 1
ATOM 2998 O O . ILE A 1 367 ? -9.625 7.516 10.584 1.00 97.06 367 ILE A O 1
ATOM 3002 N N . PHE A 1 368 ? -10.628 6.292 8.987 1.00 97.69 368 PHE A N 1
ATOM 3003 C CA . PHE A 1 368 ? -11.403 7.389 8.423 1.00 97.69 368 PHE A CA 1
ATOM 3004 C C . PHE A 1 368 ? -12.571 7.797 9.309 1.00 97.69 368 PHE A C 1
ATOM 3006 O O . PHE A 1 368 ? -12.804 8.990 9.475 1.00 97.69 368 PHE A O 1
ATOM 3013 N N . ALA A 1 369 ? -13.217 6.841 9.978 1.00 96.62 369 ALA A N 1
ATOM 3014 C CA . ALA A 1 369 ? -14.208 7.140 11.003 1.00 96.62 369 ALA A CA 1
ATOM 3015 C C . ALA A 1 369 ? -13.631 8.075 12.078 1.00 96.62 369 ALA A C 1
ATOM 3017 O O . ALA A 1 369 ? -14.252 9.070 12.451 1.00 96.62 369 ALA A O 1
ATOM 3018 N N . ARG A 1 370 ? -12.395 7.814 12.530 1.00 94.62 370 ARG A N 1
ATOM 3019 C CA . ARG A 1 370 ? -11.698 8.698 13.472 1.00 94.62 370 ARG A CA 1
ATOM 3020 C C . ARG A 1 370 ? -11.244 10.004 12.824 1.00 94.62 370 ARG A C 1
ATOM 3022 O O . ARG A 1 370 ? -11.412 11.056 13.433 1.00 94.62 370 ARG A O 1
ATOM 3029 N N . TYR A 1 371 ? -10.672 9.939 11.623 1.00 95.88 371 TYR A N 1
ATOM 3030 C CA . TYR A 1 371 ? -10.157 11.095 10.887 1.00 95.88 371 TYR A CA 1
ATOM 3031 C C . TYR A 1 371 ? -11.231 12.159 10.639 1.00 95.88 371 TYR A C 1
ATOM 3033 O O . TYR A 1 371 ? -10.981 13.346 10.834 1.00 95.88 371 TYR A O 1
ATOM 3041 N N . TYR A 1 372 ? -12.431 11.726 10.250 1.00 96.75 372 TYR A N 1
ATOM 3042 C CA . TYR A 1 372 ? -13.581 12.593 10.017 1.00 96.75 372 TYR A CA 1
ATOM 3043 C C . TYR A 1 372 ? -14.388 12.887 11.286 1.00 96.75 372 TYR A C 1
ATOM 3045 O O . TYR A 1 372 ? -15.360 13.621 11.213 1.00 96.75 372 TYR A O 1
ATOM 3053 N N . GLY A 1 373 ? -14.006 12.352 12.450 1.00 95.50 373 GLY A N 1
ATOM 3054 C CA . GLY A 1 373 ? -14.712 12.619 13.705 1.00 95.50 373 GLY A CA 1
ATOM 3055 C C . GLY A 1 373 ? -16.140 12.065 13.744 1.00 95.50 373 GLY A C 1
ATOM 3056 O O . GLY A 1 373 ? -17.004 12.671 14.370 1.00 95.50 373 GLY A O 1
ATOM 3057 N N . MET A 1 374 ? -16.386 10.932 13.085 1.00 95.50 374 MET A N 1
ATOM 3058 C CA . MET A 1 374 ? -17.700 10.288 13.041 1.00 95.50 374 MET A CA 1
ATOM 3059 C C . MET A 1 374 ? -18.124 9.837 14.442 1.00 95.50 374 MET A C 1
ATOM 3061 O O . MET A 1 374 ? -17.373 9.146 15.144 1.00 95.50 374 MET A O 1
ATOM 3065 N N . ALA A 1 375 ? -19.326 10.233 14.860 1.00 85.88 375 ALA A N 1
ATOM 3066 C CA . ALA A 1 375 ? -19.849 9.908 16.178 1.00 85.88 375 ALA A CA 1
ATOM 3067 C C . ALA A 1 375 ? -20.460 8.500 16.193 1.00 85.88 375 ALA A C 1
ATOM 3069 O O . ALA A 1 375 ? -21.238 8.130 15.318 1.00 85.88 375 ALA A O 1
ATOM 3070 N N . ARG A 1 376 ? -20.141 7.711 17.224 1.00 84.31 376 ARG A N 1
ATOM 3071 C CA . ARG A 1 376 ? -20.834 6.443 17.494 1.00 84.31 376 ARG A CA 1
ATOM 3072 C C . ARG A 1 376 ? -22.013 6.695 18.423 1.00 84.31 376 ARG A C 1
ATOM 3074 O O . ARG A 1 376 ? -21.847 7.352 19.455 1.00 84.31 376 ARG A O 1
ATOM 3081 N N . ARG A 1 377 ? -23.183 6.143 18.097 1.00 77.06 377 ARG A N 1
ATOM 3082 C CA . ARG A 1 377 ? -24.285 6.048 19.062 1.00 77.06 377 ARG A CA 1
ATOM 3083 C C . ARG A 1 377 ? -23.961 4.985 20.108 1.00 77.06 377 ARG A C 1
ATOM 3085 O O . ARG A 1 377 ? -23.210 4.054 19.845 1.00 77.06 377 ARG A O 1
ATOM 3092 N N . LYS A 1 378 ? -24.521 5.135 21.312 1.00 71.31 378 LYS A N 1
ATOM 3093 C CA . LYS A 1 378 ? -24.262 4.220 22.441 1.00 71.31 378 LYS A CA 1
ATOM 3094 C C . LYS A 1 378 ? -24.734 2.783 22.187 1.00 71.31 378 LYS A C 1
ATOM 3096 O O . LYS A 1 378 ? -24.234 1.874 22.839 1.00 71.31 378 LYS A O 1
ATOM 3101 N N . GLU A 1 379 ? -25.703 2.607 21.294 1.00 74.94 379 GLU A N 1
ATOM 3102 C CA . GLU A 1 379 ? -26.345 1.320 21.006 1.00 74.94 379 GLU A CA 1
ATOM 3103 C C . GLU A 1 379 ? -25.514 0.449 20.053 1.00 74.94 379 GLU A C 1
ATOM 3105 O O . GLU A 1 379 ? -25.538 -0.771 20.173 1.00 74.94 379 GLU A O 1
ATOM 3110 N N . GLU A 1 380 ? -24.723 1.058 19.164 1.00 81.31 380 GLU A N 1
ATOM 3111 C CA . GLU A 1 380 ? -23.867 0.329 18.228 1.00 81.31 380 GLU A CA 1
ATOM 3112 C C . GLU A 1 380 ? -22.519 -0.006 18.881 1.00 81.31 380 GLU A C 1
ATOM 3114 O O . GLU A 1 380 ? -21.615 0.832 18.993 1.00 81.31 380 GLU A O 1
ATOM 3119 N N . GLN A 1 381 ? -22.389 -1.253 19.329 1.00 83.44 381 GLN A N 1
ATOM 3120 C CA . GLN A 1 381 ? -21.174 -1.756 19.969 1.00 83.44 381 GLN A CA 1
ATOM 3121 C C . GLN A 1 381 ? -20.200 -2.408 18.986 1.00 83.44 381 GLN A C 1
ATOM 3123 O O . GLN A 1 381 ? -19.049 -2.660 19.364 1.00 83.44 381 GLN A O 1
ATOM 3128 N N . ARG A 1 382 ? -20.610 -2.646 17.730 1.00 90.88 382 ARG A N 1
ATOM 3129 C CA . ARG A 1 382 ? -19.759 -3.329 16.758 1.00 90.88 382 ARG A CA 1
ATOM 3130 C C . ARG A 1 382 ? -18.540 -2.497 16.396 1.00 90.88 382 ARG A C 1
ATOM 3132 O O . ARG A 1 382 ? -18.576 -1.266 16.258 1.00 90.88 382 ARG A O 1
ATOM 3139 N N . VAL A 1 383 ? -17.412 -3.170 16.210 1.00 91.44 383 VAL A N 1
ATOM 3140 C CA . VAL A 1 383 ? -16.197 -2.558 15.663 1.00 91.44 383 VAL A CA 1
ATOM 3141 C C . VAL A 1 383 ? -15.986 -3.011 14.227 1.00 91.44 383 VAL A C 1
ATOM 3143 O O . VAL A 1 383 ? -16.242 -4.157 13.877 1.00 91.44 383 VAL A O 1
ATOM 3146 N N . VAL A 1 384 ? -15.538 -2.084 13.382 1.00 93.94 384 VAL A N 1
ATOM 3147 C CA . VAL A 1 384 ? -15.309 -2.367 11.966 1.00 93.94 384 VAL A CA 1
ATOM 3148 C C . VAL A 1 384 ? -13.975 -3.082 11.820 1.00 93.94 384 VAL A C 1
ATOM 3150 O O . VAL A 1 384 ? -12.955 -2.584 12.307 1.00 93.94 384 VAL A O 1
ATOM 3153 N N . TYR A 1 385 ? -14.001 -4.227 11.150 1.00 92.31 385 TYR A N 1
ATOM 3154 C CA . TYR A 1 385 ? -12.843 -5.068 10.877 1.00 92.31 385 TYR A CA 1
ATOM 3155 C C . TYR A 1 385 ? -12.764 -5.328 9.368 1.00 92.31 385 TYR A C 1
ATOM 3157 O O . TYR A 1 385 ? -13.804 -5.597 8.778 1.00 92.31 385 TYR A O 1
ATOM 3165 N N . PRO A 1 386 ? -11.608 -5.250 8.691 1.00 92.44 386 PRO A N 1
ATOM 3166 C CA . PRO A 1 386 ? -11.572 -5.589 7.273 1.00 92.44 386 PRO A CA 1
ATOM 3167 C C . PRO A 1 386 ? -11.896 -7.080 7.060 1.00 92.44 386 PRO A C 1
ATOM 3169 O O . PRO A 1 386 ? -11.298 -7.953 7.682 1.00 92.44 386 PRO A O 1
ATOM 3172 N N . ALA A 1 387 ? -12.861 -7.374 6.190 1.00 88.44 387 ALA A N 1
ATOM 3173 C CA . ALA A 1 387 ? -13.266 -8.728 5.815 1.00 88.44 387 ALA A CA 1
ATOM 3174 C C . ALA A 1 387 ? -12.119 -9.531 5.173 1.00 88.44 387 ALA A C 1
ATOM 3176 O O . ALA A 1 387 ? -11.104 -8.967 4.758 1.00 88.44 387 ALA A O 1
ATOM 3177 N N . ASN A 1 388 ? -12.292 -10.853 5.068 1.00 82.38 388 ASN A N 1
ATOM 3178 C CA . ASN A 1 388 ? -11.294 -11.785 4.515 1.00 82.38 388 ASN A CA 1
ATOM 3179 C C . ASN A 1 388 ? -9.929 -11.760 5.235 1.00 82.38 388 ASN A C 1
ATOM 3181 O O . ASN A 1 388 ? -8.948 -12.311 4.739 1.00 82.38 388 ASN A O 1
ATOM 3185 N N . ILE A 1 389 ? -9.862 -11.126 6.405 1.00 78.00 389 ILE A N 1
ATOM 3186 C CA . ILE A 1 389 ? -8.762 -11.276 7.344 1.00 78.00 389 ILE A CA 1
ATOM 3187 C C . ILE A 1 389 ? -9.172 -12.374 8.306 1.00 78.00 389 ILE A C 1
ATOM 3189 O O . ILE A 1 389 ? -10.107 -12.218 9.092 1.00 78.00 389 ILE A O 1
ATOM 3193 N N . ASP A 1 390 ? -8.473 -13.491 8.220 1.00 72.56 390 ASP A N 1
ATOM 3194 C CA . ASP A 1 390 ? -8.648 -14.569 9.165 1.00 72.56 390 ASP A CA 1
ATOM 3195 C C . ASP A 1 390 ? -7.747 -14.337 10.374 1.00 72.56 390 ASP A C 1
ATOM 3197 O O . ASP A 1 390 ? -6.538 -14.536 10.301 1.00 72.56 390 ASP A O 1
ATOM 3201 N N . LEU A 1 391 ? -8.354 -13.866 11.461 1.00 65.06 391 LEU A N 1
ATOM 3202 C CA . LEU A 1 391 ? -7.681 -13.596 12.726 1.00 65.06 391 LEU A CA 1
ATOM 3203 C C . LEU A 1 391 ? -7.154 -14.864 13.395 1.00 65.06 391 LEU A C 1
ATOM 3205 O O . LEU A 1 391 ? -6.088 -14.826 14.003 1.00 65.06 391 LEU A O 1
ATOM 3209 N N . GLU A 1 392 ? -7.876 -15.975 13.264 1.00 63.94 392 GLU A N 1
ATOM 3210 C CA . GLU A 1 392 ? -7.480 -17.252 13.851 1.00 63.94 392 GLU A CA 1
ATOM 3211 C C . GLU A 1 392 ? -6.319 -17.849 13.045 1.00 63.94 392 GLU A C 1
ATOM 3213 O O . GLU A 1 392 ? -5.309 -18.253 13.619 1.00 63.94 392 GLU A O 1
ATOM 3218 N N . ASN A 1 393 ? -6.364 -17.772 11.710 1.00 62.00 393 ASN A N 1
ATOM 3219 C CA . ASN A 1 393 ? -5.252 -18.190 10.846 1.00 62.00 393 ASN A CA 1
ATOM 3220 C C . ASN A 1 393 ? -4.066 -17.208 10.803 1.00 62.00 393 ASN A C 1
ATOM 3222 O O . ASN A 1 393 ? -3.056 -17.538 10.173 1.00 62.00 393 ASN A O 1
ATOM 3226 N N . ILE A 1 394 ? -4.111 -16.041 11.469 1.00 60.88 394 ILE A N 1
ATOM 3227 C CA . ILE A 1 394 ? -2.858 -15.310 11.755 1.00 60.88 394 ILE A CA 1
ATOM 3228 C C . ILE A 1 394 ? -1.954 -16.191 12.633 1.00 60.88 394 ILE A C 1
ATOM 3230 O O . ILE A 1 394 ? -0.734 -16.167 12.463 1.00 60.88 394 ILE A O 1
ATOM 3234 N N . TYR A 1 395 ? -2.548 -16.998 13.517 1.00 54.91 395 TYR A N 1
ATOM 3235 C CA . TYR A 1 395 ? -1.830 -17.746 14.545 1.00 54.91 395 TYR A CA 1
ATOM 3236 C C . TYR A 1 395 ? -1.928 -19.273 14.418 1.00 54.91 395 TYR A C 1
ATOM 3238 O O . TYR A 1 395 ? -1.089 -19.961 14.988 1.00 54.91 395 TYR A O 1
ATOM 3246 N N . VAL A 1 396 ? -2.897 -19.817 13.675 1.00 49.47 396 VAL A N 1
ATOM 3247 C CA . VAL A 1 396 ? -3.068 -21.270 13.494 1.00 49.47 396 VAL A CA 1
ATOM 3248 C C . VAL A 1 396 ? -2.392 -21.751 12.204 1.00 49.47 396 VAL A C 1
ATOM 3250 O O . VAL A 1 396 ? -2.536 -21.151 11.134 1.00 49.47 396 VAL A O 1
ATOM 3253 N N . ASP A 1 397 ? -1.620 -22.835 12.299 1.00 44.34 397 ASP A N 1
ATOM 3254 C CA . ASP A 1 397 ? -0.916 -23.450 11.173 1.00 44.34 397 ASP A CA 1
ATOM 3255 C C . ASP A 1 397 ? -1.866 -24.341 10.346 1.00 44.34 397 ASP A C 1
ATOM 3257 O O . ASP A 1 397 ? -2.554 -25.208 10.883 1.00 44.34 397 ASP A O 1
ATOM 3261 N N . GLN A 1 398 ? -1.911 -24.155 9.021 1.00 44.03 398 GLN A N 1
ATOM 3262 C CA . GLN A 1 398 ? -2.778 -24.953 8.128 1.00 44.03 398 GLN A CA 1
ATOM 3263 C C . GLN A 1 398 ? -2.215 -26.355 7.825 1.00 44.03 398 GLN A C 1
ATOM 3265 O O . GLN A 1 398 ? -2.799 -27.109 7.054 1.00 44.03 398 GLN A O 1
ATOM 3270 N N . SER A 1 399 ? -1.098 -26.731 8.449 1.00 38.69 399 SER A N 1
ATOM 3271 C CA . SER A 1 399 ? -0.357 -27.981 8.231 1.00 38.69 399 SER A CA 1
ATOM 3272 C C . SER A 1 399 ? -1.017 -29.234 8.837 1.00 38.69 399 SER A C 1
ATOM 3274 O O . SER A 1 399 ? -0.423 -30.311 8.824 1.00 38.69 399 SER A O 1
ATOM 3276 N N . SER A 1 400 ? -2.252 -29.125 9.336 1.00 38.06 400 SER A N 1
ATOM 3277 C CA . SER A 1 400 ? -3.034 -30.237 9.900 1.00 38.06 400 SER A CA 1
ATOM 3278 C C . SER A 1 400 ? -4.355 -30.525 9.162 1.00 38.06 400 SER A C 1
ATOM 3280 O O . SER A 1 400 ? -5.229 -31.197 9.714 1.00 38.06 400 SER A O 1
ATOM 3282 N N . ARG A 1 401 ? -4.495 -30.073 7.907 1.00 34.66 401 ARG A N 1
ATOM 3283 C CA . ARG A 1 401 ? -5.556 -30.517 6.983 1.00 34.66 401 ARG A CA 1
ATOM 3284 C C . ARG A 1 401 ? -5.001 -31.312 5.809 1.00 34.66 401 ARG A C 1
ATOM 3286 O O . ARG A 1 401 ? -3.975 -30.879 5.240 1.00 34.66 401 ARG A O 1
#